Protein 3GRZ (pdb70)

Organism: Lactobacillus delbrueckii subsp. bulgaricus (strain ATCC BAA-365 / Lb-18) (NCBI:txid321956)

Sequence (385 aa):
KYYHVINLSRHLAIVPEWEDYQPVFKDQEEIIRLDPGGNHQTTQLAMLGIERAMVKPLTVADVGTGSGILAIAAHKLGAKSVLLATDISDEESMTAAEENAALNGIYDIALQKTSLLAADDVDGKFDLIVANILAEILLDLIPQLDSHLNEDGQVIFSGIDYLQLPKIEQALAENSSFQIDLKMRAGRWIGLAISRKHYHVINLSRHLAIVPEWEDYQPVFKDQEIIRRLDPGLAFGNHQTTQLAMLGIERAMVKPLTVADVGTGSGILAIAAHKLGAKKSVLATDISDESMTAAEENAALNGIYDIALQKTSLLAADDVDGKKFDLIVANILAEILLDLIPQLDSHLNEDGQVIFSGIDYLQLPKKIEQALAENSSFQIDLKMRAGRWIGLAISRRKKH

Secondary structure (DSSP, 8-state):
-----EEEETTEEEEETT-----SSTT-EEEEES----HHHHHHHHHHHHHH-SS--EEEEET-TTSHHHHHHHHTT-SEEEEEES-HHHHHHHHHHHHHTT----EEEESSTTTT--S-EEEEEEES-HHHHHHHGGGSGGGEEEEEEEEEEEEEGGGHHHHHHHHHHTTEEEEEEEEETTEEEEEEEE--/---EEEETTEEEEETT-----SSTTSEEEEE-TTS----HHHHHHHHHHHHHH-SS--EEEEET-TTSHHHHHHHHTT-SEEEEEES-HHHHHHHHHHHHHTT----EEEE-STTTT--S-EEEEEEE--HHHHHHHHHHHGGGEEEEEEEEEEEEEGGGHHHHHHHHHHTTEEEEEEEEETTEEEEEEEE--

Solvent-accessible surface area: 16894 Å² total; per-residue (Å²): 213,152,58,108,36,31,59,2,13,17,24,4,0,13,0,5,74,158,47,125,44,137,27,96,19,196,89,5,70,37,0,57,5,68,80,50,106,72,90,72,3,12,22,0,0,12,4,1,0,9,36,6,0,37,112,36,11,29,1,0,3,1,24,9,31,36,0,19,8,1,1,0,1,50,56,7,22,16,140,56,4,24,0,0,19,122,40,88,142,13,24,65,34,4,107,105,3,6,38,66,26,53,12,176,107,17,52,59,53,124,13,61,21,2,45,121,10,140,47,114,18,29,0,0,1,0,19,25,114,4,122,61,0,45,85,0,0,82,48,0,80,69,21,2,46,156,141,1,48,0,2,0,0,8,0,24,75,116,82,12,84,124,0,66,103,16,2,67,133,54,70,8,70,57,35,0,52,0,67,6,45,130,74,3,0,0,5,1,21,73,122,211,198,120,29,52,61,4,9,15,10,2,0,18,0,10,67,144,34,130,58,136,15,89,21,164,91,6,61,31,0,54,27,42,44,75,38,41,134,69,67,101,76,5,5,22,0,0,8,2,0,0,6,37,7,0,35,108,36,10,26,1,0,2,1,23,8,8,6,0,13,7,1,1,0,0,57,51,8,20,20,138,58,8,24,0,0,20,115,21,91,97,0,28,61,0,4,108,84,1,6,34,74,24,53,11,178,108,20,54,58,53,120,18,62,23,2,43,126,10,144,37,125,17,27,0,0,1,0,40,25,101,2,99,73,0,46,89,0,1,86,52,0,80,71,21,4,48,153,114,0,46,0,3,0,0,3,0,25,80,120,51,17,86,126,0,69,116,15,1,60,121,54,69,7,50,55,32,1,47,0,77,2,46,117,51,3,0,0,4,1,21,61,139,183

B-factor: mean 43.15, std 14.08, range [21.62, 102.85]

InterPro domains:
  IPR004498 Ribosomal protein L11 methyltransferase [MF_00735] (1-311)
  IPR004498 Ribosomal protein L11 methyltransferase [PIRSF000401] (1-312)
  IPR004498 Ribosomal protein L11 methyltransferase [TIGR00406] (59-304)
  IPR029063 S-adenosyl-L-methionine-dependent methyltransferase superfamily [G3DSA:3.40.50.150] (117-314)
  IPR029063 S-adenosyl-L-methionine-dependent methyltransferase superfamily [SSF53335] (62-296)
  IPR050078 Ribosomal protein L11 methyltransferase PrmA [PTHR43648] (2-294)

Radius of gyration: 20.81 Å; Cα contacts (8 Å, |Δi|>4): 898; chains: 2; bounding box: 53×54×47 Å

Foldseek 3Di:
DQDAKQDQDPAEIEHELVDDDDDPDNRRDYQYFHVGVDNVQVSLLLVLLVVQPPDAWAEEEEQCQLVVSQLSNVVSHHPAYEYEHQDPVRQVNNCVSCVSSPHHGHHYDNDQQCVPPDEAILEYEYEDELVSVLVNLLVRPNRYDVNHKYKYWPYFQVSVVVNCVSQVVSQKDWPDWDDDPRIIMTIMDGHD/DAWADLDPQEIEGELVDPDDDPDNRRDYQYFHPVAWDDDSVQLSLLLVLLVVPPPDAWFEEEEQCTLVVSQLSNVVSHHPAYEYEEQDPRSVVNNCVSCVSSVHHRHHYDNDQQCVPPPEAIQEYEYEDELVSVLVNLLVNVNRHDANHKYKYWPYFQVSVVVVCVSCVVSQKDFPDWDDDDRIIMTIIDGHD

CATH classification: 6.10.250.830 (+1 more: 3.40.50.150)

Nearest PDB structures (foldseek):
  3grz-assembly1_B  TM=1.005E+00  e=2.966E-42  Lactobacillus delbrueckii subsp. bulgaricus ATCC BAA-365
  3grz-assembly1_A  TM=9.967E-01  e=1.662E-38  Lactobacillus delbrueckii subsp. bulgaricus ATCC BAA-365
  2nxj-assembly1_A  TM=9.353E-01  e=1.314E-16  Thermus thermophilus HB8
  3cjt-assembly4_G  TM=9.395E-01  e=9.005E-16  unclassified
  2zbr-assembly1_A  TM=9.237E-01  e=1.676E-15  Thermus thermophilus

Structure (mmCIF, N/CA/C/O backbone):
data_3GRZ
#
_entry.id   3GRZ
#
_cell.length_a   148.979
_cell.length_b   56.055
_cell.length_c   54.051
_cell.angle_alpha   90.00
_cell.angle_beta   90.92
_cell.angle_gamma   90.00
#
_symmetry.space_group_name_H-M   'C 1 2 1'
#
loop_
_entity.id
_entity.type
_entity.pdbx_description
1 polymer 'Ribosomal protein L11 methyltransferase'
2 non-polymer GLYCEROL
3 water water
#
loop_
_atom_site.group_PDB
_atom_site.id
_atom_site.type_symbol
_atom_site.label_atom_id
_atom_site.label_alt_id
_atom_site.label_comp_id
_atom_site.label_asym_id
_atom_site.label_entity_id
_atom_site.label_seq_id
_atom_site.pdbx_PDB_ins_code
_atom_site.Cartn_x
_atom_site.Cartn_y
_atom_site.Cartn_z
_atom_site.occupancy
_atom_site.B_iso_or_equiv
_atom_site.auth_seq_id
_atom_site.auth_comp_id
_atom_site.auth_asym_id
_atom_site.auth_atom_id
_atom_site.pdbx_PDB_model_num
ATOM 1 N N . LYS A 1 1 ? 31.547 20.166 28.393 1.00 77.75 117 LYS A N 1
ATOM 2 C CA . LYS A 1 1 ? 32.690 19.282 28.012 1.00 79.77 117 LYS A CA 1
ATOM 3 C C . LYS A 1 1 ? 33.754 19.223 29.111 1.00 77.81 117 LYS A C 1
ATOM 4 O O . LYS A 1 1 ? 33.808 20.099 29.980 1.00 80.32 117 LYS A O 1
ATOM 10 N N . TYR A 1 2 ? 34.585 18.182 29.074 1.00 72.79 118 TYR A N 1
ATOM 11 C CA . TYR A 1 2 ? 35.774 18.114 29.924 1.00 68.73 118 TYR A CA 1
ATOM 12 C C . TYR A 1 2 ? 37.002 18.594 29.146 1.00 69.11 118 TYR A C 1
ATOM 13 O O . TYR A 1 2 ? 37.168 18.269 27.960 1.00 66.08 118 TYR A O 1
ATOM 22 N N . TYR A 1 3 ? 37.856 19.360 29.823 1.00 67.59 119 TYR A N 1
ATOM 23 C CA . TYR A 1 3 ? 39.047 19.939 29.203 1.00 65.18 119 TYR A CA 1
ATOM 24 C C . TYR A 1 3 ? 40.331 19.496 29.902 1.00 62.06 119 TYR A C 1
ATOM 25 O O . TYR A 1 3 ? 40.489 19.680 31.110 1.00 61.48 119 TYR A O 1
ATOM 34 N N . HIS A 1 4 ? 41.230 18.891 29.132 1.00 56.55 120 HIS A N 1
ATOM 35 C CA . HIS A 1 4 ? 42.545 18.491 29.633 1.00 62.51 120 HIS A CA 1
ATOM 36 C C . HIS A 1 4 ? 43.687 19.293 28.988 1.00 55.83 120 HIS A C 1
ATOM 37 O O . HIS A 1 4 ? 43.455 20.080 28.063 1.00 47.94 120 HIS A O 1
ATOM 44 N N . VAL A 1 5 ? 44.903 19.099 29.506 1.00 54.32 121 VAL A N 1
ATOM 45 C CA . VAL A 1 5 ? 46.115 19.722 28.971 1.00 47.79 121 VAL A CA 1
ATOM 46 C C . VAL A 1 5 ? 46.360 19.254 27.535 1.00 46.93 121 VAL A C 1
ATOM 47 O O . VAL A 1 5 ? 46.267 18.060 27.228 1.00 42.37 121 VAL A O 1
ATOM 51 N N . ILE A 1 6 ? 46.607 20.217 26.649 1.00 44.32 122 ILE A N 1
ATOM 52 C CA . ILE A 1 6 ? 46.938 19.927 25.257 1.00 40.65 122 ILE A CA 1
ATOM 53 C C . ILE A 1 6 ? 48.416 20.241 25.045 1.00 42.35 122 ILE A C 1
ATOM 54 O O . ILE A 1 6 ? 48.829 21.404 25.031 1.00 35.58 122 ILE A O 1
ATOM 59 N N . ASN A 1 7 ? 49.194 19.172 24.910 1.00 41.96 123 ASN A N 1
ATOM 60 C CA . ASN A 1 7 ? 50.637 19.225 24.758 1.00 46.22 123 ASN A CA 1
ATOM 61 C C . ASN A 1 7 ? 50.968 19.391 23.300 1.00 47.03 123 ASN A C 1
ATOM 62 O O . ASN A 1 7 ? 51.112 18.395 22.580 1.00 50.16 123 ASN A O 1
ATOM 67 N N . LEU A 1 8 ? 51.076 20.644 22.864 1.00 40.98 124 LEU A N 1
ATOM 68 C CA . LEU A 1 8 ? 51.224 20.968 21.446 1.00 47.50 124 LEU A CA 1
ATOM 69 C C . LEU A 1 8 ? 52.611 20.677 20.879 1.00 50.63 124 LEU A C 1
ATOM 70 O O . LEU A 1 8 ? 52.739 20.068 19.811 1.00 51.09 124 LEU A O 1
ATOM 75 N N . SER A 1 9 ? 53.638 21.127 21.599 1.00 45.09 125 SER A N 1
ATOM 76 C CA . SER A 1 9 ? 55.014 21.050 21.128 1.00 37.65 125 SER A CA 1
ATOM 77 C C . SER A 1 9 ? 55.988 21.197 22.284 1.00 34.71 125 SER A C 1
ATOM 78 O O . SER A 1 9 ? 55.593 21.359 23.458 1.00 26.77 125 SER A O 1
ATOM 81 N N . ARG A 1 10 ? 57.271 21.166 21.936 1.00 32.64 126 ARG A N 1
ATOM 82 C CA . ARG A 1 10 ? 58.346 21.394 22.883 1.00 27.01 126 ARG A CA 1
ATOM 83 C C . ARG A 1 10 ? 58.153 22.695 23.659 1.00 26.41 126 ARG A C 1
ATOM 84 O O . ARG A 1 10 ? 58.407 22.762 24.860 1.00 25.68 126 ARG A O 1
ATOM 92 N N . HIS A 1 11 ? 57.695 23.728 22.975 1.00 23.15 127 HIS A N 1
ATOM 93 C CA . HIS A 1 11 ? 57.653 25.044 23.601 1.00 30.24 127 HIS A CA 1
ATOM 94 C C . HIS A 1 11 ? 56.276 25.533 24.010 1.00 29.95 127 HIS A C 1
ATOM 95 O O . HIS A 1 11 ? 56.154 26.634 24.522 1.00 35.34 127 HIS A O 1
ATOM 102 N N . LEU A 1 12 ? 55.250 24.707 23.835 1.00 33.25 128 LEU A N 1
ATOM 103 C CA . LEU A 1 12 ? 53.903 25.166 24.131 1.00 35.21 128 LEU A CA 1
ATOM 104 C C . LEU A 1 12 ? 52.941 24.088 24.578 1.00 32.71 128 LEU A C 1
ATOM 105 O O . LEU A 1 12 ? 52.789 23.052 23.919 1.00 27.86 128 LEU A O 1
ATOM 110 N N . ALA A 1 13 ? 52.254 24.371 25.683 1.00 31.19 129 ALA A N 1
ATOM 111 C CA . ALA A 1 13 ? 51.106 23.580 26.101 1.00 27.61 129 ALA A CA 1
ATOM 112 C C . ALA A 1 13 ? 49.899 24.496 26.426 1.00 28.56 129 ALA A C 1
ATOM 113 O O . ALA A 1 13 ? 50.063 25.647 26.854 1.00 31.31 129 ALA A O 1
ATOM 115 N N . ILE A 1 14 ? 48.694 23.989 26.187 1.00 29.22 130 ILE A N 1
ATOM 116 C CA . ILE A 1 14 ? 47.467 24.717 26.516 1.00 30.20 130 ILE A CA 1
ATOM 117 C C . ILE A 1 14 ? 46.881 24.036 27.732 1.00 33.36 130 ILE A C 1
ATOM 118 O O . ILE A 1 14 ? 46.680 22.823 27.723 1.00 33.68 130 ILE A O 1
ATOM 123 N N . VAL A 1 15 ? 46.636 24.824 28.774 1.00 36.52 131 VAL A N 1
ATOM 124 C CA . VAL A 1 15 ? 46.172 24.329 30.070 1.00 41.29 131 VAL A CA 1
ATOM 125 C C . VAL A 1 15 ? 44.868 25.046 30.448 1.00 42.95 131 VAL A C 1
ATOM 126 O O . VAL A 1 15 ? 44.782 26.274 30.320 1.00 42.87 131 VAL A O 1
ATOM 130 N N . PRO A 1 16 ? 43.843 24.287 30.894 1.00 45.52 132 PRO A N 1
ATOM 131 C CA . PRO A 1 16 ? 42.610 24.914 31.397 1.00 45.07 132 PRO A CA 1
ATOM 132 C C . PRO A 1 16 ? 42.925 25.760 32.625 1.00 40.78 132 PRO A C 1
ATOM 133 O O . PRO A 1 16 ? 43.752 25.355 33.430 1.00 37.66 132 PRO A O 1
ATOM 137 N N . GLU A 1 17 ? 42.289 26.924 32.748 1.00 45.64 133 GLU A N 1
ATOM 138 C CA . GLU A 1 17 ? 42.604 27.904 33.805 1.00 54.00 133 GLU A CA 1
ATOM 139 C C . GLU A 1 17 ? 42.811 27.328 35.220 1.00 56.59 133 GLU A C 1
ATOM 140 O O . GLU A 1 17 ? 43.745 27.720 35.922 1.00 57.45 133 GLU A O 1
ATOM 146 N N . TRP A 1 18 ? 41.954 26.387 35.617 1.00 63.41 134 TRP A N 1
ATOM 147 C CA . TRP A 1 18 ? 41.993 25.813 36.973 1.00 72.47 134 TRP A CA 1
ATOM 148 C C . TRP A 1 18 ? 43.127 24.807 37.202 1.00 72.95 134 TRP A C 1
ATOM 149 O O . TRP A 1 18 ? 43.656 24.704 38.316 1.00 72.58 134 TRP A O 1
ATOM 160 N N . GLU A 1 19 ? 43.484 24.075 36.144 1.00 73.18 135 GLU A N 1
ATOM 161 C CA . GLU A 1 19 ? 44.359 22.907 36.238 1.00 72.94 135 GLU A CA 1
ATOM 162 C C . GLU A 1 19 ? 45.793 23.268 36.599 1.00 73.40 135 GLU A C 1
ATOM 163 O O . GLU A 1 19 ? 46.408 24.127 35.967 1.00 74.65 135 GLU A O 1
ATOM 169 N N . ASP A 1 20 ? 46.312 22.614 37.632 1.00 74.61 136 ASP A N 1
ATOM 170 C CA . ASP A 1 20 ? 47.686 22.829 38.047 1.00 76.89 136 ASP A CA 1
ATOM 171 C C . ASP A 1 20 ? 48.594 21.918 37.234 1.00 73.12 136 ASP A C 1
ATOM 172 O O . ASP A 1 20 ? 48.550 20.693 37.377 1.00 73.20 136 ASP A O 1
ATOM 177 N N . TYR A 1 21 ? 49.399 22.528 36.367 1.00 66.43 137 TYR A N 1
ATOM 178 C CA . TYR A 1 21 ? 50.281 21.786 35.473 1.00 57.99 137 TYR A CA 1
ATOM 179 C C . TYR A 1 21 ? 51.719 22.256 35.648 1.00 54.55 137 TYR A C 1
ATOM 180 O O . TYR A 1 21 ? 52.018 23.449 35.553 1.00 56.02 137 TYR A O 1
ATOM 189 N N . GLN A 1 22 ? 52.599 21.308 35.939 1.00 51.47 138 GLN A N 1
ATOM 190 C CA . GLN A 1 22 ? 54.029 21.572 35.983 1.00 56.27 138 GLN A CA 1
ATOM 191 C C . GLN A 1 22 ? 54.651 20.834 34.806 1.00 49.93 138 GLN A C 1
ATOM 192 O O . GLN A 1 22 ? 54.723 19.602 34.820 1.00 48.95 138 GLN A O 1
ATOM 198 N N . PRO A 1 23 ? 55.045 21.577 33.757 1.00 44.42 139 PRO A N 1
ATOM 199 C CA . PRO A 1 23 ? 55.684 20.921 32.614 1.00 44.53 139 PRO A CA 1
ATOM 200 C C . PRO A 1 23 ? 57.011 20.278 32.992 1.00 41.70 139 PRO A C 1
ATOM 201 O O . PRO A 1 23 ? 57.726 20.811 33.843 1.00 43.99 139 PRO A O 1
ATOM 205 N N . VAL A 1 24 ? 57.316 19.134 32.377 1.00 45.93 140 VAL A N 1
ATOM 206 C CA . VAL A 1 24 ? 58.620 18.471 32.527 1.00 45.06 140 VAL A CA 1
ATOM 207 C C . VAL A 1 24 ? 59.748 19.418 32.105 1.00 46.26 140 VAL A C 1
ATOM 208 O O . VAL A 1 24 ? 60.745 19.573 32.817 1.00 46.77 140 VAL A O 1
ATOM 212 N N . PHE A 1 25 ? 59.574 20.063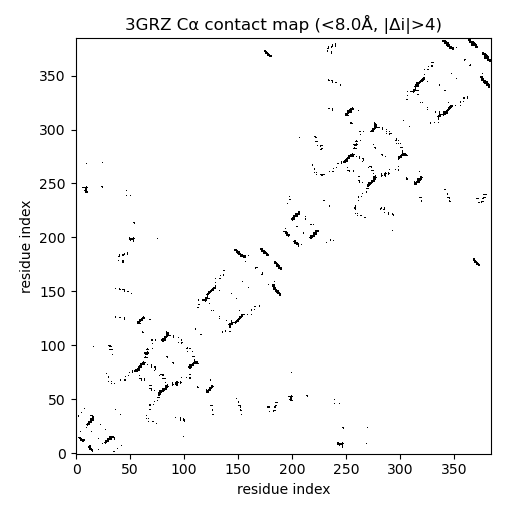 30.954 1.00 40.39 141 PHE A N 1
ATOM 213 C CA . PHE A 1 25 ? 60.519 21.064 30.493 1.00 38.83 141 PHE A CA 1
ATOM 214 C C . PHE A 1 25 ? 60.147 22.393 31.113 1.00 46.92 141 PHE A C 1
ATOM 215 O O . PHE A 1 25 ? 59.055 22.909 30.878 1.00 44.19 141 PHE A O 1
ATOM 223 N N . LYS A 1 26 ? 61.077 22.944 31.889 1.00 51.00 142 LYS A N 1
ATOM 224 C CA . LYS A 1 26 ? 60.900 24.202 32.611 1.00 51.44 142 LYS A CA 1
ATOM 225 C C . LYS A 1 26 ? 60.498 25.368 31.719 1.00 49.71 142 LYS A C 1
ATOM 226 O O . LYS A 1 26 ? 59.766 26.259 32.148 1.00 51.41 142 LYS A O 1
ATOM 232 N N . ASP A 1 27 ? 60.975 25.354 30.480 1.00 44.75 143 ASP A N 1
ATOM 233 C CA . ASP A 1 27 ? 60.750 26.464 29.564 1.00 45.50 143 ASP A CA 1
ATOM 234 C C . ASP A 1 27 ? 59.664 26.213 28.509 1.00 45.07 143 ASP A C 1
ATOM 235 O O . ASP A 1 27 ? 59.586 26.943 27.519 1.00 46.81 143 ASP A O 1
ATOM 240 N N . GLN A 1 28 ? 58.846 25.178 28.702 1.00 39.48 144 GLN A N 1
ATOM 241 C CA . GLN A 1 28 ? 57.667 24.994 27.851 1.00 37.95 144 GLN A CA 1
ATOM 242 C C . GLN A 1 28 ? 56.617 25.996 28.296 1.00 35.98 144 GLN A C 1
ATOM 243 O O . GLN A 1 28 ? 56.122 25.911 29.417 1.00 41.45 144 GLN A O 1
ATOM 249 N N . GLU A 1 29 ? 56.303 26.946 27.420 1.00 40.19 145 GLU A N 1
ATOM 250 C CA A GLU A 1 29 ? 55.328 27.995 27.719 0.50 41.16 145 GLU A CA 1
ATOM 251 C CA B GLU A 1 29 ? 55.337 27.987 27.742 0.50 42.42 145 GLU A CA 1
ATOM 252 C C . GLU A 1 29 ? 53.940 27.401 27.926 1.00 42.07 145 GLU A C 1
ATOM 253 O O . GLU A 1 29 ? 53.532 26.484 27.209 1.00 33.91 145 GLU A O 1
ATOM 264 N N . ILE A 1 30 ? 53.231 27.934 28.910 1.00 41.04 146 ILE A N 1
ATOM 265 C CA . ILE A 1 30 ? 51.884 27.517 29.237 1.00 41.75 146 ILE A CA 1
ATOM 266 C C . ILE A 1 30 ? 50.929 28.619 28.801 1.00 40.06 146 ILE A C 1
ATOM 267 O O . ILE A 1 30 ? 51.098 29.775 29.198 1.00 42.30 146 ILE A O 1
ATOM 272 N N . ILE A 1 31 ? 49.958 28.274 27.953 1.00 36.34 147 ILE A N 1
ATOM 273 C CA . ILE A 1 31 ? 48.813 29.150 27.695 1.00 37.29 147 ILE A CA 1
ATOM 274 C C . ILE A 1 31 ? 47.609 28.656 28.506 1.00 38.31 147 ILE A C 1
ATOM 275 O O . ILE A 1 31 ? 47.139 27.534 28.311 1.00 37.38 147 ILE A O 1
ATOM 280 N N . ARG A 1 32 ? 47.145 29.498 29.429 1.00 40.34 148 ARG A N 1
ATOM 281 C CA . ARG A 1 32 ? 45.934 29.246 30.211 1.00 39.22 148 ARG A CA 1
ATOM 282 C C . ARG A 1 32 ? 44.727 29.691 29.394 1.00 35.69 148 ARG A C 1
ATOM 283 O O . ARG A 1 32 ? 44.748 30.784 28.808 1.00 37.95 148 ARG A O 1
ATOM 291 N N . LEU A 1 33 ? 43.689 28.854 29.352 1.00 41.62 149 LEU A N 1
ATOM 292 C CA . LEU A 1 33 ? 42.397 29.204 28.731 1.00 44.14 149 LEU A CA 1
ATOM 293 C C . LEU A 1 33 ? 41.202 28.899 29.661 1.00 49.66 149 LEU A C 1
ATOM 294 O O . LEU A 1 33 ? 41.212 27.892 30.371 1.00 44.56 149 LEU A O 1
ATOM 299 N N . ASP A 1 34 ? 40.197 29.768 29.643 1.00 53.89 150 ASP A N 1
ATOM 300 C CA . ASP A 1 34 ? 38.860 29.403 30.096 1.00 61.34 150 ASP A CA 1
ATOM 301 C C . ASP A 1 34 ? 38.088 28.671 29.003 1.00 65.38 150 ASP A C 1
ATOM 302 O O . ASP A 1 34 ? 38.417 28.775 27.821 1.00 67.77 150 ASP A O 1
ATOM 307 N N . PRO A 1 35 ? 37.060 27.931 29.405 1.00 73.24 151 PRO A N 1
ATOM 308 C CA . PRO A 1 35 ? 37.084 26.467 29.319 1.00 76.06 151 PRO A CA 1
ATOM 309 C C . PRO A 1 35 ? 38.350 25.961 28.637 1.00 78.28 151 PRO A C 1
ATOM 310 O O . PRO A 1 35 ? 39.273 25.502 29.311 1.00 77.80 151 PRO A O 1
ATOM 314 N N . GLY A 1 36 ? 38.387 26.045 27.311 1.00 79.58 152 GLY A N 1
ATOM 315 C CA . GLY A 1 36 ? 39.616 25.837 26.568 1.00 76.75 152 GLY A CA 1
ATOM 316 C C . GLY A 1 36 ? 39.391 25.079 25.274 1.00 77.91 152 GLY A C 1
ATOM 317 O O . GLY A 1 36 ? 40.233 24.287 24.853 1.00 74.65 152 GLY A O 1
ATOM 318 N N . GLY A 1 42 ? 38.978 26.009 16.300 1.00 72.79 158 GLY A N 1
ATOM 319 C CA . GLY A 1 42 ? 38.047 24.886 16.296 1.00 75.38 158 GLY A CA 1
ATOM 320 C C . GLY A 1 42 ? 38.418 23.830 17.319 1.00 75.98 158 GLY A C 1
ATOM 321 O O . GLY A 1 42 ? 38.062 23.939 18.497 1.00 78.22 158 GLY A O 1
ATOM 322 N N . ASN A 1 43 ? 39.142 22.806 16.868 1.00 73.13 159 ASN A N 1
ATOM 323 C CA . ASN A 1 43 ? 39.586 21.728 17.749 1.00 64.31 159 ASN A CA 1
ATOM 324 C C . ASN A 1 43 ? 41.111 21.620 17.912 1.00 60.21 159 ASN A C 1
ATOM 325 O O . ASN A 1 43 ? 41.856 22.478 17.418 1.00 56.32 159 ASN A O 1
ATOM 330 N N . HIS A 1 44 ? 41.539 20.566 18.613 1.00 52.48 160 HIS A N 1
ATOM 331 C CA . HIS A 1 44 ? 42.942 20.231 18.870 1.00 51.84 160 HIS A CA 1
ATOM 332 C C . HIS A 1 44 ? 43.760 20.205 17.576 1.00 45.51 160 HIS A C 1
ATOM 333 O O . HIS A 1 44 ? 44.776 20.894 17.486 1.00 46.98 160 HIS A O 1
ATOM 340 N N . GLN A 1 45 ? 43.319 19.409 16.597 1.00 39.07 161 GLN A N 1
ATOM 341 C CA . GLN A 1 45 ? 44.081 19.168 15.366 1.00 41.76 161 GLN A CA 1
ATOM 342 C C . GLN A 1 45 ? 44.346 20.447 14.546 1.00 35.37 161 GLN A C 1
ATOM 343 O O . GLN A 1 45 ? 45.484 20.708 14.148 1.00 34.24 161 GLN A O 1
ATOM 349 N N . THR A 1 46 ? 43.305 21.243 14.323 1.00 33.35 162 THR A N 1
ATOM 350 C CA . THR A 1 46 ? 43.425 22.469 13.525 1.00 34.86 162 THR A CA 1
ATOM 351 C C . THR A 1 46 ? 44.252 23.542 14.228 1.00 32.90 162 THR A C 1
ATOM 352 O O . THR A 1 46 ? 44.983 24.283 13.567 1.00 28.06 162 THR A O 1
ATOM 356 N N . THR A 1 47 ? 44.122 23.618 15.554 1.00 30.24 163 THR A N 1
ATOM 357 C CA . THR A 1 47 ? 44.953 24.495 16.377 1.00 32.36 163 THR A CA 1
ATOM 358 C C . THR A 1 47 ? 46.415 24.104 16.259 1.00 30.37 163 THR A C 1
ATOM 359 O O . THR A 1 47 ? 47.261 24.974 16.053 1.00 31.34 163 THR A O 1
ATOM 363 N N . GLN A 1 48 ? 46.708 22.800 16.354 1.00 31.07 164 GLN A N 1
ATOM 364 C CA . GLN A 1 48 ? 48.085 22.336 16.259 1.00 37.28 164 GLN A CA 1
ATOM 365 C C . GLN A 1 48 ? 48.725 22.645 14.901 1.00 33.88 164 GLN A C 1
ATOM 366 O O . GLN A 1 48 ? 49.888 23.039 14.851 1.00 30.98 164 GLN A O 1
ATOM 372 N N . LEU A 1 49 ? 47.973 22.485 13.813 1.00 28.80 165 LEU A N 1
ATOM 373 C CA . LEU A 1 49 ? 48.508 22.817 12.479 1.00 28.82 165 LEU A CA 1
ATOM 374 C C . LEU A 1 49 ? 48.834 24.314 12.362 1.00 29.53 165 LEU A C 1
ATOM 375 O O . LEU A 1 49 ? 49.902 24.673 11.866 1.00 27.79 165 LEU A O 1
ATOM 380 N N . ALA A 1 50 ? 47.922 25.167 12.829 1.00 27.52 166 ALA A N 1
ATOM 381 C CA . ALA A 1 50 ? 48.115 26.629 12.799 1.00 29.14 166 ALA A CA 1
ATOM 382 C C . ALA A 1 50 ? 49.332 27.040 13.641 1.00 30.30 166 ALA A C 1
ATOM 383 O O . ALA A 1 50 ? 50.126 27.883 13.221 1.00 32.41 166 ALA A O 1
ATOM 385 N N . MET A 1 51 ? 49.470 26.413 14.808 1.00 32.64 167 MET A N 1
ATOM 386 C CA . MET A 1 51 ? 50.636 26.581 15.672 1.00 35.18 167 MET A CA 1
ATOM 387 C C . MET A 1 51 ? 51.976 26.207 15.037 1.00 36.43 167 MET A C 1
ATOM 388 O O . MET A 1 51 ? 52.961 26.932 15.197 1.00 35.73 167 MET A O 1
ATOM 393 N N . LEU A 1 52 ? 52.016 25.080 14.328 1.00 35.05 168 LEU A N 1
ATOM 394 C CA . LEU A 1 52 ? 53.207 24.704 13.574 1.00 35.95 168 LEU A CA 1
ATOM 395 C C . LEU A 1 52 ? 53.590 25.736 12.520 1.00 37.92 168 LEU A C 1
ATOM 396 O O . LEU A 1 52 ? 54.784 26.019 12.327 1.00 32.83 168 LEU A O 1
ATOM 401 N N . GLY A 1 53 ? 52.577 26.281 11.844 1.00 32.57 169 GLY A N 1
ATOM 402 C CA . GLY A 1 53 ? 52.761 27.358 10.884 1.00 31.90 169 GLY A CA 1
ATOM 403 C C . GLY A 1 53 ? 53.383 28.581 11.531 1.00 34.21 169 GLY A C 1
ATOM 404 O O . GLY A 1 53 ? 54.311 29.171 10.971 1.00 33.25 169 GLY A O 1
ATOM 405 N N . ILE A 1 54 ? 52.870 28.948 12.707 1.00 30.35 170 ILE A N 1
ATOM 406 C CA . ILE A 1 54 ? 53.345 30.124 13.460 1.00 34.86 170 ILE A CA 1
ATOM 407 C C . ILE A 1 54 ? 54.775 29.906 13.959 1.00 36.33 170 ILE A C 1
ATOM 408 O O . ILE A 1 54 ? 55.593 30.823 13.915 1.00 31.61 170 ILE A O 1
ATOM 413 N N . GLU A 1 55 ? 55.054 28.691 14.434 1.00 35.61 171 GLU A N 1
ATOM 414 C CA . GLU A 1 55 ? 56.391 28.295 14.922 1.00 40.58 171 GLU A CA 1
ATOM 415 C C . GLU A 1 55 ? 57.433 28.422 13.807 1.00 39.00 171 GLU A C 1
ATOM 416 O O . GLU A 1 55 ? 58.518 28.962 14.018 1.00 41.89 171 GLU A O 1
ATOM 422 N N . ARG A 1 56 ? 57.075 27.942 12.622 1.00 37.90 172 ARG A N 1
ATOM 423 C CA . ARG A 1 56 ? 57.898 28.072 11.429 1.00 37.49 172 ARG A CA 1
ATOM 424 C C . ARG A 1 56 ? 58.115 29.539 11.024 1.00 38.35 172 ARG A C 1
ATOM 425 O O . ARG A 1 56 ? 59.246 29.945 10.768 1.00 36.74 172 ARG A O 1
ATOM 433 N N . ALA A 1 57 ? 57.037 30.325 11.014 1.00 34.32 173 ALA A N 1
ATOM 434 C CA . ALA A 1 57 ? 57.054 31.700 10.508 1.00 31.87 173 ALA A CA 1
ATOM 435 C C . ALA A 1 57 ? 57.737 32.730 11.415 1.00 34.98 173 ALA A C 1
ATOM 436 O O . ALA A 1 57 ? 58.340 33.676 10.917 1.00 35.53 173 ALA A O 1
ATOM 438 N N . MET A 1 58 ? 57.614 32.579 12.734 1.00 34.48 174 MET A N 1
ATOM 439 C CA . MET A 1 58 ? 58.084 33.610 13.664 1.00 34.59 174 MET A CA 1
ATOM 440 C C . MET A 1 58 ? 59.614 33.582 13.900 1.00 37.51 174 MET A C 1
ATOM 441 O O . MET A 1 58 ? 60.070 33.307 15.000 1.00 36.00 174 MET A O 1
ATOM 446 N N . VAL A 1 59 ? 60.403 33.917 12.885 1.00 37.91 175 VAL A N 1
ATOM 447 C CA . VAL A 1 59 ? 61.872 33.915 13.043 1.00 39.75 175 VAL A CA 1
ATOM 448 C C . VAL A 1 59 ? 62.418 35.243 13.593 1.00 43.41 175 VAL A C 1
ATOM 449 O O . VAL A 1 59 ? 63.587 35.335 13.985 1.00 46.25 175 VAL A O 1
ATOM 453 N N . LYS A 1 60 ? 61.550 36.255 13.623 1.00 43.34 176 LYS A N 1
ATOM 454 C CA . LYS A 1 60 ? 61.840 37.573 14.179 1.00 40.61 176 LYS A CA 1
ATOM 455 C C . LYS A 1 60 ? 60.490 38.120 14.652 1.00 43.62 176 LYS A C 1
ATOM 456 O O . LYS A 1 60 ? 59.462 37.511 14.332 1.00 43.81 176 LYS A O 1
ATOM 462 N N . PRO A 1 61 ? 60.468 39.216 15.458 1.00 43.50 177 PRO A N 1
ATOM 463 C CA . PRO A 1 61 ? 59.144 39.799 15.757 1.00 43.20 177 PRO A CA 1
ATOM 464 C C . PRO A 1 61 ? 58.354 40.251 14.517 1.00 40.20 177 PRO A C 1
ATOM 465 O O . PRO A 1 61 ? 58.830 41.071 13.732 1.00 42.91 177 PRO A O 1
ATOM 469 N N . LEU A 1 62 ? 57.161 39.686 14.349 1.00 36.30 178 LEU A N 1
ATOM 470 C CA . LEU A 1 62 ? 56.281 40.034 13.232 1.00 32.86 178 LEU A CA 1
ATOM 471 C C . LEU A 1 62 ? 55.014 40.737 13.745 1.00 32.54 178 LEU A C 1
ATOM 472 O O . LEU A 1 62 ? 54.569 40.484 14.866 1.00 32.63 178 LEU A O 1
ATOM 477 N N . THR A 1 63 ? 54.435 41.622 12.939 1.00 31.20 179 THR A N 1
ATOM 478 C CA . THR A 1 63 ? 53.127 42.166 13.261 1.00 33.03 179 THR A CA 1
ATOM 479 C C . THR A 1 63 ? 52.111 41.136 12.788 1.00 31.69 179 THR A C 1
ATOM 480 O O . THR A 1 63 ? 52.233 40.594 11.692 1.00 31.66 179 THR A O 1
ATOM 484 N N . VAL A 1 64 ? 51.135 40.835 13.634 1.00 33.65 180 VAL A N 1
ATOM 485 C CA . VAL A 1 64 ? 50.257 39.681 13.413 1.00 29.87 180 VAL A CA 1
ATOM 486 C C . VAL A 1 64 ? 48.779 40.106 13.405 1.00 33.74 180 VAL A C 1
ATOM 487 O O . VAL A 1 64 ? 48.373 40.950 14.210 1.00 30.15 180 VAL A O 1
ATOM 491 N N . ALA A 1 65 ? 48.000 39.546 12.471 1.00 30.77 181 ALA A N 1
ATOM 492 C CA . ALA A 1 65 ? 46.535 39.596 12.513 1.00 30.79 181 ALA A CA 1
ATOM 493 C C . ALA A 1 65 ? 45.962 38.175 12.635 1.00 33.37 181 ALA A C 1
ATOM 494 O O . ALA A 1 65 ? 46.171 37.368 11.748 1.00 33.00 181 ALA A O 1
ATOM 496 N N . ASP A 1 66 ? 45.277 37.868 13.746 1.00 32.44 182 ASP A N 1
ATOM 497 C CA . ASP A 1 66 ? 44.551 36.595 13.929 1.00 30.57 182 ASP A CA 1
ATOM 498 C C . ASP A 1 66 ? 43.066 36.794 13.594 1.00 33.73 182 ASP A C 1
ATOM 499 O O . ASP A 1 66 ? 42.334 37.414 14.354 1.00 35.59 182 ASP A O 1
ATOM 504 N N . VAL A 1 67 ? 42.641 36.258 12.454 1.00 30.82 183 VAL A N 1
ATOM 505 C CA . VAL A 1 67 ? 41.304 36.490 11.912 1.00 30.22 183 VAL A CA 1
ATOM 506 C C . VAL A 1 67 ? 40.391 35.374 12.392 1.00 29.98 183 VAL A C 1
ATOM 507 O O . VAL A 1 67 ? 40.725 34.203 12.259 1.00 32.70 183 VAL A O 1
ATOM 511 N N . GLY A 1 68 ? 39.243 35.737 12.955 1.00 28.92 184 GLY A N 1
ATOM 512 C CA . GLY A 1 68 ? 38.274 34.751 13.430 1.00 29.14 184 GLY A CA 1
ATOM 513 C C . GLY A 1 68 ? 38.818 34.122 14.687 1.00 34.57 184 GLY A C 1
ATOM 514 O O . GLY A 1 68 ? 38.847 32.899 14.820 1.00 36.41 184 GLY A O 1
ATOM 515 N N . THR A 1 69 ? 39.245 34.975 15.613 1.00 32.26 185 THR A N 1
ATOM 516 C CA . THR A 1 69 ? 40.081 34.565 16.740 1.00 29.06 185 THR A CA 1
ATOM 517 C C . THR A 1 69 ? 39.478 33.532 17.720 1.00 33.03 185 THR A C 1
ATOM 518 O O . THR A 1 69 ? 40.220 32.741 18.321 1.00 32.75 185 THR A O 1
ATOM 522 N N . GLY A 1 70 ? 38.154 33.535 17.883 1.00 33.99 186 GLY A N 1
ATOM 523 C CA . GLY A 1 70 ? 37.480 32.577 18.774 1.00 33.39 186 GLY A CA 1
ATOM 524 C C . GLY A 1 70 ? 37.850 32.799 20.231 1.00 37.99 186 GLY A C 1
ATOM 525 O O . GLY A 1 70 ? 37.585 33.866 20.793 1.00 37.54 186 GLY A O 1
ATOM 526 N N . SER A 1 71 ? 38.506 31.801 20.825 1.00 35.29 187 SER A N 1
ATOM 527 C CA . SER A 1 71 ? 39.012 31.881 22.198 1.00 31.51 187 SER A CA 1
ATOM 528 C C . SER A 1 71 ? 40.190 32.863 22.345 1.00 36.70 187 SER A C 1
ATOM 529 O O . SER A 1 71 ? 40.568 33.236 23.459 1.00 35.59 187 SER A O 1
ATOM 532 N N . GLY A 1 72 ? 40.781 33.245 21.215 1.00 35.79 188 GLY A N 1
ATOM 533 C CA . GLY A 1 72 ? 41.978 34.067 21.205 1.00 31.90 188 GLY A CA 1
ATOM 534 C C . GLY A 1 72 ? 43.265 33.274 21.321 1.00 31.51 188 GLY A C 1
ATOM 535 O O . GLY A 1 72 ? 44.328 33.865 21.407 1.00 31.92 188 GLY A O 1
ATOM 536 N N . ILE A 1 73 ? 43.176 31.941 21.311 1.00 32.27 189 ILE A N 1
ATOM 537 C CA . ILE A 1 73 ? 44.356 31.072 21.469 1.00 29.18 189 ILE A CA 1
ATOM 538 C C . ILE A 1 73 ? 45.549 31.399 20.525 1.00 33.20 189 ILE A C 1
ATOM 539 O O . ILE A 1 73 ? 46.685 31.511 20.996 1.00 32.41 189 ILE A O 1
ATOM 544 N N . LEU A 1 74 ? 45.291 31.581 19.225 1.00 30.67 190 LEU A N 1
ATOM 545 C CA . LEU A 1 74 ? 46.375 31.810 18.270 1.00 30.06 190 LEU A CA 1
ATOM 546 C C . LEU A 1 74 ? 46.970 33.203 18.436 1.00 31.69 190 LEU A C 1
ATOM 547 O O . LEU A 1 74 ? 48.184 33.368 18.368 1.00 31.60 190 LEU A O 1
ATOM 552 N N . ALA A 1 75 ? 46.115 34.188 18.702 1.00 32.17 191 ALA A N 1
ATOM 553 C CA . ALA A 1 75 ? 46.569 35.538 19.028 1.00 27.12 191 ALA A CA 1
ATOM 554 C C . ALA A 1 75 ? 47.516 35.507 20.237 1.00 27.94 191 ALA A C 1
ATOM 555 O O . ALA A 1 75 ? 48.601 36.101 20.204 1.00 33.86 191 ALA A O 1
ATOM 557 N N . ILE A 1 76 ? 47.127 34.773 21.278 1.00 30.00 192 ILE A N 1
ATOM 558 C CA . ILE A 1 76 ? 47.908 34.724 22.518 1.00 31.74 192 ILE A CA 1
ATOM 559 C C . ILE A 1 76 ? 49.244 33.997 22.295 1.00 32.61 192 ILE A C 1
ATOM 560 O O . ILE A 1 76 ? 50.299 34.467 22.737 1.00 33.34 192 ILE A O 1
ATOM 565 N N . ALA A 1 77 ? 49.186 32.868 21.591 1.00 33.62 193 ALA A N 1
ATOM 566 C CA . ALA A 1 77 ? 50.387 32.104 21.235 1.00 31.89 193 ALA A CA 1
ATOM 567 C C . ALA A 1 77 ? 51.399 32.918 20.425 1.00 32.30 193 ALA A C 1
ATOM 568 O O . ALA A 1 77 ? 52.600 32.864 20.703 1.00 34.90 193 ALA A O 1
ATOM 570 N N . ALA A 1 78 ? 50.911 33.668 19.438 1.00 31.37 194 ALA A N 1
ATOM 571 C CA . ALA A 1 78 ? 51.760 34.550 18.629 1.00 32.35 194 ALA A CA 1
ATOM 572 C C . ALA A 1 78 ? 52.449 35.595 19.508 1.00 33.84 194 ALA A C 1
ATOM 573 O O . ALA A 1 78 ? 53.644 35.869 19.341 1.00 32.55 194 ALA A O 1
ATOM 575 N N . HIS A 1 79 ? 51.691 36.150 20.453 1.00 34.35 195 HIS A N 1
ATOM 576 C CA . HIS A 1 79 ? 52.203 37.135 21.407 1.00 35.07 195 HIS A CA 1
ATOM 577 C C . HIS A 1 79 ? 53.317 36.533 22.266 1.00 33.86 195 HIS A C 1
ATOM 578 O O . HIS A 1 79 ? 54.386 37.143 22.431 1.00 37.90 195 HIS A O 1
ATOM 585 N N . LYS A 1 80 ? 53.078 35.328 22.775 1.00 35.08 196 LYS A N 1
ATOM 586 C CA . LYS A 1 80 ? 54.066 34.598 23.580 1.00 39.15 196 LYS A CA 1
ATOM 587 C C . LYS A 1 80 ? 55.317 34.163 22.801 1.00 41.93 196 LYS A C 1
ATOM 588 O O . LYS A 1 80 ? 56.409 34.063 23.367 1.00 41.58 196 LYS A O 1
ATOM 594 N N . LEU A 1 81 ? 55.152 33.919 21.505 1.00 37.29 197 LEU A N 1
ATOM 595 C CA . LEU A 1 81 ? 56.283 33.590 20.631 1.00 36.20 197 LEU A CA 1
ATOM 596 C C . LEU A 1 81 ? 57.027 34.833 20.144 1.00 37.87 197 LEU A C 1
ATOM 597 O O . LEU A 1 81 ? 57.978 34.737 19.367 1.00 42.90 197 LEU A O 1
ATOM 602 N N . GLY A 1 82 ? 56.579 35.998 20.593 1.00 35.92 198 GLY A N 1
ATOM 603 C CA . GLY A 1 82 ? 57.353 37.220 20.455 1.00 37.89 198 GLY A CA 1
ATOM 604 C C . GLY A 1 82 ? 56.949 38.105 19.299 1.00 39.10 198 GLY A C 1
ATOM 605 O O . GLY A 1 82 ? 57.784 38.828 18.754 1.00 39.79 198 GLY A O 1
ATOM 606 N N . ALA A 1 83 ? 55.672 38.060 18.920 1.00 36.18 199 ALA A N 1
ATOM 607 C CA . ALA A 1 83 ? 55.142 38.982 17.909 1.00 33.70 199 ALA A CA 1
ATOM 608 C C . ALA A 1 83 ? 55.400 40.435 18.304 1.00 35.64 199 ALA A C 1
ATOM 609 O O . ALA A 1 83 ? 55.364 40.775 19.492 1.00 35.09 199 ALA A O 1
ATOM 611 N N . LYS A 1 84 ? 55.693 41.274 17.313 1.00 32.89 200 LYS A N 1
ATOM 612 C CA . LYS A 1 84 ? 55.882 42.705 17.535 1.00 40.45 200 LYS A CA 1
ATOM 613 C C . LYS A 1 84 ? 54.553 43.313 17.999 1.00 42.38 200 LYS A C 1
ATOM 614 O O . LYS A 1 84 ? 54.517 44.154 18.903 1.00 38.62 200 LYS A O 1
ATOM 620 N N . SER A 1 85 ? 53.466 42.859 17.377 1.00 40.59 201 SER A N 1
ATOM 621 C CA . SER A 1 85 ? 52.111 43.275 17.721 1.00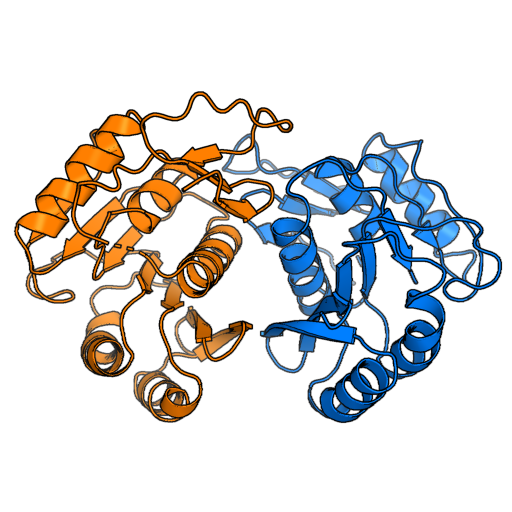 38.16 201 SER A CA 1
ATOM 622 C C . SER A 1 85 ? 51.105 42.248 17.207 1.00 35.63 201 SER A C 1
ATOM 623 O O . SER A 1 85 ? 51.372 41.520 16.246 1.00 31.61 201 SER A O 1
ATOM 626 N N . VAL A 1 86 ? 49.962 42.181 17.881 1.00 35.69 202 VAL A N 1
ATOM 627 C CA . VAL A 1 86 ? 48.882 41.261 17.519 1.00 34.38 202 VAL A CA 1
ATOM 628 C C . VAL A 1 86 ? 47.535 41.956 17.540 1.00 33.67 202 VAL A C 1
ATOM 629 O O . VAL A 1 86 ? 47.151 42.547 18.553 1.00 35.33 202 VAL A O 1
ATOM 633 N N A LEU A 1 87 ? 46.828 41.899 16.411 0.50 35.38 203 LEU A N 1
ATOM 634 N N B LEU A 1 87 ? 46.848 41.903 16.401 0.50 35.00 203 LEU A N 1
ATOM 635 C CA A LEU A 1 87 ? 45.418 42.280 16.341 0.50 34.71 203 LEU A CA 1
ATOM 636 C CA B LEU A 1 87 ? 45.437 42.238 16.309 0.50 34.19 203 LEU A CA 1
ATOM 637 C C A LEU A 1 87 ? 44.568 41.021 16.138 0.50 35.09 203 LEU A C 1
ATOM 638 C C B LEU A 1 87 ? 44.652 40.926 16.245 0.50 34.80 203 LEU A C 1
ATOM 639 O O A LEU A 1 87 ? 44.860 40.207 15.269 0.50 33.58 203 LEU A O 1
ATOM 640 O O B LEU A 1 87 ? 45.073 39.977 15.580 0.50 34.12 203 LEU A O 1
ATOM 649 N N . ALA A 1 88 ? 43.525 40.865 16.945 1.00 34.82 204 ALA A N 1
ATOM 650 C CA . ALA A 1 88 ? 42.622 39.723 16.828 1.00 36.52 204 ALA A CA 1
ATOM 651 C C . ALA A 1 88 ? 41.203 40.190 16.482 1.00 37.35 204 ALA A C 1
ATOM 652 O O . ALA A 1 88 ? 40.668 41.096 17.131 1.00 35.20 204 ALA A O 1
ATOM 654 N N . THR A 1 89 ? 40.607 39.583 15.452 1.00 34.76 205 THR A N 1
ATOM 655 C CA . THR A 1 89 ? 39.246 39.942 15.030 1.00 35.12 205 THR A CA 1
ATOM 656 C C . THR A 1 89 ? 38.269 38.783 15.130 1.00 37.39 205 THR A C 1
ATOM 657 O O . THR A 1 89 ? 38.658 37.632 14.950 1.00 32.78 205 THR A O 1
ATOM 661 N N . ASP A 1 90 ? 37.001 39.112 15.394 1.00 34.20 206 ASP A N 1
ATOM 662 C CA . ASP A 1 90 ? 35.876 38.179 15.297 1.00 37.34 206 ASP A CA 1
ATOM 663 C C . ASP A 1 90 ? 34.564 38.958 15.161 1.00 38.91 206 ASP A C 1
ATOM 664 O O . ASP A 1 90 ? 34.510 40.118 15.529 1.00 36.79 206 ASP A O 1
ATOM 669 N N . ILE A 1 91 ? 33.515 38.326 14.629 1.00 42.64 207 ILE A N 1
ATOM 670 C CA . ILE A 1 91 ? 32.200 38.980 14.466 1.00 46.04 207 ILE A CA 1
ATOM 671 C C . ILE A 1 91 ? 31.396 38.962 15.755 1.00 46.00 207 ILE A C 1
ATOM 672 O O . ILE A 1 91 ? 30.454 39.732 15.933 1.00 49.50 207 ILE A O 1
ATOM 677 N N . SER A 1 92 ? 31.789 38.066 16.645 1.00 45.95 208 SER A N 1
ATOM 678 C CA . SER A 1 92 ? 31.022 37.732 17.820 1.00 48.49 208 SER A CA 1
ATOM 679 C C . SER A 1 92 ? 31.482 38.507 19.042 1.00 47.93 208 SER A C 1
ATOM 680 O O . SER A 1 92 ? 32.682 38.633 19.303 1.00 42.80 208 SER A O 1
ATOM 683 N N . ASP A 1 93 ? 30.511 39.004 19.800 1.00 48.97 209 ASP A N 1
ATOM 684 C CA . ASP A 1 93 ? 30.776 39.688 21.056 1.00 48.32 209 ASP A CA 1
ATOM 685 C C . ASP A 1 93 ? 31.335 38.730 22.110 1.00 45.00 209 ASP A C 1
ATOM 686 O O . ASP A 1 93 ? 32.212 39.110 22.904 1.00 40.15 209 ASP A O 1
ATOM 691 N N . GLU A 1 94 ? 30.838 37.492 22.090 1.00 44.71 210 GLU A N 1
ATOM 692 C CA A GLU A 1 94 ? 31.289 36.420 22.980 0.50 45.47 210 GLU A CA 1
ATOM 693 C CA B GLU A 1 94 ? 31.309 36.479 23.029 0.50 46.55 210 GLU A CA 1
ATOM 694 C C . GLU A 1 94 ? 32.766 36.071 22.766 1.00 45.75 210 GLU A C 1
ATOM 695 O O . GLU A 1 94 ? 33.494 35.768 23.709 1.00 46.36 210 GLU A O 1
ATOM 706 N N . SER A 1 95 ? 33.198 36.107 21.503 1.00 41.54 211 SER A N 1
ATOM 707 C CA . SER A 1 95 ? 34.590 35.810 21.156 1.00 41.43 211 SER A CA 1
ATOM 708 C C . SER A 1 95 ? 35.516 36.950 21.578 1.00 37.99 211 SER A C 1
ATOM 709 O O . SER A 1 95 ? 36.594 36.704 22.091 1.00 39.59 211 SER A O 1
ATOM 712 N N . MET A 1 96 ? 35.080 38.188 21.361 1.00 40.34 212 MET A N 1
ATOM 713 C CA . MET A 1 96 ? 35.808 39.356 21.833 1.00 43.58 212 MET A CA 1
ATOM 714 C C . MET A 1 96 ? 36.024 39.308 23.350 1.00 42.67 212 MET A C 1
ATOM 715 O O . MET A 1 96 ? 37.121 39.600 23.831 1.00 47.40 212 MET A O 1
ATOM 720 N N . THR A 1 97 ? 34.995 38.897 24.088 1.00 40.76 213 THR A N 1
ATOM 721 C CA . THR A 1 97 ? 35.097 38.731 25.542 1.00 42.26 213 THR A CA 1
ATOM 722 C C . THR A 1 97 ? 36.054 37.601 25.933 1.00 40.05 213 THR A C 1
ATOM 723 O O . THR A 1 97 ? 36.923 37.793 26.794 1.00 40.41 213 THR A O 1
ATOM 727 N N . ALA A 1 98 ? 35.903 36.442 25.287 1.00 39.95 214 ALA A N 1
ATOM 728 C CA . ALA A 1 98 ? 36.732 35.279 25.585 1.00 37.26 214 ALA A CA 1
ATOM 729 C C . ALA A 1 98 ? 38.205 35.571 25.326 1.00 37.06 214 ALA A C 1
ATOM 730 O O . ALA A 1 98 ? 39.047 35.226 26.147 1.00 43.46 214 ALA A O 1
ATOM 732 N N . ALA A 1 99 ? 38.495 36.224 24.201 1.00 37.33 215 ALA A N 1
ATOM 733 C CA . ALA A 1 99 ? 39.862 36.557 23.813 1.00 38.47 215 ALA A CA 1
ATOM 734 C C . ALA A 1 99 ? 40.495 37.548 24.781 1.00 40.80 215 ALA A C 1
ATOM 735 O O . ALA A 1 99 ? 41.619 37.338 25.220 1.00 35.72 215 ALA A O 1
ATOM 737 N N . GLU A 1 100 ? 39.761 38.607 25.126 1.00 40.25 216 GLU A N 1
ATOM 738 C CA . GLU A 1 100 ? 40.210 39.560 26.148 1.00 42.55 216 GLU A CA 1
ATOM 739 C C . GLU A 1 100 ? 40.501 38.909 27.509 1.00 37.66 216 GLU A C 1
ATOM 740 O O . GLU A 1 100 ? 41.544 39.163 28.109 1.00 42.41 216 GLU A O 1
ATOM 746 N N . GLU A 1 101 ? 39.583 38.070 27.980 1.00 38.61 217 GLU A N 1
ATOM 747 C CA . GLU A 1 101 ? 39.736 37.401 29.267 1.00 43.13 217 GLU A CA 1
ATOM 748 C C . GLU A 1 101 ? 40.836 36.345 29.245 1.00 41.91 217 GLU A C 1
ATOM 749 O O . GLU A 1 101 ? 41.598 36.224 30.205 1.00 38.71 217 GLU A O 1
ATOM 755 N N . ASN A 1 102 ? 40.941 35.596 28.144 1.00 38.95 218 ASN A N 1
ATOM 756 C CA . ASN A 1 102 ? 42.022 34.617 28.022 1.00 35.61 218 ASN A CA 1
ATOM 757 C C . ASN A 1 102 ? 43.387 35.296 27.942 1.00 33.99 218 ASN A C 1
ATOM 758 O O . ASN A 1 102 ? 44.341 34.807 28.537 1.00 34.67 218 ASN A O 1
ATOM 763 N N . ALA A 1 103 ? 43.471 36.432 27.238 1.00 32.81 219 ALA A N 1
ATOM 764 C CA . ALA A 1 103 ? 44.710 37.220 27.190 1.00 35.62 219 ALA A CA 1
ATOM 765 C C . ALA A 1 103 ? 45.159 37.679 28.593 1.00 38.96 219 ALA A C 1
ATOM 766 O O . ALA A 1 103 ? 46.325 37.508 28.955 1.00 40.88 219 ALA A O 1
ATOM 768 N N . ALA A 1 104 ? 44.216 38.224 29.373 1.00 39.99 220 ALA A N 1
ATOM 769 C CA . ALA A 1 104 ? 44.450 38.707 30.749 1.00 38.26 220 ALA A CA 1
ATOM 770 C C . ALA A 1 104 ? 44.864 37.583 31.696 1.00 40.40 220 ALA A C 1
ATOM 771 O O . ALA A 1 104 ? 45.733 37.765 32.551 1.00 43.29 220 ALA A O 1
ATOM 773 N N . LEU A 1 105 ? 44.250 36.416 31.510 1.00 41.09 221 LEU A N 1
ATOM 774 C CA . LEU A 1 105 ? 44.620 35.183 32.204 1.00 42.56 221 LEU A CA 1
ATOM 775 C C . LEU A 1 105 ? 46.080 34.783 32.001 1.00 44.28 221 LEU A C 1
ATOM 776 O O . LEU A 1 105 ? 46.643 34.042 32.808 1.00 46.04 221 LEU A O 1
ATOM 781 N N . ASN A 1 106 ? 46.679 35.268 30.913 1.00 44.61 222 ASN A N 1
ATOM 782 C CA . ASN A 1 106 ? 48.086 35.016 30.598 1.0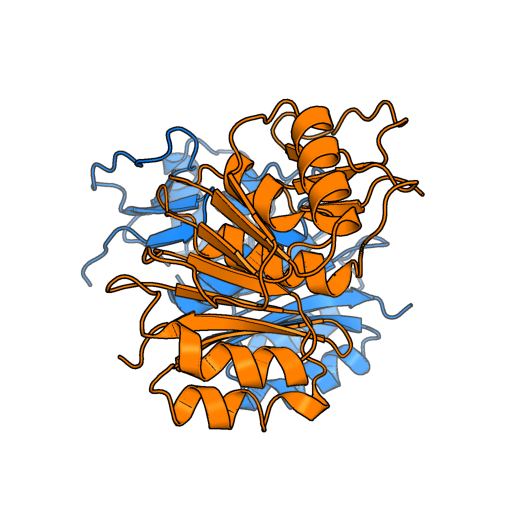0 41.83 222 ASN A CA 1
ATOM 783 C C . ASN A 1 106 ? 48.938 36.256 30.806 1.00 42.22 222 ASN A C 1
ATOM 784 O O . ASN A 1 106 ? 50.103 36.296 30.398 1.00 40.41 222 ASN A O 1
ATOM 789 N N . GLY A 1 107 ? 48.341 37.259 31.453 1.00 44.04 223 GLY A N 1
ATOM 790 C CA . GLY A 1 107 ? 49.008 38.522 31.775 1.00 43.40 223 GLY A CA 1
ATOM 791 C C . GLY A 1 107 ? 49.298 39.375 30.559 1.00 42.82 223 GLY A C 1
ATOM 792 O O . GLY A 1 107 ? 50.299 40.094 30.525 1.00 44.21 223 GLY A O 1
ATOM 793 N N . ILE A 1 108 ? 48.436 39.282 29.548 1.00 43.08 224 ILE A N 1
ATOM 794 C CA . ILE A 1 108 ? 48.594 40.054 28.313 1.00 35.98 224 ILE A CA 1
ATOM 795 C C . ILE A 1 108 ? 47.435 41.025 28.196 1.00 39.87 224 ILE A C 1
ATOM 796 O O . ILE A 1 108 ? 46.275 40.619 28.295 1.00 36.26 224 ILE A O 1
ATOM 801 N N . TYR A 1 109 ? 47.753 42.303 27.985 1.00 37.25 225 TYR A N 1
ATOM 802 C CA . TYR A 1 109 ? 46.749 43.361 27.949 1.00 40.95 225 TYR A CA 1
ATOM 803 C C . TYR A 1 109 ? 46.879 44.239 26.707 1.00 39.33 225 TYR A C 1
ATOM 804 O O . TYR A 1 109 ? 46.117 45.189 26.542 1.00 41.53 225 TYR A O 1
ATOM 813 N N . ASP A 1 110 ? 47.816 43.910 25.815 1.00 36.47 226 ASP A N 1
ATOM 814 C CA . ASP A 1 110 ? 48.055 44.750 24.633 1.00 37.03 226 ASP A CA 1
ATOM 815 C C . ASP A 1 110 ? 47.777 44.061 23.284 1.00 39.07 226 ASP A C 1
ATOM 816 O O . ASP A 1 110 ? 48.261 44.503 22.245 1.00 41.27 226 ASP A O 1
ATOM 821 N N . ILE A 1 111 ? 47.012 42.972 23.305 1.00 38.31 227 ILE A N 1
ATOM 822 C CA . ILE A 1 111 ? 46.470 42.434 22.065 1.00 37.12 227 ILE A CA 1
ATOM 823 C C . ILE A 1 111 ? 45.311 43.335 21.644 1.00 37.81 227 ILE A C 1
ATOM 824 O O . ILE A 1 111 ? 44.364 43.528 22.401 1.00 45.13 227 ILE A O 1
ATOM 829 N N . ALA A 1 112 ? 45.400 43.900 20.445 1.00 34.95 228 ALA A N 1
ATOM 830 C CA . ALA A 1 112 ? 44.326 44.720 19.926 1.00 38.23 228 ALA A CA 1
ATOM 831 C C . ALA A 1 112 ? 43.163 43.824 19.501 1.00 40.43 228 ALA A C 1
ATOM 832 O O . ALA A 1 112 ? 43.368 42.720 18.993 1.00 39.33 228 ALA A O 1
ATOM 834 N N . LEU A 1 113 ? 41.945 44.286 19.770 1.00 38.48 229 LEU A N 1
ATOM 835 C CA . LEU A 1 113 ? 40.739 43.524 19.480 1.00 36.21 229 LEU A CA 1
ATOM 836 C C . LEU A 1 113 ? 39.798 44.369 18.642 1.00 39.29 229 LEU A C 1
ATOM 837 O O . LEU A 1 113 ? 39.521 45.523 18.983 1.00 42.54 229 LEU A O 1
ATOM 842 N N . GLN A 1 114 ? 39.310 43.800 17.543 1.00 36.73 230 GLN A N 1
ATOM 843 C CA . GLN A 1 114 ? 38.335 44.490 16.698 1.00 36.40 230 GLN A CA 1
ATOM 844 C C . GLN A 1 114 ? 37.204 43.562 16.270 1.00 39.44 230 GLN A C 1
ATOM 845 O O . GLN A 1 114 ? 37.445 42.520 15.666 1.00 38.11 230 GLN A O 1
ATOM 851 N N . LYS A 1 115 ? 35.973 43.947 16.602 1.00 32.90 231 LYS A N 1
ATOM 852 C CA . LYS A 1 115 ? 34.765 43.236 16.181 1.00 42.69 231 LYS A CA 1
ATOM 853 C C . LYS A 1 115 ? 34.406 43.593 14.741 1.00 43.37 231 LYS A C 1
ATOM 854 O O . LYS A 1 115 ? 33.878 44.676 14.456 1.00 45.37 231 LYS A O 1
ATOM 860 N N . THR A 1 116 ? 34.708 42.673 13.835 1.00 39.37 232 THR A N 1
ATOM 861 C CA . THR A 1 116 ? 34.563 42.917 12.403 1.00 42.34 232 THR A CA 1
ATOM 862 C C . THR A 1 116 ? 34.530 41.586 11.672 1.00 43.18 232 THR A C 1
ATOM 863 O O . THR A 1 116 ? 34.999 40.580 12.197 1.00 38.69 232 THR A O 1
ATOM 867 N N . SER A 1 117 ? 33.981 41.582 10.462 1.00 42.49 233 SER A N 1
ATOM 868 C CA . SER A 1 117 ? 33.990 40.380 9.642 1.00 43.10 233 SER A CA 1
ATOM 869 C C . SER A 1 117 ? 35.273 40.326 8.841 1.00 43.77 233 SER A C 1
ATOM 870 O O . SER A 1 117 ? 35.505 41.173 7.980 1.00 42.84 233 SER A O 1
ATOM 873 N N . LEU A 1 118 ? 36.095 39.322 9.142 1.00 42.67 234 LEU A N 1
ATOM 874 C CA . LEU A 1 118 ? 37.365 39.081 8.471 1.00 42.03 234 LEU A CA 1
ATOM 875 C C . LEU A 1 118 ? 38.281 40.292 8.615 1.00 40.98 234 LEU A C 1
ATOM 876 O O . LEU A 1 118 ? 38.641 40.646 9.732 1.00 43.63 234 LEU A O 1
ATOM 881 N N . LEU A 1 119 ? 38.635 40.926 7.502 1.00 38.81 235 LEU A N 1
ATOM 882 C CA . LEU A 1 119 ? 39.526 42.089 7.527 1.00 43.15 235 LEU A CA 1
ATOM 883 C C . LEU A 1 119 ? 38.852 43.353 6.991 1.00 40.40 235 LEU A C 1
ATOM 884 O O . LEU A 1 119 ? 39.538 44.311 6.622 1.00 40.30 235 LEU A O 1
ATOM 889 N N A ALA A 1 120 ? 37.524 43.317 6.902 0.50 45.18 236 ALA A N 1
ATOM 890 N N B ALA A 1 120 ? 37.513 43.366 7.048 0.50 42.57 236 ALA A N 1
ATOM 891 C CA A ALA A 1 120 ? 36.749 44.493 6.547 0.50 46.93 236 ALA A CA 1
ATOM 892 C CA B ALA A 1 120 ? 36.630 44.390 6.438 0.50 41.82 236 ALA A CA 1
ATOM 893 C C A ALA A 1 120 ? 36.885 45.477 7.693 0.50 45.85 236 ALA A C 1
ATOM 894 C C B ALA A 1 120 ? 36.986 45.861 6.650 0.50 38.45 236 ALA A C 1
ATOM 895 O O A ALA A 1 120 ? 36.800 45.095 8.855 0.50 44.37 236 ALA A O 1
ATOM 896 O O B ALA A 1 120 ? 37.220 46.593 5.689 0.50 31.22 236 ALA A O 1
ATOM 899 N N A ASP A 1 121 ? 37.158 46.734 7.373 0.50 47.63 237 ASP A N 1
ATOM 900 N N B ASP A 1 121 ? 36.981 46.304 7.903 0.50 43.04 237 ASP A N 1
ATOM 901 C CA A ASP A 1 121 ? 37.307 47.744 8.416 0.50 47.34 237 ASP A CA 1
ATOM 902 C CA B ASP A 1 121 ? 37.362 47.681 8.204 0.50 45.28 237 ASP A CA 1
ATOM 903 C C A ASP A 1 121 ? 38.643 47.684 9.155 0.50 44.89 237 ASP A C 1
ATOM 904 C C B ASP A 1 121 ? 38.605 47.672 9.089 0.50 43.45 237 ASP A C 1
ATOM 905 O O A ASP A 1 121 ? 38.861 48.442 10.097 0.50 46.09 237 ASP A O 1
ATOM 906 O O B ASP A 1 121 ? 38.712 48.422 10.056 0.50 44.77 237 ASP A O 1
ATOM 915 N N . VAL A 1 122 ? 39.536 46.789 8.739 1.00 43.65 238 VAL A N 1
ATOM 916 C CA . VAL A 1 122 ? 40.840 46.721 9.370 1.00 40.91 238 VAL A CA 1
ATOM 917 C C . VAL A 1 122 ? 41.765 47.612 8.566 1.00 41.01 238 VAL A C 1
ATOM 918 O O . VAL A 1 122 ? 42.005 47.363 7.387 1.00 40.02 238 VAL A O 1
ATOM 922 N N . ASP A 1 123 ? 42.261 48.664 9.205 1.00 48.96 239 ASP A N 1
ATOM 923 C CA . ASP A 1 123 ? 43.255 49.540 8.604 1.00 54.02 239 ASP A CA 1
ATOM 924 C C . ASP A 1 123 ? 44.649 49.042 8.931 1.00 57.68 239 ASP A C 1
ATOM 925 O O . ASP A 1 123 ? 44.947 48.682 10.076 1.00 59.89 239 ASP A O 1
ATOM 930 N N . GLY A 1 124 ? 45.504 49.014 7.920 1.00 54.96 240 GLY A N 1
ATOM 931 C CA . GLY A 1 124 ? 46.876 48.598 8.131 1.00 53.05 240 GLY A CA 1
ATOM 932 C C . GLY A 1 124 ? 47.173 47.213 7.600 1.00 46.66 240 GLY A C 1
ATOM 933 O O . GLY A 1 124 ? 46.268 46.440 7.255 1.00 39.34 240 GLY A O 1
ATOM 934 N N . LYS A 1 125 ? 48.464 46.923 7.526 1.00 40.56 241 LYS A N 1
ATOM 935 C CA . LYS A 1 125 ? 48.954 45.707 6.927 1.00 36.55 241 LYS A CA 1
ATOM 936 C C . LYS A 1 125 ? 49.812 44.982 7.953 1.00 39.35 241 LYS A C 1
ATOM 937 O O . LYS A 1 125 ? 50.245 45.583 8.934 1.00 39.42 241 LYS A O 1
ATOM 943 N N . PHE A 1 126 ? 50.042 43.691 7.720 1.00 34.44 242 PHE A N 1
ATOM 944 C CA . PHE A 1 126 ? 50.664 42.798 8.700 1.00 32.85 242 PHE A CA 1
ATOM 945 C C . PHE A 1 126 ? 51.751 41.938 8.062 1.00 29.32 242 PHE A C 1
ATOM 946 O O . PHE A 1 126 ? 51.698 41.639 6.858 1.00 33.13 242 PHE A O 1
ATOM 954 N N . ASP A 1 127 ? 52.731 41.538 8.873 1.00 28.94 243 ASP A N 1
ATOM 955 C CA . ASP A 1 127 ? 53.761 40.587 8.435 1.00 32.49 243 ASP A CA 1
ATOM 956 C C . ASP A 1 127 ? 53.199 39.163 8.382 1.00 36.88 243 ASP A C 1
ATOM 957 O O . ASP A 1 127 ? 53.693 38.312 7.636 1.00 34.16 243 ASP A O 1
ATOM 962 N N . LEU A 1 128 ? 52.187 38.902 9.206 1.00 32.19 244 LEU A N 1
ATOM 963 C CA . LEU A 1 128 ? 51.640 37.549 9.343 1.00 31.23 244 LEU A CA 1
ATOM 964 C C . LEU A 1 128 ? 50.126 37.572 9.539 1.00 28.77 244 LEU A C 1
ATOM 965 O O . LEU A 1 128 ? 49.625 38.195 10.467 1.00 30.18 244 LEU A O 1
ATOM 970 N N . ILE A 1 129 ? 49.394 36.903 8.657 1.00 28.97 245 ILE A N 1
ATOM 971 C CA . ILE A 1 129 ? 47.948 36.777 8.844 1.00 30.82 245 ILE A CA 1
ATOM 972 C C . ILE A 1 129 ? 47.623 35.321 9.154 1.00 28.73 245 ILE A C 1
ATOM 973 O O . ILE A 1 129 ? 48.024 34.424 8.421 1.00 29.34 245 ILE A O 1
ATOM 978 N N . VAL A 1 130 ? 46.936 35.099 10.275 1.00 24.70 246 VAL A N 1
ATOM 979 C CA . VAL A 1 130 ? 46.597 33.754 10.732 1.00 29.51 246 VAL A CA 1
ATOM 980 C C . VAL A 1 130 ? 45.078 33.609 10.786 1.00 30.97 246 VAL A C 1
ATOM 981 O O . VAL A 1 130 ? 44.396 34.477 11.310 1.00 27.83 246 VAL A O 1
ATOM 985 N N . ALA A 1 131 ? 44.555 32.527 10.209 1.00 26.66 247 ALA A N 1
ATOM 986 C CA . ALA A 1 131 ? 43.118 32.256 10.236 1.00 27.23 247 ALA A CA 1
ATOM 987 C C . ALA A 1 131 ? 42.834 30.759 10.335 1.00 26.54 247 ALA A C 1
ATOM 988 O O . ALA A 1 131 ? 43.101 30.019 9.400 1.00 27.04 247 ALA A O 1
ATOM 990 N N . ASN A 1 132 ? 42.301 30.331 11.475 1.00 25.10 248 ASN A N 1
ATOM 991 C CA . ASN A 1 132 ? 41.807 28.971 11.644 1.00 26.12 248 ASN A CA 1
ATOM 992 C C . ASN A 1 132 ? 40.278 29.006 11.653 1.00 26.68 248 ASN A C 1
ATOM 993 O O . ASN A 1 132 ? 39.647 29.121 12.705 1.00 29.43 248 ASN A O 1
ATOM 998 N N . ILE A 1 133 ? 39.684 28.897 10.466 1.00 31.90 249 ILE A N 1
ATOM 999 C CA . ILE A 1 133 ? 38.223 29.048 10.297 1.00 35.77 249 ILE A CA 1
ATOM 1000 C C . ILE A 1 133 ? 37.736 28.138 9.167 1.00 35.48 249 ILE A C 1
ATOM 1001 O O . ILE A 1 133 ? 38.557 27.564 8.452 1.00 30.65 249 ILE A O 1
ATOM 1006 N N . LEU A 1 134 ? 36.414 28.028 9.002 1.00 36.91 250 LEU A N 1
ATOM 1007 C CA . LEU A 1 134 ? 35.800 27.212 7.942 1.00 34.88 250 LEU A CA 1
ATOM 1008 C C . LEU A 1 134 ? 36.296 27.629 6.570 1.00 35.02 250 LEU A C 1
ATOM 1009 O O . LEU A 1 134 ? 36.473 28.817 6.324 1.00 35.54 250 LEU A O 1
ATOM 1014 N N . ALA A 1 135 ? 36.525 26.653 5.689 1.00 33.79 251 ALA A N 1
ATOM 1015 C CA . ALA A 1 135 ? 37.025 26.922 4.342 1.00 34.52 251 ALA A CA 1
ATOM 1016 C C . ALA A 1 135 ? 36.130 27.879 3.548 1.00 36.67 251 ALA A C 1
ATOM 1017 O O . ALA A 1 135 ? 36.641 28.691 2.778 1.00 39.36 251 ALA A O 1
ATOM 1019 N N . GLU A 1 136 ? 34.809 27.794 3.738 1.00 37.02 252 GLU A N 1
ATOM 1020 C CA . GLU A 1 136 ? 33.871 28.727 3.072 1.00 42.96 252 GLU A CA 1
ATOM 1021 C C . GLU A 1 136 ? 34.140 30.192 3.418 1.00 36.78 252 GLU A C 1
ATOM 1022 O O . GLU A 1 136 ? 33.989 31.065 2.572 1.00 40.36 252 GLU A O 1
ATOM 1028 N N . ILE A 1 137 ? 34.577 30.438 4.650 1.00 35.84 253 ILE A N 1
ATOM 1029 C CA . ILE A 1 137 ? 34.910 31.775 5.117 1.00 38.07 253 ILE A CA 1
ATOM 1030 C C . ILE A 1 137 ? 36.319 32.166 4.645 1.00 37.40 253 ILE A C 1
ATOM 1031 O O . ILE A 1 137 ? 36.558 33.323 4.241 1.00 31.72 253 ILE A O 1
ATOM 1036 N N . LEU A 1 138 ? 37.247 31.199 4.666 1.00 34.93 254 LEU A N 1
ATOM 1037 C CA . LEU A 1 138 ? 38.584 31.403 4.079 1.00 29.16 254 LEU A CA 1
ATOM 1038 C C . LEU A 1 138 ? 38.516 31.835 2.624 1.00 26.79 254 LEU A C 1
ATOM 1039 O O . LEU A 1 138 ? 39.324 32.649 2.173 1.00 28.18 254 LEU A O 1
ATOM 1044 N N . LEU A 1 139 ? 37.546 31.302 1.888 1.00 32.68 255 LEU A N 1
ATOM 1045 C CA . LEU A 1 139 ? 37.318 31.742 0.507 1.00 31.20 255 LEU A CA 1
ATOM 1046 C C . LEU A 1 139 ? 37.030 33.241 0.385 1.00 35.94 255 LEU A C 1
ATOM 1047 O O . LEU A 1 139 ? 37.470 33.867 -0.573 1.00 37.16 255 LEU A O 1
ATOM 1052 N N . ASP A 1 140 ? 36.320 33.810 1.362 1.00 33.60 256 ASP A N 1
ATOM 1053 C CA . ASP A 1 140 ? 36.031 35.247 1.366 1.00 36.97 256 ASP A CA 1
ATOM 1054 C C . ASP A 1 140 ? 37.221 36.050 1.859 1.00 31.75 256 ASP A C 1
ATOM 1055 O O . ASP A 1 140 ? 37.430 37.177 1.427 1.00 31.62 256 ASP A O 1
ATOM 1060 N N . LEU A 1 141 ? 37.989 35.468 2.778 1.00 34.19 257 LEU A N 1
ATOM 1061 C CA . LEU A 1 141 ? 39.220 36.087 3.276 1.00 29.87 257 LEU A CA 1
ATOM 1062 C C . LEU A 1 141 ? 40.314 36.216 2.225 1.00 29.35 257 LEU A C 1
ATOM 1063 O O . LEU A 1 141 ? 41.049 37.202 2.228 1.00 30.51 257 LEU A O 1
ATOM 1068 N N . ILE A 1 142 ? 40.446 35.221 1.351 1.00 27.25 258 ILE A N 1
ATOM 1069 C CA . ILE A 1 142 ? 41.533 35.225 0.360 1.00 27.58 258 ILE A CA 1
ATOM 1070 C C . ILE A 1 142 ? 41.699 36.539 -0.460 1.00 29.99 258 ILE A C 1
ATOM 1071 O O . ILE A 1 142 ? 42.816 37.079 -0.485 1.00 33.48 258 ILE A O 1
ATOM 1076 N N . PRO A 1 143 ? 40.614 37.063 -1.105 1.00 33.03 259 PRO A N 1
ATOM 1077 C CA . PRO A 1 143 ? 40.764 38.377 -1.794 1.00 33.29 259 PRO A CA 1
ATOM 1078 C C . PRO A 1 143 ? 41.073 39.601 -0.912 1.00 30.74 259 PRO A C 1
ATOM 1079 O O . PRO A 1 143 ? 41.437 40.665 -1.438 1.00 37.32 259 PRO A O 1
ATOM 1083 N N . GLN A 1 144 ? 40.958 39.446 0.404 1.00 35.54 260 GLN A N 1
ATOM 1084 C CA . GLN A 1 144 ? 41.290 40.512 1.349 1.00 34.55 260 GLN A CA 1
ATOM 1085 C C . GLN A 1 144 ? 42.752 40.517 1.787 1.00 34.36 260 GLN A C 1
ATOM 1086 O O . GLN A 1 144 ? 43.208 41.472 2.422 1.00 35.20 260 GLN A O 1
ATOM 1092 N N . LEU A 1 145 ? 43.478 39.447 1.468 1.00 34.41 261 LEU A N 1
ATOM 1093 C CA . LEU A 1 145 ? 44.832 39.257 1.989 1.00 33.47 261 LEU A CA 1
ATOM 1094 C C . LEU A 1 145 ? 45.828 40.295 1.483 1.00 31.72 261 LEU A C 1
ATOM 1095 O O . LEU A 1 145 ? 46.536 40.898 2.267 1.00 34.76 261 LEU A O 1
ATOM 1100 N N . ASP A 1 146 ? 45.843 40.502 0.172 1.00 36.63 262 ASP A N 1
ATOM 1101 C CA . ASP A 1 146 ? 46.817 41.357 -0.501 1.00 39.61 262 ASP A CA 1
ATOM 1102 C C . ASP A 1 146 ? 46.934 42.751 0.114 1.00 34.28 262 ASP A C 1
ATOM 1103 O O . ASP A 1 146 ? 48.039 43.204 0.430 1.00 37.39 262 ASP A O 1
ATOM 1108 N N . SER A 1 147 ? 45.795 43.401 0.322 1.00 38.22 263 SER A N 1
ATOM 1109 C CA . SER A 1 147 ? 45.764 44.784 0.807 1.00 39.74 263 SER A CA 1
ATOM 1110 C C . SER A 1 147 ? 46.029 44.900 2.315 1.00 38.49 263 SER A C 1
ATOM 1111 O O . SER A 1 147 ? 46.100 45.996 2.862 1.00 40.73 263 SER A O 1
ATOM 1114 N N . HIS A 1 148 ? 46.162 43.760 2.981 1.00 37.15 264 HIS A N 1
ATOM 1115 C CA . HIS A 1 148 ? 46.487 43.727 4.404 1.00 34.72 264 HIS A CA 1
ATOM 1116 C C . HIS A 1 148 ? 47.833 43.055 4.681 1.00 32.68 264 HIS A C 1
ATOM 1117 O O . HIS A 1 148 ? 48.177 42.804 5.831 1.00 32.66 264 HIS A O 1
ATOM 1124 N N . LEU A 1 149 ? 48.598 42.774 3.628 1.00 33.33 265 LEU A N 1
ATOM 1125 C CA . LEU A 1 149 ? 49.853 42.052 3.783 1.00 37.13 265 LEU A CA 1
ATOM 1126 C C . LEU A 1 149 ? 51.055 42.885 3.340 1.00 38.01 265 LEU A C 1
ATOM 1127 O O . LEU A 1 149 ? 51.098 43.382 2.215 1.00 38.40 265 LEU A O 1
ATOM 1132 N N . ASN A 1 150 ? 52.026 43.025 4.240 1.00 38.14 266 ASN A N 1
ATOM 1133 C CA . ASN A 1 150 ? 53.305 43.663 3.933 1.00 42.98 266 ASN A CA 1
ATOM 1134 C C . ASN A 1 150 ? 54.064 42.889 2.868 1.00 47.78 266 ASN A C 1
ATOM 1135 O O . ASN A 1 150 ? 53.735 41.735 2.583 1.00 45.70 266 ASN A O 1
ATOM 1140 N N . GLU A 1 151 ? 55.086 43.508 2.280 1.00 52.85 267 GLU A N 1
ATOM 1141 C CA . GLU A 1 151 ? 55.975 42.757 1.397 1.00 57.06 267 GLU A CA 1
ATOM 1142 C C . GLU A 1 151 ? 56.726 41.703 2.219 1.00 46.61 267 GLU A C 1
ATOM 1143 O O . GLU A 1 151 ? 57.090 41.948 3.374 1.00 45.30 267 GLU A O 1
ATOM 1149 N N . ASP A 1 152 ? 56.907 40.529 1.611 1.00 41.56 268 ASP A N 1
ATOM 1150 C CA . ASP A 1 152 ? 57.427 39.313 2.267 1.00 46.96 268 ASP A CA 1
ATOM 1151 C C . ASP A 1 152 ? 56.497 38.783 3.371 1.00 43.15 268 ASP A C 1
ATOM 1152 O O . ASP A 1 152 ? 56.908 37.957 4.182 1.00 42.38 268 ASP A O 1
ATOM 1157 N N . GLY A 1 153 ? 55.254 39.263 3.387 1.00 39.07 269 GLY A N 1
ATOM 1158 C CA . GLY A 1 153 ? 54.243 38.805 4.334 1.00 39.13 269 GLY A CA 1
ATOM 1159 C C . GLY A 1 153 ? 53.863 37.340 4.168 1.00 40.98 269 GLY A C 1
ATOM 1160 O O . GLY A 1 153 ? 53.884 36.792 3.066 1.00 40.64 269 GLY A O 1
ATOM 1161 N N . GLN A 1 154 ? 53.519 36.698 5.275 1.00 37.27 270 GLN A N 1
ATOM 1162 C CA . GLN A 1 154 ? 53.136 35.297 5.234 1.00 35.02 270 GLN A CA 1
ATOM 1163 C C . GLN A 1 154 ? 51.737 35.108 5.790 1.00 33.84 270 GLN A C 1
ATOM 1164 O O . GLN A 1 154 ? 51.251 35.917 6.581 1.00 28.43 270 GLN A O 1
ATOM 1170 N N . VAL A 1 155 ? 51.082 34.047 5.338 1.00 27.78 271 VAL A N 1
ATOM 1171 C CA . VAL A 1 155 ? 49.707 33.754 5.716 1.00 27.27 271 VAL A CA 1
ATOM 1172 C C . VAL A 1 155 ? 49.649 32.300 6.194 1.00 28.01 271 VAL A C 1
ATOM 1173 O O . VAL A 1 155 ? 50.240 31.407 5.580 1.00 30.28 271 VAL A O 1
ATOM 1177 N N . ILE A 1 156 ? 48.983 32.080 7.317 1.00 28.26 272 ILE A N 1
ATOM 1178 C CA . ILE A 1 156 ? 48.754 30.734 7.826 1.00 26.94 272 ILE A CA 1
ATOM 1179 C C . ILE A 1 156 ? 47.250 30.452 7.888 1.00 28.68 272 ILE A C 1
ATOM 1180 O O . ILE A 1 156 ? 46.517 31.179 8.553 1.00 24.26 272 ILE A O 1
ATOM 1185 N N . PHE A 1 157 ? 46.808 29.402 7.188 1.00 23.23 273 PHE A N 1
ATOM 1186 C CA . PHE A 1 157 ? 45.419 28.955 7.230 1.00 26.14 273 PHE A CA 1
ATOM 1187 C C . PHE A 1 157 ? 45.349 27.609 7.919 1.00 28.57 273 PHE A C 1
ATOM 1188 O O . PHE A 1 157 ? 46.211 26.771 7.703 1.00 26.56 273 PHE A O 1
ATOM 1196 N N . SER A 1 158 ? 44.327 27.402 8.744 1.00 30.51 274 SER A N 1
ATOM 1197 C CA . SER A 1 158 ? 43.979 26.063 9.206 1.00 27.49 274 SER A CA 1
ATOM 1198 C C . SER A 1 158 ? 42.460 25.945 9.180 1.00 30.67 274 SER A C 1
ATOM 1199 O O . SER A 1 158 ? 41.777 26.908 8.836 1.00 27.11 274 SER A O 1
ATOM 1202 N N . GLY A 1 159 ? 41.935 24.775 9.532 1.00 31.32 275 GLY A N 1
ATOM 1203 C CA . GLY A 1 159 ? 40.476 24.566 9.594 1.00 34.22 275 GLY A CA 1
ATOM 1204 C C . GLY A 1 159 ? 39.870 24.106 8.281 1.00 32.92 275 GLY A C 1
ATOM 1205 O O . GLY A 1 159 ? 38.665 24.134 8.118 1.00 32.74 275 GLY A O 1
ATOM 1206 N N . ILE A 1 160 ? 40.719 23.675 7.353 1.00 31.45 276 ILE A N 1
ATOM 1207 C CA . ILE A 1 160 ? 40.299 23.206 6.040 1.00 30.08 276 ILE A CA 1
ATOM 1208 C C . ILE A 1 160 ? 40.138 21.687 6.081 1.00 32.87 276 ILE A C 1
ATOM 1209 O O . ILE A 1 160 ? 41.053 20.975 6.505 1.00 30.92 276 ILE A O 1
ATOM 1214 N N . ASP A 1 161 ? 38.968 21.195 5.682 1.00 29.08 277 ASP A N 1
ATOM 1215 C CA . ASP A 1 161 ? 38.810 19.756 5.430 1.00 34.15 277 ASP A CA 1
ATOM 1216 C C . ASP A 1 161 ? 39.491 19.464 4.112 1.00 30.17 277 ASP A C 1
ATOM 1217 O O . ASP A 1 161 ? 39.425 20.288 3.192 1.00 29.38 277 ASP A O 1
ATOM 1222 N N . TYR A 1 162 ? 40.125 18.296 4.008 1.00 27.77 278 TYR A N 1
ATOM 1223 C CA . TYR A 1 162 ? 40.933 17.965 2.838 1.00 32.59 278 TYR A CA 1
ATOM 1224 C C . TYR A 1 162 ? 40.155 18.019 1.515 1.00 31.38 278 TYR A C 1
ATOM 1225 O O . TYR A 1 162 ? 40.725 18.351 0.474 1.00 37.53 278 TYR A O 1
ATOM 1234 N N . LEU A 1 163 ? 38.848 17.744 1.571 1.00 33.38 279 LEU A N 1
ATOM 1235 C CA . LEU A 1 163 ? 37.979 17.789 0.379 1.00 34.55 279 LEU A CA 1
ATOM 1236 C C . LEU A 1 163 ? 37.728 19.205 -0.112 1.00 34.38 279 LEU A C 1
ATOM 1237 O O . LEU A 1 163 ? 37.417 19.429 -1.286 1.00 37.98 279 LEU A O 1
ATOM 1242 N N . GLN A 1 164 ? 37.896 20.172 0.776 1.00 34.31 280 GLN A N 1
ATOM 1243 C CA . GLN A 1 164 ? 37.683 21.579 0.416 1.00 34.44 280 GLN A CA 1
ATOM 1244 C C . GLN A 1 164 ? 38.955 22.268 -0.066 1.00 33.38 280 GLN A C 1
ATOM 1245 O O . GLN A 1 164 ? 38.916 23.436 -0.473 1.00 38.10 280 GLN A O 1
ATOM 1251 N N . LEU A 1 165 ? 40.081 21.554 0.001 1.00 32.47 281 LEU A N 1
ATOM 1252 C CA . LEU A 1 165 ? 41.373 22.101 -0.410 1.00 30.85 281 LEU A CA 1
ATOM 1253 C C . LEU A 1 165 ? 41.470 22.570 -1.880 1.00 34.43 281 LEU A C 1
ATOM 1254 O O . LEU A 1 165 ? 41.976 23.672 -2.116 1.00 32.63 281 LEU A O 1
ATOM 1259 N N . PRO A 1 166 ? 40.990 21.756 -2.866 1.00 36.74 282 PRO A N 1
ATOM 1260 C CA . PRO A 1 166 ? 41.134 22.211 -4.254 1.00 33.89 282 PRO A CA 1
ATOM 1261 C C . PRO A 1 166 ? 40.549 23.597 -4.561 1.00 34.45 282 PRO A C 1
ATOM 1262 O O . PRO A 1 166 ? 41.111 24.329 -5.375 1.00 39.95 282 PRO A O 1
ATOM 1266 N N . LYS A 1 167 ? 39.447 23.953 -3.909 1.00 33.40 283 LYS A N 1
ATOM 1267 C CA . LYS A 1 167 ? 38.822 25.264 -4.095 1.00 38.30 283 LYS A CA 1
ATOM 1268 C C . LYS A 1 167 ? 39.663 26.377 -3.449 1.00 37.33 283 LYS A C 1
ATOM 1269 O O . LYS A 1 167 ? 39.724 27.496 -3.965 1.00 35.59 283 LYS A O 1
ATOM 1275 N N . ILE A 1 168 ? 40.308 26.060 -2.320 1.00 33.26 284 ILE A N 1
ATOM 1276 C CA . ILE A 1 168 ? 41.199 27.005 -1.647 1.00 34.78 284 ILE A CA 1
ATOM 1277 C C . ILE A 1 168 ? 42.440 27.241 -2.512 1.00 32.66 284 ILE A C 1
ATOM 1278 O O . ILE A 1 168 ? 42.865 28.380 -2.702 1.00 33.79 284 ILE A O 1
ATOM 1283 N N . GLU A 1 169 ? 43.019 26.158 -3.032 1.00 34.59 285 GLU A N 1
ATOM 1284 C CA . GLU A 1 169 ? 44.190 26.237 -3.911 1.00 34.68 285 GLU A CA 1
ATOM 1285 C C . GLU A 1 169 ? 43.928 27.093 -5.159 1.00 39.89 285 GLU A C 1
ATOM 1286 O O . GLU A 1 169 ? 44.773 27.892 -5.570 1.00 42.35 285 GLU A O 1
ATOM 1292 N N . GLN A 1 170 ? 42.747 26.905 -5.742 1.00 39.72 286 GLN A N 1
ATOM 1293 C CA . GLN A 1 170 ? 42.257 27.661 -6.886 1.00 43.10 286 GLN A CA 1
ATOM 1294 C C . GLN A 1 170 ? 42.150 29.155 -6.582 1.00 41.79 286 GLN A C 1
ATOM 1295 O O . GLN A 1 170 ? 42.659 29.981 -7.338 1.00 45.66 286 GLN A O 1
ATOM 1301 N N . ALA A 1 171 ? 41.495 29.492 -5.470 1.00 40.55 287 ALA A N 1
ATOM 1302 C CA . ALA A 1 171 ? 41.314 30.888 -5.060 1.00 38.61 287 ALA A CA 1
ATOM 1303 C C . ALA A 1 171 ? 42.641 31.564 -4.714 1.00 37.67 287 ALA A C 1
ATOM 1304 O O . ALA A 1 171 ? 42.810 32.761 -4.967 1.00 39.29 287 ALA A O 1
ATOM 1306 N N . LEU A 1 172 ? 43.588 30.795 -4.165 1.00 37.01 288 LEU A N 1
ATOM 1307 C CA . LEU A 1 172 ? 44.921 31.335 -3.857 1.00 37.94 288 LEU A CA 1
ATOM 1308 C C . LEU A 1 172 ? 45.714 31.673 -5.126 1.00 37.07 288 LEU A C 1
ATOM 1309 O O . LEU A 1 172 ? 46.310 32.747 -5.219 1.00 37.70 288 LEU A O 1
ATOM 1314 N N . ALA A 1 173 ? 45.695 30.753 -6.087 1.00 38.60 289 ALA A N 1
ATOM 1315 C CA . ALA A 1 173 ? 46.344 30.919 -7.388 1.00 42.51 289 ALA A CA 1
ATOM 1316 C C . ALA A 1 173 ? 45.802 32.136 -8.138 1.00 43.25 289 ALA A C 1
ATOM 1317 O O . ALA A 1 173 ? 46.572 32.952 -8.639 1.00 44.32 289 ALA A O 1
ATOM 1319 N N . GLU A 1 174 ? 44.478 32.266 -8.160 1.00 43.48 290 GLU A N 1
ATOM 1320 C CA . GLU A 1 174 ? 43.796 33.408 -8.766 1.00 48.73 290 GLU A CA 1
ATOM 1321 C C . GLU A 1 174 ? 44.118 34.746 -8.098 1.00 47.84 290 GLU A C 1
ATOM 1322 O O . GLU A 1 174 ? 43.929 35.795 -8.710 1.00 47.33 290 GLU A O 1
ATOM 1328 N N . ASN A 1 175 ? 44.608 34.700 -6.856 1.00 42.08 291 ASN A N 1
ATOM 1329 C CA . ASN A 1 175 ? 44.980 35.905 -6.108 1.00 38.01 291 ASN A CA 1
ATOM 1330 C C . ASN A 1 175 ? 46.483 36.090 -5.943 1.00 40.07 291 ASN A C 1
ATOM 1331 O O . ASN A 1 175 ? 46.929 36.874 -5.092 1.00 46.92 291 ASN A O 1
ATOM 1336 N N . SER A 1 176 ? 47.227 35.350 -6.773 1.00 39.82 292 SER A N 1
ATOM 1337 C CA A SER A 1 176 ? 48.684 35.423 -6.870 0.50 38.66 292 SER A CA 1
ATOM 1338 C CA B SER A 1 176 ? 48.684 35.444 -6.870 0.50 40.28 292 SER A CA 1
ATOM 1339 C C . SER A 1 176 ? 49.376 35.086 -5.550 1.00 39.06 292 SER A C 1
ATOM 1340 O O . SER A 1 176 ? 50.299 35.771 -5.117 1.00 38.55 292 SER A O 1
ATOM 1345 N N . PHE A 1 177 ? 48.903 34.008 -4.919 1.00 38.30 293 PHE A N 1
ATOM 1346 C CA . PHE A 1 177 ? 49.510 33.448 -3.721 1.00 38.08 293 PHE A CA 1
ATOM 1347 C C . PHE A 1 177 ? 49.989 32.024 -4.006 1.00 38.83 293 PHE A C 1
ATOM 1348 O O . PHE A 1 177 ? 49.453 31.335 -4.874 1.00 41.27 293 PHE A O 1
ATOM 1356 N N . GLN A 1 178 ? 50.996 31.593 -3.262 1.00 37.96 294 GLN A N 1
ATOM 1357 C CA . GLN A 1 178 ? 51.517 30.250 -3.390 1.00 39.81 294 GLN A CA 1
ATOM 1358 C C . GLN A 1 178 ? 51.541 29.569 -2.029 1.00 38.38 294 GLN A C 1
ATOM 1359 O O . GLN A 1 178 ? 51.667 30.235 -1.007 1.00 36.30 294 GLN A O 1
ATOM 1365 N N . ILE A 1 179 ? 51.441 28.241 -2.038 1.00 34.19 295 ILE A N 1
ATOM 1366 C CA . ILE A 1 179 ? 51.530 27.424 -0.835 1.00 37.75 295 ILE A CA 1
ATOM 1367 C C . ILE A 1 179 ? 52.975 26.959 -0.695 1.00 35.88 295 ILE A C 1
ATOM 1368 O O . ILE A 1 179 ? 53.496 26.272 -1.575 1.00 36.92 295 ILE A O 1
ATOM 1373 N N . ASP A 1 180 ? 53.612 27.353 0.405 1.00 33.14 296 ASP A N 1
ATOM 1374 C CA . ASP A 1 180 ? 54.992 26.965 0.719 1.00 33.67 296 ASP A CA 1
ATOM 1375 C C . ASP A 1 180 ? 55.051 25.670 1.515 1.00 31.56 296 ASP A C 1
ATOM 1376 O O . ASP A 1 180 ? 56.001 24.910 1.392 1.00 33.69 296 ASP A O 1
ATOM 1381 N N . LEU A 1 181 ? 54.051 25.459 2.367 1.00 33.65 297 LEU A N 1
ATOM 1382 C CA . LEU A 1 181 ? 53.959 24.267 3.192 1.00 29.77 297 LEU A CA 1
ATOM 1383 C C . LEU A 1 181 ? 52.495 23.864 3.331 1.00 32.58 297 LEU A C 1
ATOM 1384 O O . LEU A 1 181 ? 51.645 24.689 3.662 1.00 26.10 297 LEU A O 1
ATOM 1389 N N . LYS A 1 182 ? 52.220 22.595 3.039 1.00 30.02 298 LYS A N 1
ATOM 1390 C CA . LYS A 1 182 ? 50.922 21.979 3.271 1.00 33.95 298 LYS A CA 1
ATOM 1391 C C . LYS A 1 182 ? 51.068 20.919 4.350 1.00 32.81 298 LYS A C 1
ATOM 1392 O O . LYS A 1 182 ? 51.931 20.042 4.271 1.00 34.83 298 LYS A O 1
ATOM 1398 N N . MET A 1 183 ? 50.223 21.009 5.368 1.00 29.29 299 MET A N 1
ATOM 1399 C CA . MET A 1 183 ? 50.234 20.085 6.477 1.00 31.40 299 MET A CA 1
ATOM 1400 C C . MET A 1 183 ? 48.901 19.356 6.514 1.00 28.77 299 MET A C 1
ATOM 1401 O O . MET A 1 183 ? 47.854 19.978 6.380 1.00 29.05 299 MET A O 1
ATOM 1406 N N . ARG A 1 184 ? 48.930 18.043 6.704 1.00 30.03 300 ARG A N 1
ATOM 1407 C CA . ARG A 1 184 ? 47.683 17.289 6.859 1.00 30.96 300 ARG A CA 1
ATOM 1408 C C . ARG A 1 184 ? 47.718 16.390 8.079 1.00 29.07 300 ARG A C 1
ATOM 1409 O O . ARG A 1 184 ? 48.623 15.557 8.218 1.00 29.95 300 ARG A O 1
ATOM 1417 N N . ALA A 1 185 ? 46.738 16.564 8.966 1.00 31.19 301 ALA A N 1
ATOM 1418 C CA . ALA A 1 185 ? 46.564 15.659 10.113 1.00 30.23 301 ALA A CA 1
ATOM 1419 C C . ALA A 1 185 ? 45.124 15.163 10.158 1.00 33.08 301 ALA A C 1
ATOM 1420 O O . ALA A 1 185 ? 44.195 15.956 10.333 1.00 33.86 301 ALA A O 1
ATOM 1422 N N . GLY A 1 186 ? 44.947 13.854 10.000 1.00 38.65 302 GLY A N 1
ATOM 1423 C CA . GLY A 1 186 ? 43.624 13.288 9.735 1.00 36.12 302 GLY A CA 1
ATOM 1424 C C . GLY A 1 186 ? 43.041 13.902 8.479 1.00 34.79 302 GLY A C 1
ATOM 1425 O O . GLY A 1 186 ? 43.667 13.874 7.420 1.00 32.28 302 GLY A O 1
ATOM 1426 N N . ARG A 1 187 ? 41.858 14.499 8.602 1.00 34.45 303 ARG A N 1
ATOM 1427 C CA . ARG A 1 187 ? 41.202 15.135 7.456 1.00 33.92 303 ARG A CA 1
ATOM 1428 C C . ARG A 1 187 ? 41.517 16.635 7.348 1.00 32.01 303 ARG A C 1
ATOM 1429 O O . ARG A 1 187 ? 41.136 17.280 6.381 1.00 32.21 303 ARG A O 1
ATOM 1437 N N . TRP A 1 188 ? 42.201 17.181 8.348 1.00 29.13 304 TRP A N 1
ATOM 1438 C CA . TRP A 1 188 ? 42.409 18.625 8.438 1.00 30.89 304 TRP A CA 1
ATOM 1439 C C . TRP A 1 188 ? 43.667 19.072 7.709 1.00 31.99 304 TRP A C 1
ATOM 1440 O O . TRP A 1 188 ? 44.678 18.366 7.721 1.00 26.38 304 TRP A O 1
ATOM 1451 N N . ILE A 1 189 ? 43.597 20.260 7.107 1.00 27.92 305 ILE A N 1
ATOM 1452 C CA . ILE A 1 189 ? 44.674 20.819 6.299 1.00 28.26 305 ILE A CA 1
ATOM 1453 C C . ILE A 1 189 ? 45.091 22.150 6.923 1.00 34.19 305 ILE A C 1
ATOM 1454 O O . ILE A 1 189 ? 44.232 22.986 7.254 1.00 27.15 305 ILE A O 1
ATOM 1459 N N . GLY A 1 190 ? 46.402 22.324 7.092 1.00 31.74 306 GLY A N 1
ATOM 1460 C CA . GLY A 1 190 ? 46.987 23.617 7.389 1.00 31.16 306 GLY A CA 1
ATOM 1461 C C . GLY A 1 190 ? 47.888 24.041 6.243 1.00 31.16 306 GLY A C 1
ATOM 1462 O O . GLY A 1 190 ? 48.479 23.199 5.567 1.00 31.31 306 GLY A O 1
ATOM 1463 N N . LEU A 1 191 ? 47.989 25.344 6.019 1.00 25.71 307 LEU A N 1
ATOM 1464 C CA . LEU A 1 191 ? 48.787 25.879 4.915 1.00 24.60 307 LEU A CA 1
ATOM 1465 C C . LEU A 1 191 ? 49.605 27.086 5.343 1.00 31.39 307 LEU A C 1
ATOM 1466 O O . LEU A 1 191 ? 49.114 27.957 6.073 1.00 31.82 307 LEU A O 1
ATOM 1471 N N . ALA A 1 192 ? 50.848 27.128 4.870 1.00 30.58 308 ALA A N 1
ATOM 1472 C CA . ALA A 1 192 ? 51.697 28.299 4.978 1.00 31.33 308 ALA A CA 1
ATOM 1473 C C . ALA A 1 192 ? 51.777 28.878 3.567 1.00 33.07 308 ALA A C 1
ATOM 1474 O O . ALA A 1 192 ? 52.068 28.164 2.609 1.00 34.04 308 ALA A O 1
ATOM 1476 N N . ILE A 1 193 ? 51.450 30.159 3.456 1.00 32.21 309 ILE A N 1
ATOM 1477 C CA . ILE A 1 193 ? 51.162 30.821 2.186 1.00 29.85 309 ILE A CA 1
ATOM 1478 C C . ILE A 1 193 ? 51.993 32.111 2.101 1.00 32.76 309 ILE A C 1
ATOM 1479 O O . ILE A 1 193 ? 52.206 32.781 3.107 1.00 31.70 309 ILE A O 1
ATOM 1484 N N . SER A 1 194 ? 52.489 32.431 0.909 1.00 39.19 310 SER A N 1
ATOM 1485 C CA . SER A 1 194 ? 53.149 33.718 0.657 1.00 37.92 310 SER A CA 1
ATOM 1486 C C . SER A 1 194 ? 52.835 34.171 -0.768 1.00 35.22 310 SER A C 1
ATOM 1487 O O . SER A 1 194 ? 52.202 33.434 -1.532 1.00 34.88 310 SER A O 1
ATOM 1490 N N . ARG A 1 195 ? 53.242 35.387 -1.120 1.00 39.15 311 ARG A N 1
ATOM 1491 C CA . ARG A 1 195 ? 52.969 35.920 -2.457 1.00 41.47 311 ARG A CA 1
ATOM 1492 C C . ARG A 1 195 ? 53.746 35.128 -3.498 1.00 44.39 311 ARG A C 1
ATOM 1493 O O . ARG A 1 195 ? 54.871 34.698 -3.234 1.00 41.70 311 ARG A O 1
ATOM 1501 N N . LYS A 1 196 ? 53.138 34.916 -4.663 1.00 50.17 312 LYS A N 1
ATOM 1502 C CA . LYS A 1 196 ? 53.809 34.228 -5.762 1.00 58.02 312 LYS A CA 1
ATOM 1503 C C . LYS A 1 196 ? 54.906 35.132 -6.337 1.00 61.44 312 LYS A C 1
ATOM 1504 O O . LYS A 1 196 ? 54.640 36.281 -6.690 1.00 61.94 312 LYS A O 1
ATOM 1510 N N . HIS A 1 197 ? 56.128 34.595 -6.389 1.00 70.31 313 HIS A N 1
ATOM 1511 C CA . HIS A 1 197 ? 57.373 35.322 -6.742 1.00 79.65 313 HIS A CA 1
ATOM 1512 C C . HIS A 1 197 ? 57.501 36.757 -6.208 1.00 80.44 313 HIS A C 1
ATOM 1513 O O . HIS A 1 197 ? 57.788 36.966 -5.028 1.00 83.87 313 HIS A O 1
ATOM 1520 N N . TYR B 1 3 ? 76.792 31.313 1.558 1.00 93.04 119 TYR B N 1
ATOM 1521 C CA . TYR B 1 3 ? 76.353 30.925 2.932 1.00 94.61 119 TYR B CA 1
ATOM 1522 C C . TYR B 1 3 ? 75.925 32.128 3.776 1.00 92.15 119 TYR B C 1
ATOM 1523 O O . TYR B 1 3 ? 76.522 33.207 3.685 1.00 91.33 119 TYR B O 1
ATOM 1532 N N . HIS B 1 4 ? 74.881 31.919 4.581 1.00 87.48 120 HIS B N 1
ATOM 1533 C CA . HIS B 1 4 ? 74.441 32.853 5.624 1.00 83.29 120 HIS B CA 1
ATOM 1534 C C . HIS B 1 4 ? 73.581 32.070 6.630 1.00 75.55 120 HIS B C 1
ATOM 1535 O O . HIS B 1 4 ? 73.678 30.840 6.711 1.00 75.54 120 HIS B O 1
ATOM 1542 N N . VAL B 1 5 ? 72.744 32.783 7.381 1.00 64.60 121 VAL B N 1
ATOM 1543 C CA . VAL B 1 5 ? 71.848 32.181 8.370 1.00 56.04 121 VAL B CA 1
ATOM 1544 C C . VAL B 1 5 ? 70.667 31.494 7.689 1.00 50.71 121 VAL B C 1
ATOM 1545 O O . VAL B 1 5 ? 70.021 32.070 6.813 1.00 50.77 121 VAL B O 1
ATOM 1549 N N . ILE B 1 6 ? 70.404 30.254 8.087 1.00 43.81 122 ILE B N 1
ATOM 1550 C CA . ILE B 1 6 ? 69.235 29.524 7.620 1.00 40.73 122 ILE B CA 1
ATOM 1551 C C . ILE B 1 6 ? 68.262 29.491 8.791 1.00 40.39 122 ILE B C 1
ATOM 1552 O O . ILE B 1 6 ? 68.449 28.726 9.735 1.00 36.31 122 ILE B O 1
ATOM 1557 N N . ASN B 1 7 ? 67.252 30.357 8.755 1.00 38.48 123 ASN B N 1
ATOM 1558 C CA . ASN B 1 7 ? 66.178 30.314 9.752 1.00 46.94 123 ASN B CA 1
ATOM 1559 C C . ASN B 1 7 ? 65.261 29.113 9.505 1.00 46.44 123 ASN B C 1
ATOM 1560 O O . ASN B 1 7 ? 64.672 28.995 8.437 1.00 54.28 123 ASN B O 1
ATOM 1565 N N . LEU B 1 8 ? 65.164 28.215 10.475 1.00 44.12 124 LEU B N 1
ATOM 1566 C CA . LEU B 1 8 ? 64.283 27.058 10.328 1.00 46.35 124 LEU B CA 1
ATOM 1567 C C . LEU B 1 8 ? 62.932 27.316 10.992 1.00 43.37 124 LEU B C 1
ATOM 1568 O O . LEU B 1 8 ? 61.881 27.046 10.409 1.00 46.57 124 LEU B O 1
ATOM 1573 N N . SER B 1 9 ? 62.982 27.849 12.209 1.00 43.50 125 SER B N 1
ATOM 1574 C CA . SER B 1 9 ? 61.791 28.144 12.996 1.00 40.64 125 SER B CA 1
ATOM 1575 C C . SER B 1 9 ? 62.087 29.256 13.988 1.00 41.71 125 SER B C 1
ATOM 1576 O O . SER B 1 9 ? 63.199 29.796 14.011 1.00 39.53 125 SER B O 1
ATOM 1579 N N . ARG B 1 10 ? 61.086 29.582 14.803 1.00 35.31 126 ARG B N 1
ATOM 1580 C CA . ARG B 1 10 ? 61.218 30.467 15.948 1.00 35.07 126 ARG B CA 1
ATOM 1581 C C . ARG B 1 10 ? 62.343 30.049 16.908 1.00 35.72 126 ARG B C 1
ATOM 1582 O O . ARG B 1 10 ? 62.994 30.898 17.535 1.00 35.77 126 ARG B O 1
ATOM 1590 N N . HIS B 1 11 ? 62.567 28.747 17.021 1.00 34.72 127 HIS B N 1
ATOM 1591 C CA . HIS B 1 11 ? 63.512 28.249 18.004 1.00 38.32 127 HIS B CA 1
ATOM 1592 C C . HIS B 1 11 ? 64.772 27.620 17.415 1.00 40.24 127 HIS B C 1
ATOM 1593 O O . HIS B 1 11 ? 65.591 27.105 18.163 1.00 44.50 127 HIS B O 1
ATOM 1600 N N . LEU B 1 12 ? 64.929 27.661 16.092 1.00 34.47 128 LEU B N 1
ATOM 1601 C CA . LEU B 1 12 ? 66.113 27.092 15.459 1.00 37.65 128 LEU B CA 1
ATOM 1602 C C . LEU B 1 12 ? 66.579 27.846 14.218 1.00 38.85 128 LEU B C 1
ATOM 1603 O O . LEU B 1 12 ? 65.799 28.070 13.288 1.00 37.11 128 LEU B O 1
ATOM 1608 N N . ALA B 1 13 ? 67.859 28.222 14.215 1.00 32.23 129 ALA B N 1
ATOM 1609 C CA . ALA B 1 13 ? 68.530 28.704 13.025 1.00 32.46 129 ALA B CA 1
ATOM 1610 C C . ALA B 1 13 ? 69.860 27.966 12.833 1.00 32.73 129 ALA B C 1
ATOM 1611 O O . ALA B 1 13 ? 70.470 27.473 13.797 1.00 34.05 129 ALA B O 1
ATOM 1613 N N . ILE B 1 14 ? 70.285 27.846 11.583 1.00 32.00 130 ILE B N 1
ATOM 1614 C CA . ILE B 1 14 ? 71.556 27.202 11.273 1.00 32.19 130 ILE B CA 1
ATOM 1615 C C . ILE B 1 14 ? 72.496 28.268 10.735 1.00 38.32 130 ILE B C 1
ATOM 1616 O O . ILE B 1 14 ? 72.106 29.098 9.912 1.00 35.06 130 ILE B O 1
ATOM 1621 N N . VAL B 1 15 ? 73.736 28.224 11.207 1.00 41.11 131 VAL B N 1
ATOM 1622 C CA . VAL B 1 15 ? 74.729 29.243 10.916 1.00 48.98 131 VAL B CA 1
ATOM 1623 C C . VAL B 1 15 ? 76.051 28.553 10.547 1.00 50.05 131 VAL B C 1
ATOM 1624 O O . VAL B 1 15 ? 76.392 27.543 11.146 1.00 45.28 131 VAL B O 1
ATOM 1628 N N . PRO B 1 16 ? 76.769 29.058 9.517 1.00 51.51 132 PRO B N 1
ATOM 1629 C CA . PRO B 1 16 ? 78.093 28.499 9.209 1.00 50.79 132 PRO B CA 1
ATOM 1630 C C . PRO B 1 16 ? 79.047 28.808 10.359 1.00 46.89 132 PRO B C 1
ATOM 1631 O O . PRO B 1 16 ? 78.902 29.851 10.991 1.00 46.70 132 PRO B O 1
ATOM 1635 N N . GLU B 1 17 ? 79.994 27.915 10.638 1.00 43.45 133 GLU B N 1
ATOM 1636 C CA . GLU B 1 17 ? 80.826 28.024 11.856 1.00 50.10 133 GLU B CA 1
ATOM 1637 C C . GLU B 1 17 ? 81.619 29.331 12.042 1.00 53.73 133 GLU B C 1
ATOM 1638 O O . GLU B 1 17 ? 81.884 29.739 13.179 1.00 53.67 133 GLU B O 1
ATOM 1644 N N . TRP B 1 18 ? 81.986 29.972 10.930 1.00 58.28 134 TRP B N 1
ATOM 1645 C CA . TRP B 1 18 ? 82.753 31.222 10.947 1.00 66.02 134 TRP B CA 1
ATOM 1646 C C . TRP B 1 18 ? 81.941 32.456 11.365 1.00 67.72 134 TRP B C 1
ATOM 1647 O O . TRP B 1 18 ? 82.518 33.435 11.837 1.00 71.87 134 TRP B O 1
ATOM 1658 N N . GLU B 1 19 ? 80.620 32.406 11.169 1.00 66.23 135 GLU B N 1
ATOM 1659 C CA . GLU B 1 19 ? 79.726 33.553 11.396 1.00 66.43 135 GLU B CA 1
ATOM 1660 C C . GLU B 1 19 ? 79.700 34.023 12.847 1.00 67.51 135 GLU B C 1
ATOM 1661 O O . GLU B 1 19 ? 79.876 33.230 13.767 1.00 64.54 135 GLU B O 1
ATOM 1667 N N . ASP B 1 20 ? 79.507 35.324 13.042 1.00 71.36 136 ASP B N 1
ATOM 1668 C CA . ASP B 1 20 ? 79.332 35.880 14.379 1.00 75.36 136 ASP B CA 1
ATOM 1669 C C . ASP B 1 20 ? 77.904 36.402 14.476 1.00 74.23 136 ASP B C 1
ATOM 1670 O O . ASP B 1 20 ? 77.661 37.608 14.403 1.00 77.17 136 ASP B O 1
ATOM 1675 N N . TYR B 1 21 ? 76.961 35.476 14.633 1.00 72.20 137 TYR B N 1
ATOM 1676 C CA . TYR B 1 21 ? 75.543 35.800 14.511 1.00 65.40 137 TYR B CA 1
ATOM 1677 C C . TYR B 1 21 ? 74.844 35.971 15.848 1.00 61.00 137 TYR B C 1
ATOM 1678 O O . TYR B 1 21 ? 74.920 35.110 16.719 1.00 59.74 137 TYR B O 1
ATOM 1687 N N . GLN B 1 22 ? 74.165 37.101 15.997 1.00 62.77 138 GLN B N 1
ATOM 1688 C CA . GLN B 1 22 ? 73.376 37.367 17.190 1.00 63.87 138 GLN B CA 1
ATOM 1689 C C . GLN B 1 22 ? 71.903 37.401 16.786 1.00 59.57 138 GLN B C 1
ATOM 1690 O O . GLN B 1 22 ? 71.479 38.313 16.065 1.00 58.34 138 GLN B O 1
ATOM 1696 N N . PRO B 1 23 ? 71.128 36.380 17.206 1.00 54.99 139 PRO B N 1
ATOM 1697 C CA . PRO B 1 23 ? 69.715 36.358 16.833 1.00 52.26 139 PRO B CA 1
ATOM 1698 C C . PRO B 1 23 ? 68.929 37.411 17.602 1.00 49.58 139 PRO B C 1
ATOM 1699 O O . PRO B 1 23 ? 69.241 37.684 18.767 1.00 46.90 139 PRO B O 1
ATOM 1703 N N . VAL B 1 24 ? 67.933 38.001 16.944 1.00 51.02 140 VAL B N 1
ATOM 1704 C CA . VAL B 1 24 ? 67.038 38.968 17.587 1.00 52.39 140 VAL B CA 1
ATOM 1705 C C . VAL B 1 24 ? 66.258 38.340 18.763 1.00 51.98 140 VAL B C 1
ATOM 1706 O O . VAL B 1 24 ? 66.046 38.998 19.786 1.00 51.83 140 VAL B O 1
ATOM 1710 N N . PHE B 1 25 ? 65.880 37.064 18.630 1.00 47.09 141 PHE B N 1
ATOM 1711 C CA . PHE B 1 25 ? 65.343 36.286 19.749 1.00 44.08 141 PHE B CA 1
ATOM 1712 C C . PHE B 1 25 ? 66.482 35.571 20.455 1.00 52.34 141 PHE B C 1
ATOM 1713 O O . PHE B 1 25 ? 67.120 34.679 19.881 1.00 47.27 141 PHE B O 1
ATOM 1721 N N . LYS B 1 26 ? 66.719 35.956 21.708 1.00 57.24 142 LYS B N 1
ATOM 1722 C CA . LYS B 1 26 ? 67.837 35.439 22.495 1.00 60.17 142 LYS B CA 1
ATOM 1723 C C . LYS B 1 26 ? 67.767 33.927 22.742 1.00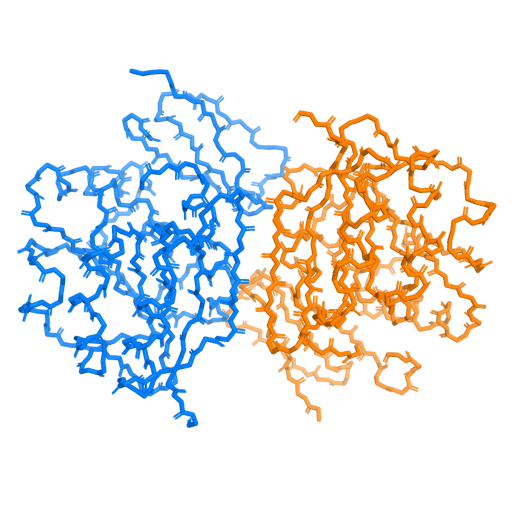 59.66 142 LYS B C 1
ATOM 1724 O O . LYS B 1 26 ? 68.803 33.272 22.855 1.00 60.62 142 LYS B O 1
ATOM 1730 N N . ASP B 1 27 ? 66.552 33.382 22.791 1.00 56.20 143 ASP B N 1
ATOM 1731 C CA . ASP B 1 27 ? 66.340 31.946 22.998 1.00 50.44 143 ASP B CA 1
ATOM 1732 C C . ASP B 1 27 ? 66.140 31.135 21.707 1.00 50.99 143 ASP B C 1
ATOM 1733 O O . ASP B 1 27 ? 65.816 29.941 21.767 1.00 53.78 143 ASP B O 1
ATOM 1738 N N . GLN B 1 28 ? 66.321 31.769 20.547 1.00 45.53 144 GLN B N 1
ATOM 1739 C CA . GLN B 1 28 ? 66.390 31.015 19.292 1.00 43.30 144 GLN B CA 1
ATOM 1740 C C . GLN B 1 28 ? 67.731 30.290 19.255 1.00 44.73 144 GLN B C 1
ATOM 1741 O O . GLN B 1 28 ? 68.788 30.925 19.262 1.00 43.46 144 GLN B O 1
ATOM 1747 N N . GLU B 1 29 ? 67.673 28.963 19.247 1.00 43.01 145 GLU B N 1
ATOM 1748 C CA . GLU B 1 29 ? 68.871 28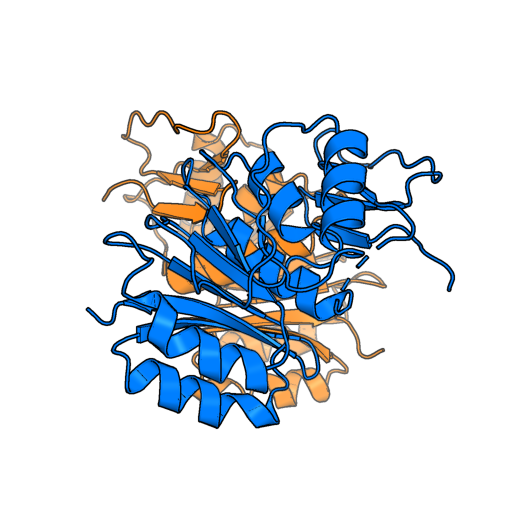.129 19.242 1.00 42.81 145 GLU B CA 1
ATOM 1749 C C . GLU B 1 29 ? 69.654 28.278 17.929 1.00 41.75 145 GLU B C 1
ATOM 1750 O O . GLU B 1 29 ? 69.088 28.204 16.829 1.00 36.60 145 GLU B O 1
ATOM 1756 N N . ILE B 1 30 ? 70.958 28.510 18.052 1.00 38.01 146 ILE B N 1
ATOM 1757 C CA . ILE B 1 30 ? 71.815 28.640 16.876 1.00 37.81 146 ILE B CA 1
ATOM 1758 C C . ILE B 1 30 ? 72.656 27.382 16.744 1.00 39.56 146 ILE B C 1
ATOM 1759 O O . ILE B 1 30 ? 73.403 27.017 17.662 1.00 40.47 146 ILE B O 1
ATOM 1764 N N . ILE B 1 31 ? 72.503 26.689 15.621 1.00 33.12 147 ILE B N 1
ATOM 1765 C CA . ILE B 1 31 ? 73.299 25.497 15.387 1.00 34.59 147 ILE B CA 1
ATOM 1766 C C . ILE B 1 31 ? 74.398 25.817 14.376 1.00 35.68 147 ILE B C 1
ATOM 1767 O O . ILE B 1 31 ? 74.119 26.148 13.218 1.00 34.13 147 ILE B O 1
ATOM 1772 N N . ARG B 1 32 ? 75.639 25.753 14.856 1.00 36.54 148 ARG B N 1
ATOM 1773 C CA A ARG B 1 32 ? 76.802 25.964 14.005 0.50 35.53 148 ARG B CA 1
ATOM 1774 C CA B ARG B 1 32 ? 76.837 25.960 14.038 0.50 35.21 148 ARG B CA 1
ATOM 1775 C C . ARG B 1 32 ? 77.208 24.679 13.287 1.00 34.07 148 ARG B C 1
ATOM 1776 O O . ARG B 1 32 ? 77.308 23.608 13.893 1.00 33.28 148 ARG B O 1
ATOM 1791 N N . LEU B 1 33 ? 77.408 24.792 11.975 1.00 29.70 149 LEU B N 1
ATOM 1792 C CA . LEU B 1 33 ? 77.850 23.675 11.150 1.00 35.94 149 LEU B CA 1
ATOM 1793 C C . LEU B 1 33 ? 79.051 24.107 10.309 1.00 42.73 149 LEU B C 1
ATOM 1794 O O . LEU B 1 33 ? 79.127 25.254 9.872 1.00 42.72 149 LEU B O 1
ATOM 1799 N N . ASP B 1 34 ? 79.976 23.179 10.083 1.00 40.47 150 ASP B N 1
ATOM 1800 C CA . ASP B 1 34 ? 81.177 23.443 9.291 1.00 45.32 150 ASP B CA 1
ATOM 1801 C C . ASP B 1 34 ? 80.940 22.953 7.857 1.00 46.79 150 ASP B C 1
ATOM 1802 O O . ASP B 1 34 ? 80.829 21.749 7.624 1.00 48.67 150 ASP B O 1
ATOM 1807 N N . PRO B 1 35 ? 80.866 23.894 6.891 1.00 53.86 151 PRO B N 1
ATOM 1808 C CA . PRO B 1 35 ? 80.582 23.600 5.484 1.00 55.58 151 PRO B CA 1
ATOM 1809 C C . PRO B 1 35 ? 81.705 22.841 4.793 1.00 51.97 151 PRO B C 1
ATOM 1810 O O . PRO B 1 35 ? 81.464 22.182 3.784 1.00 59.19 151 PRO B O 1
ATOM 1814 N N . GLY B 1 36 ? 82.914 22.937 5.338 1.00 53.38 152 GLY B N 1
ATOM 1815 C CA . GLY B 1 36 ? 84.065 22.182 4.844 1.00 53.87 152 GLY B CA 1
ATOM 1816 C C . GLY B 1 36 ? 83.966 20.684 5.088 1.00 54.08 152 GLY B C 1
ATOM 1817 O O . GLY B 1 36 ? 84.617 19.898 4.399 1.00 55.84 152 GLY B O 1
ATOM 1818 N N . LEU B 1 37 ? 83.157 20.288 6.071 1.00 46.31 153 LEU B N 1
ATOM 1819 C CA . LEU B 1 37 ? 82.922 18.873 6.342 1.00 47.26 153 LEU B CA 1
ATOM 1820 C C . LEU B 1 37 ? 81.848 18.355 5.401 1.00 45.32 153 LEU B C 1
ATOM 1821 O O . LEU B 1 37 ? 81.125 19.140 4.783 1.00 52.67 153 LEU B O 1
ATOM 1826 N N . ALA B 1 38 ? 81.752 17.038 5.278 1.00 48.37 154 ALA B N 1
ATOM 1827 C CA . ALA B 1 38 ? 80.736 16.425 4.421 1.00 61.32 154 ALA B CA 1
ATOM 1828 C C . ALA B 1 38 ? 79.316 16.637 4.979 1.00 64.94 154 ALA B C 1
ATOM 1829 O O . ALA B 1 38 ? 79.140 16.843 6.192 1.00 64.16 154 ALA B O 1
ATOM 1831 N N . PHE B 1 39 ? 78.329 16.599 4.077 1.00 68.94 155 PHE B N 1
ATOM 1832 C CA . PHE B 1 39 ? 76.888 16.747 4.387 1.00 69.45 155 PHE B CA 1
ATOM 1833 C C . PHE B 1 39 ? 76.495 18.080 5.037 1.00 69.94 155 PHE B C 1
ATOM 1834 O O . PHE B 1 39 ? 76.987 19.146 4.665 1.00 69.30 155 PHE B O 1
ATOM 1842 N N . GLY B 1 42 ? 72.084 19.822 4.966 1.00 78.35 158 GLY B N 1
ATOM 1843 C CA . GLY B 1 42 ? 72.010 19.454 3.554 1.00 77.81 158 GLY B CA 1
ATOM 1844 C C . GLY B 1 42 ? 70.919 20.208 2.815 1.00 74.94 158 GLY B C 1
ATOM 1845 O O . GLY B 1 42 ? 71.025 21.421 2.609 1.00 78.14 158 GLY B O 1
ATOM 1846 N N . ASN B 1 43 ? 69.880 19.479 2.406 1.00 68.07 159 ASN B N 1
ATOM 1847 C CA . ASN B 1 43 ? 68.679 20.067 1.814 1.00 61.51 159 ASN B CA 1
ATOM 1848 C C . ASN B 1 43 ? 67.878 20.787 2.898 1.00 53.78 159 ASN B C 1
ATOM 1849 O O . ASN B 1 43 ? 67.486 20.178 3.892 1.00 52.43 159 ASN B O 1
ATOM 1854 N N . HIS B 1 44 ? 67.641 22.079 2.689 1.00 47.12 160 HIS B N 1
ATOM 1855 C CA . HIS B 1 44 ? 67.039 22.953 3.697 1.00 45.75 160 HIS B CA 1
ATOM 1856 C C . HIS B 1 44 ? 65.567 22.664 3.952 1.00 40.49 160 HIS B C 1
ATOM 1857 O O . HIS B 1 44 ? 65.138 22.669 5.113 1.00 37.95 160 HIS B O 1
ATOM 1864 N N . GLN B 1 45 ? 64.815 22.411 2.876 1.00 39.86 161 GLN B N 1
ATOM 1865 C CA . GLN B 1 45 ? 63.412 22.007 2.965 1.00 37.99 161 GLN B CA 1
ATOM 1866 C C . GLN B 1 45 ? 63.233 20.731 3.803 1.00 32.62 161 GLN B C 1
ATOM 1867 O O . GLN B 1 45 ? 62.389 20.692 4.696 1.00 30.59 161 GLN B O 1
ATOM 1873 N N . THR B 1 46 ? 64.037 19.709 3.540 1.00 29.14 162 THR B N 1
ATOM 1874 C CA . THR B 1 46 ? 63.841 18.426 4.213 1.00 33.57 162 THR B CA 1
ATOM 1875 C C . THR B 1 46 ? 64.289 18.497 5.664 1.00 37.66 162 THR B C 1
ATOM 1876 O O . THR B 1 46 ? 63.669 17.880 6.535 1.00 35.04 162 THR B O 1
ATOM 1880 N N . THR B 1 47 ? 65.344 19.281 5.917 1.00 30.19 163 THR B N 1
ATOM 1881 C CA . THR B 1 47 ? 65.794 19.550 7.274 1.00 28.14 163 THR B CA 1
ATOM 1882 C C . THR B 1 47 ? 64.673 20.220 8.073 1.00 26.66 163 THR B C 1
ATOM 1883 O O . THR B 1 47 ? 64.386 19.796 9.177 1.00 26.66 163 THR B O 1
ATOM 1887 N N . GLN B 1 48 ? 64.035 21.246 7.503 1.00 29.71 164 GLN B N 1
ATOM 1888 C CA . GLN B 1 48 ? 62.951 21.946 8.186 1.00 29.04 164 GLN B CA 1
ATOM 1889 C C . GLN B 1 48 ? 61.759 21.017 8.503 1.00 27.36 164 GLN B C 1
ATOM 1890 O O . GLN B 1 48 ? 61.196 21.101 9.583 1.00 25.56 164 GLN B O 1
ATOM 1896 N N . LEU B 1 49 ? 61.386 20.140 7.568 1.00 27.06 165 LEU B N 1
ATOM 1897 C CA . LEU B 1 49 ? 60.254 19.221 7.795 1.00 29.60 165 LEU B CA 1
ATOM 1898 C C . LEU B 1 49 ? 60.546 18.305 8.970 1.00 28.89 165 LEU B C 1
ATOM 1899 O O . LEU B 1 49 ? 59.719 18.162 9.888 1.00 29.42 165 LEU B O 1
ATOM 1904 N N . ALA B 1 50 ? 61.741 17.716 8.963 1.00 30.02 166 ALA B N 1
ATOM 1905 C CA . ALA B 1 50 ? 62.188 16.855 10.067 1.00 28.60 166 ALA B CA 1
ATOM 1906 C C . ALA B 1 50 ? 62.204 17.618 11.400 1.00 26.90 166 ALA B C 1
ATOM 1907 O O . ALA B 1 50 ? 61.673 17.130 12.399 1.00 29.02 166 ALA B O 1
ATOM 1909 N N . MET B 1 51 ? 62.755 18.835 11.394 1.00 30.92 167 MET B N 1
ATOM 1910 C CA . MET B 1 51 ? 62.782 19.685 12.591 1.00 30.54 167 MET B CA 1
ATOM 1911 C C . MET B 1 51 ? 61.419 20.033 13.171 1.00 31.58 167 MET B C 1
ATOM 1912 O O . MET B 1 51 ? 61.263 20.061 14.397 1.00 35.11 167 MET B O 1
ATOM 1917 N N . LEU B 1 52 ? 60.448 20.324 12.301 1.00 34.66 168 LEU B N 1
ATOM 1918 C CA . LEU B 1 52 ? 59.067 20.597 12.740 1.00 31.67 168 LEU B CA 1
ATOM 1919 C C . LEU B 1 52 ? 58.455 19.372 13.410 1.00 31.58 168 LEU B C 1
ATOM 1920 O O . LEU B 1 52 ? 57.741 19.498 14.404 1.00 31.71 168 LEU B O 1
ATOM 1925 N N . GLY B 1 53 ? 58.750 18.194 12.868 1.00 31.13 169 GLY B N 1
ATOM 1926 C CA . GLY B 1 53 ? 58.342 16.936 13.495 1.00 29.10 169 GLY B CA 1
ATOM 1927 C C . GLY B 1 53 ? 58.956 16.725 14.870 1.00 27.83 169 GLY B C 1
ATOM 1928 O O . GLY B 1 53 ? 58.288 16.214 15.778 1.00 31.51 169 GLY B O 1
ATOM 1929 N N . ILE B 1 54 ? 60.235 17.087 15.022 1.00 29.29 170 ILE B N 1
ATOM 1930 C CA . ILE B 1 54 ? 60.929 16.939 16.307 1.00 29.63 170 ILE B CA 1
ATOM 1931 C C . ILE B 1 54 ? 60.358 17.931 17.319 1.00 29.50 170 ILE B C 1
ATOM 1932 O O . ILE B 1 54 ? 60.096 17.576 18.474 1.00 28.96 170 ILE B O 1
ATOM 1937 N N . GLU B 1 55 ? 60.125 19.159 16.865 1.00 29.40 171 GLU B N 1
ATOM 1938 C CA . GLU B 1 55 ? 59.525 20.202 17.699 1.00 31.89 171 GLU B CA 1
ATOM 1939 C C . GLU B 1 55 ? 58.136 19.766 18.203 1.00 34.65 171 GLU B C 1
ATOM 1940 O O . GLU B 1 55 ? 57.787 20.003 19.356 1.00 33.10 171 GLU B O 1
ATOM 1946 N N . ARG B 1 56 ? 57.381 19.091 17.338 1.00 28.93 172 ARG B N 1
ATOM 1947 C CA . ARG B 1 56 ? 56.065 18.587 17.682 1.00 33.46 172 ARG B CA 1
ATOM 1948 C C . ARG B 1 56 ? 56.167 17.44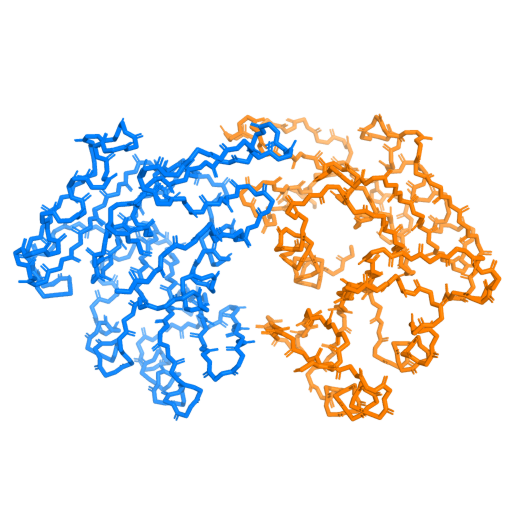7 18.685 1.00 31.07 172 ARG B C 1
ATOM 1949 O O . ARG B 1 56 ? 55.421 17.419 19.669 1.00 35.34 172 ARG B O 1
ATOM 1957 N N . ALA B 1 57 ? 57.093 16.517 18.438 1.00 31.64 173 ALA B N 1
ATOM 1958 C CA . ALA B 1 57 ? 57.199 15.297 19.245 1.00 28.71 173 ALA B CA 1
ATOM 1959 C C . ALA B 1 57 ? 57.814 15.515 20.628 1.00 31.72 173 ALA B C 1
ATOM 1960 O O . ALA B 1 57 ? 57.471 14.805 21.564 1.00 29.48 173 ALA B O 1
ATOM 1962 N N . MET B 1 58 ? 58.719 16.489 20.766 1.00 28.62 174 MET B N 1
ATOM 1963 C CA . MET B 1 58 ? 59.507 16.604 22.000 1.00 27.54 174 MET B CA 1
ATOM 1964 C C . MET B 1 58 ? 58.773 17.365 23.091 1.00 28.22 174 MET B C 1
ATOM 1965 O O . MET B 1 58 ? 59.185 18.452 23.481 1.00 30.19 174 MET B O 1
ATOM 1970 N N . VAL B 1 59 ? 57.697 16.769 23.603 1.00 31.03 175 VAL B N 1
ATOM 1971 C CA . VAL B 1 59 ? 56.930 17.346 24.726 1.00 31.05 175 VAL B CA 1
ATOM 1972 C C . VAL B 1 59 ? 57.519 16.988 26.096 1.00 32.55 175 VAL B C 1
ATOM 1973 O O . VAL B 1 59 ? 57.202 17.633 27.106 1.00 32.59 175 VAL B O 1
ATOM 1977 N N . LYS B 1 60 ? 58.374 15.963 26.114 1.00 32.41 176 LYS B N 1
ATOM 1978 C CA . LYS B 1 60 ? 59.142 15.558 27.292 1.00 30.60 176 LYS B CA 1
ATOM 1979 C C . LYS B 1 60 ? 60.472 14.986 26.748 1.00 28.75 176 LYS B C 1
ATOM 1980 O O . LYS B 1 60 ? 60.556 14.728 25.541 1.00 27.86 176 LYS B O 1
ATOM 1986 N N . PRO B 1 61 ? 61.508 14.800 27.612 1.00 27.14 177 PRO B N 1
ATOM 1987 C CA . PRO B 1 61 ? 62.738 14.125 27.145 1.00 28.56 177 PRO B CA 1
ATOM 1988 C C . PRO B 1 61 ? 62.462 12.739 26.590 1.00 30.82 177 PRO B C 1
ATOM 1989 O O . PRO B 1 61 ? 61.884 11.893 27.271 1.00 33.19 177 PRO B O 1
ATOM 1993 N N . LEU B 1 62 ? 62.858 12.536 25.341 1.00 26.77 178 LEU B N 1
ATOM 1994 C CA . LEU B 1 62 ? 62.704 11.266 24.659 1.00 28.42 178 LEU B CA 1
ATOM 1995 C C . LEU B 1 62 ? 64.073 10.741 24.285 1.00 31.72 178 LEU B C 1
ATOM 1996 O O . LEU B 1 62 ? 64.986 11.526 24.023 1.00 25.77 178 LEU B O 1
ATOM 2001 N N . THR B 1 63 ? 64.211 9.417 24.248 1.00 30.16 179 THR B N 1
ATOM 2002 C CA . THR B 1 63 ? 65.417 8.795 23.726 1.00 31.19 179 THR B CA 1
ATOM 2003 C C . THR B 1 63 ? 65.326 8.744 22.193 1.00 32.80 179 THR B C 1
ATOM 2004 O O . THR B 1 63 ? 64.290 8.380 21.631 1.00 28.71 179 THR B O 1
ATOM 2008 N N . VAL B 1 64 ? 66.413 9.139 21.528 1.00 29.33 180 VAL B N 1
ATOM 2009 C CA . VAL B 1 64 ? 66.392 9.402 20.086 1.00 29.03 180 VAL B CA 1
ATOM 2010 C C . VAL B 1 64 ? 67.447 8.578 19.363 1.00 31.60 180 VAL B C 1
ATOM 2011 O O . VAL B 1 64 ? 68.574 8.461 19.850 1.00 30.36 180 VAL B O 1
ATOM 2015 N N . ALA B 1 65 ? 67.064 7.999 18.220 1.00 28.55 181 ALA B N 1
ATOM 2016 C CA . ALA B 1 65 ? 68.017 7.532 17.211 1.00 28.04 181 ALA B CA 1
ATOM 2017 C C . ALA B 1 65 ? 67.832 8.375 15.963 1.00 31.23 181 ALA B C 1
ATOM 2018 O O . ALA B 1 65 ? 66.720 8.480 15.450 1.00 30.70 181 ALA B O 1
ATOM 2020 N N . ASP B 1 66 ? 68.923 8.982 15.497 1.00 31.63 182 ASP B N 1
ATOM 2021 C CA . ASP B 1 66 ? 68.951 9.730 14.249 1.00 31.85 182 ASP B CA 1
ATOM 2022 C C . ASP B 1 66 ? 69.687 8.885 13.225 1.00 31.38 182 ASP B C 1
ATOM 2023 O O . ASP B 1 66 ? 70.909 8.723 13.297 1.00 37.59 182 ASP B O 1
ATOM 2028 N N . VAL B 1 67 ? 68.938 8.350 12.273 1.00 29.90 183 VAL B N 1
ATOM 2029 C CA . VAL B 1 67 ? 69.457 7.370 11.326 1.00 27.09 183 VAL B CA 1
ATOM 2030 C C . VAL B 1 67 ? 69.864 8.076 10.043 1.00 29.74 183 VAL B C 1
ATOM 2031 O O . VAL B 1 67 ? 69.082 8.849 9.500 1.00 31.86 183 VAL B O 1
ATOM 2035 N N . GLY B 1 68 ? 71.080 7.812 9.558 1.00 33.26 184 GLY B N 1
ATOM 2036 C CA . GLY B 1 68 ? 71.600 8.507 8.372 1.00 25.79 184 GLY B CA 1
ATOM 2037 C C . GLY B 1 68 ? 71.956 9.942 8.700 1.00 32.56 184 GLY B C 1
ATOM 2038 O O . GLY B 1 68 ? 71.632 10.861 7.951 1.00 27.58 184 GLY B O 1
ATOM 2039 N N . THR B 1 69 ? 72.634 10.127 9.828 1.00 26.59 185 THR B N 1
ATOM 2040 C CA . THR B 1 69 ? 72.799 11.445 10.451 1.00 32.16 185 THR B CA 1
ATOM 2041 C C . THR B 1 69 ? 73.495 12.516 9.580 1.00 32.99 185 THR B C 1
ATOM 2042 O O . THR B 1 69 ? 73.254 13.719 9.763 1.00 29.37 185 THR B O 1
ATOM 2046 N N . GLY B 1 70 ? 74.327 12.074 8.628 1.00 30.78 186 GLY B N 1
ATOM 2047 C CA . GLY B 1 70 ? 75.048 12.978 7.718 1.00 31.90 186 GLY B CA 1
ATOM 2048 C C . GLY B 1 70 ? 75.935 13.932 8.483 1.00 30.42 186 GLY B C 1
ATOM 2049 O O . GLY B 1 70 ? 76.917 13.525 9.104 1.00 32.16 186 GLY B O 1
ATOM 2050 N N . SER B 1 71 ? 75.529 15.197 8.499 1.00 32.32 187 SER B N 1
ATOM 2051 C CA . SER B 1 71 ? 76.249 16.261 9.192 1.00 30.17 187 SER B CA 1
ATOM 2052 C C . SER B 1 71 ? 76.016 16.241 10.710 1.00 30.13 187 SER B C 1
ATOM 2053 O O . SER B 1 71 ? 76.735 16.911 11.464 1.00 29.07 187 SER B O 1
ATOM 2056 N N . GLY B 1 72 ? 74.987 15.511 11.139 1.00 30.72 188 GLY B N 1
ATOM 2057 C CA . GLY B 1 72 ? 74.591 15.447 12.554 1.00 34.00 188 GLY B CA 1
ATOM 2058 C C . GLY B 1 72 ? 73.561 16.485 12.961 1.00 28.31 188 GLY B C 1
ATOM 2059 O O . GLY B 1 72 ? 73.201 16.563 14.128 1.00 32.95 188 GLY B O 1
ATOM 2060 N N . ILE B 1 73 ? 73.088 17.291 12.003 1.00 27.87 189 ILE B N 1
ATOM 2061 C CA . ILE B 1 73 ? 72.185 18.422 12.296 1.00 32.26 189 ILE B CA 1
ATOM 2062 C C . ILE B 1 73 ? 70.972 18.028 13.179 1.00 29.28 189 ILE B C 1
ATOM 2063 O O . ILE B 1 73 ? 70.717 18.667 14.206 1.00 29.15 189 ILE B O 1
ATOM 2068 N N . LEU B 1 74 ? 70.267 16.961 12.792 1.00 25.57 190 LEU B N 1
ATOM 2069 C CA . LEU B 1 74 ? 69.072 16.544 13.522 1.00 29.43 190 LEU B CA 1
ATOM 2070 C C . LEU B 1 74 ? 69.396 15.957 14.899 1.00 30.72 190 LEU B C 1
ATOM 2071 O O . LEU B 1 74 ? 68.666 16.207 15.861 1.00 31.22 190 LEU B O 1
ATOM 2076 N N . ALA B 1 75 ? 70.501 15.214 15.005 1.00 29.49 191 ALA B N 1
ATOM 2077 C CA . ALA B 1 75 ? 70.960 14.706 16.310 1.00 31.02 191 ALA B CA 1
ATOM 2078 C C . ALA B 1 75 ? 71.272 15.872 17.245 1.00 26.76 191 ALA B C 1
ATOM 2079 O O . ALA B 1 75 ? 70.881 15.863 18.411 1.00 27.76 191 ALA B O 1
ATOM 2081 N N . ILE B 1 76 ? 71.947 16.886 16.715 1.00 26.89 192 ILE B N 1
ATOM 2082 C CA . ILE B 1 76 ? 72.296 18.082 17.493 1.00 28.23 192 ILE B CA 1
ATOM 2083 C C . ILE B 1 76 ? 71.044 18.861 17.942 1.00 29.54 192 ILE B C 1
ATOM 2084 O O . ILE B 1 76 ? 70.933 19.267 19.089 1.00 29.01 192 ILE B O 1
ATOM 2089 N N . ALA B 1 77 ? 70.116 19.063 17.020 1.00 30.27 193 ALA B N 1
ATOM 2090 C CA . ALA B 1 77 ? 68.873 19.749 17.320 1.00 30.73 193 ALA B CA 1
ATOM 2091 C C . ALA B 1 77 ? 68.042 19.001 18.355 1.00 28.53 193 ALA B C 1
ATOM 2092 O O . ALA B 1 77 ? 67.497 19.614 19.264 1.00 29.97 193 ALA B O 1
ATOM 2094 N N . ALA B 1 78 ? 67.968 17.678 18.223 1.00 28.19 194 ALA B N 1
ATOM 2095 C CA . ALA B 1 78 ? 67.267 16.857 19.204 1.00 29.92 194 ALA B CA 1
ATOM 2096 C C . ALA B 1 78 ? 67.877 17.024 20.590 1.00 29.89 194 ALA B C 1
ATOM 2097 O O . ALA B 1 78 ? 67.142 17.166 21.570 1.00 31.68 194 ALA B O 1
ATOM 2099 N N . HIS B 1 79 ? 69.217 17.035 20.665 1.00 30.49 195 HIS B N 1
ATOM 2100 C CA . HIS B 1 79 ? 69.930 17.197 21.947 1.00 27.51 195 HIS B CA 1
ATOM 2101 C C . HIS B 1 79 ? 69.574 18.538 22.583 1.00 30.40 195 HIS B C 1
ATOM 2102 O O . HIS B 1 79 ? 69.255 18.609 23.773 1.00 30.15 195 HIS B O 1
ATOM 2109 N N . LYS B 1 80 ? 69.626 19.595 21.780 1.00 28.90 196 LYS B N 1
ATOM 2110 C CA . LYS B 1 80 ? 69.331 20.950 22.263 1.00 34.21 196 LYS B CA 1
ATOM 2111 C C . LYS B 1 80 ? 67.866 21.106 22.702 1.00 35.82 196 LYS B C 1
ATOM 2112 O O . LYS B 1 80 ? 67.569 21.840 23.650 1.00 32.66 196 LYS B O 1
ATOM 2118 N N . LEU B 1 81 ? 66.973 20.375 22.032 1.00 31.23 197 LEU B N 1
ATOM 2119 C CA . LEU B 1 81 ? 65.543 20.379 22.363 1.00 34.14 197 LEU B CA 1
ATOM 2120 C C . LEU B 1 81 ? 65.182 19.511 23.564 1.00 34.90 197 LEU B C 1
ATOM 2121 O O . LEU B 1 81 ? 64.006 19.365 23.890 1.00 34.70 197 LEU B O 1
ATOM 2126 N N . GLY B 1 82 ? 66.190 18.925 24.208 1.00 29.76 198 GLY B N 1
ATOM 2127 C CA . GLY B 1 82 ? 66.006 18.267 25.488 1.00 31.99 198 GLY B CA 1
ATOM 2128 C C . GLY B 1 82 ? 65.855 16.763 25.431 1.00 32.10 198 GLY B C 1
ATOM 2129 O O . GLY B 1 82 ? 65.213 16.193 26.304 1.00 28.33 198 GLY B O 1
ATOM 2130 N N . ALA B 1 83 ? 66.441 16.107 24.425 1.00 28.91 199 ALA B N 1
ATOM 2131 C CA . ALA B 1 83 ? 66.380 14.644 24.357 1.00 31.28 199 ALA B CA 1
ATOM 2132 C C . ALA B 1 83 ? 66.980 13.994 25.601 1.00 36.05 199 ALA B C 1
ATOM 2133 O O . ALA B 1 83 ? 67.922 14.541 26.193 1.00 33.00 199 ALA B O 1
ATOM 2135 N N . LYS B 1 84 ? 66.420 12.838 25.986 1.00 33.27 200 LYS B N 1
ATOM 2136 C CA A LYS B 1 84 ? 66.932 12.039 27.103 0.50 35.37 200 LYS B CA 1
ATOM 2137 C CA B LYS B 1 84 ? 66.937 12.050 27.108 0.50 35.43 200 LYS B CA 1
ATOM 2138 C C . LYS B 1 84 ? 68.262 11.373 26.729 1.00 34.86 200 LYS B C 1
ATOM 2139 O O . LYS B 1 84 ? 69.099 11.095 27.587 1.00 29.13 200 LYS B O 1
ATOM 2150 N N . SER B 1 85 ? 68.443 11.105 25.441 1.00 33.77 201 SER B N 1
ATOM 2151 C CA . SER B 1 85 ? 69.685 10.559 24.919 1.00 33.48 201 SER B CA 1
ATOM 2152 C C . SER B 1 85 ? 69.602 10.635 23.410 1.00 35.27 201 SER B C 1
ATOM 2153 O O . SER B 1 85 ? 68.505 10.694 22.850 1.00 31.05 201 SER B O 1
ATOM 2156 N N . VAL B 1 86 ? 70.760 10.656 22.755 1.00 31.50 202 VAL B N 1
ATOM 2157 C CA . VAL B 1 86 ? 70.829 10.690 21.289 1.00 34.16 202 VAL B CA 1
ATOM 2158 C C . VAL B 1 86 ? 71.886 9.719 20.779 1.00 36.37 202 VAL B C 1
ATOM 2159 O O . VAL B 1 86 ? 73.054 9.787 21.178 1.00 34.63 202 VAL B O 1
ATOM 2163 N N . LEU B 1 87 ? 71.453 8.801 19.921 1.00 34.68 203 LEU B N 1
ATOM 2164 C CA . LEU B 1 87 ? 72.359 7.999 19.121 1.00 34.34 203 LEU B CA 1
ATOM 2165 C C . LEU B 1 87 ? 72.228 8.463 17.676 1.00 37.11 203 LEU B C 1
ATOM 2166 O O . LEU B 1 87 ? 71.119 8.569 17.150 1.00 35.70 203 LEU B O 1
ATOM 2171 N N . ALA B 1 88 ? 73.361 8.758 17.049 1.00 33.31 204 ALA B N 1
ATOM 2172 C CA . ALA B 1 88 ? 73.387 9.146 15.647 1.00 33.66 204 ALA B CA 1
ATOM 2173 C C . ALA B 1 88 ? 74.141 8.075 14.856 1.00 33.98 204 ALA B C 1
ATOM 2174 O O . ALA B 1 88 ? 75.264 7.690 15.235 1.00 32.56 204 ALA B O 1
ATOM 2176 N N . THR B 1 89 ? 73.522 7.571 13.783 1.00 29.60 205 THR B N 1
ATOM 2177 C CA . THR B 1 89 ? 74.138 6.527 12.954 1.00 28.14 205 THR B CA 1
ATOM 2178 C C . THR B 1 89 ? 74.348 6.958 11.502 1.00 34.76 205 THR B C 1
ATOM 2179 O O . THR B 1 89 ? 73.576 7.766 10.969 1.00 31.14 205 THR B O 1
ATOM 2183 N N . ASP B 1 90 ? 75.398 6.427 10.874 1.00 31.24 206 ASP B N 1
ATOM 2184 C CA . ASP B 1 90 ? 75.600 6.556 9.420 1.00 34.98 206 ASP B CA 1
ATOM 2185 C C . ASP B 1 90 ? 76.645 5.556 8.960 1.00 38.25 206 ASP B C 1
ATOM 2186 O O . ASP B 1 90 ? 77.342 4.968 9.784 1.00 41.81 206 ASP B O 1
ATOM 2191 N N . ILE B 1 91 ? 76.754 5.370 7.647 1.00 41.32 207 ILE B N 1
ATOM 2192 C CA . ILE B 1 91 ? 77.643 4.362 7.060 1.00 43.06 207 ILE B CA 1
ATOM 2193 C C . ILE B 1 91 ? 79.083 4.830 6.836 1.00 44.02 207 ILE B C 1
ATOM 2194 O O . ILE B 1 91 ? 79.977 4.006 6.677 1.00 47.72 207 ILE B O 1
ATOM 2199 N N . SER B 1 92 ? 79.310 6.141 6.817 1.00 39.90 208 SER B N 1
ATOM 2200 C CA . SER B 1 92 ? 80.617 6.662 6.426 1.00 40.22 208 SER B CA 1
ATOM 2201 C C . SER B 1 92 ? 81.437 7.212 7.585 1.00 37.11 208 SER B C 1
ATOM 2202 O O . SER B 1 92 ? 80.888 7.768 8.546 1.00 37.12 208 SER B O 1
ATOM 2205 N N . ASP B 1 93 ? 82.756 7.076 7.459 1.00 39.33 209 ASP B N 1
ATOM 2206 C CA . ASP B 1 93 ? 83.723 7.721 8.345 1.00 38.35 209 ASP B CA 1
ATOM 2207 C C . ASP B 1 93 ? 83.519 9.226 8.388 1.00 35.47 209 ASP B C 1
ATOM 2208 O O . ASP B 1 93 ? 83.648 9.845 9.440 1.00 34.68 209 ASP B O 1
ATOM 2213 N N . GLU B 1 94 ? 83.202 9.814 7.237 1.00 36.49 210 GLU B N 1
ATOM 2214 C CA . GLU B 1 94 ? 83.118 11.266 7.144 1.00 37.88 210 GLU B CA 1
ATOM 2215 C C . GLU B 1 94 ? 81.868 11.817 7.779 1.00 37.73 210 GLU B C 1
ATOM 2216 O O . GLU B 1 94 ? 81.892 12.937 8.248 1.00 28.54 210 GLU B O 1
ATOM 2222 N N . SER B 1 95 ? 80.789 11.038 7.802 1.00 35.37 211 SER B N 1
ATOM 2223 C CA . SER B 1 95 ? 79.630 11.427 8.610 1.00 35.92 211 SER B CA 1
ATOM 2224 C C . SER B 1 95 ? 79.954 11.373 10.101 1.00 32.41 211 SER B C 1
ATOM 2225 O O . SER B 1 95 ? 79.608 12.285 10.846 1.00 35.17 211 SER B O 1
ATOM 2228 N N . MET B 1 96 ? 80.627 10.302 10.526 1.00 33.34 212 MET B N 1
ATOM 2229 C CA . MET B 1 96 ? 81.082 10.178 11.903 1.00 33.37 212 MET B CA 1
ATOM 2230 C C . MET B 1 96 ? 81.952 11.363 12.324 1.00 32.08 212 MET B C 1
ATOM 2231 O O . MET B 1 96 ? 81.755 11.910 13.405 1.00 36.32 212 MET B O 1
ATOM 2236 N N . THR B 1 97 ? 82.853 11.794 11.437 1.00 34.38 213 THR B N 1
ATOM 2237 C CA . THR B 1 97 ? 83.680 12.994 11.650 1.00 33.90 213 THR B CA 1
ATOM 2238 C C . THR B 1 97 ? 82.846 14.276 11.702 1.00 34.67 213 THR B C 1
ATOM 2239 O O . THR B 1 97 ? 82.994 15.079 12.631 1.00 33.69 213 THR B O 1
ATOM 2243 N N . ALA B 1 98 ? 81.975 14.471 10.709 1.00 30.06 214 ALA B N 1
ATOM 2244 C CA . ALA B 1 98 ? 81.171 15.684 10.646 1.00 32.54 214 ALA B CA 1
ATOM 2245 C C . ALA B 1 98 ? 80.251 15.813 11.872 1.00 30.57 214 ALA B C 1
ATOM 2246 O O . ALA B 1 98 ? 80.220 16.863 12.494 1.00 31.72 214 ALA B O 1
ATOM 2248 N N . ALA B 1 99 ? 79.551 14.733 12.228 1.00 30.61 215 ALA B N 1
ATOM 2249 C CA . ALA B 1 99 ? 78.627 14.742 13.379 1.00 33.27 215 ALA B CA 1
ATOM 2250 C C . ALA B 1 99 ? 79.332 15.085 14.684 1.00 32.03 215 ALA B C 1
ATOM 2251 O O . ALA B 1 99 ? 78.855 15.942 15.428 1.00 30.68 215 ALA B O 1
ATOM 2253 N N . GLU B 1 100 ? 80.481 14.454 14.939 1.00 31.17 216 GLU B N 1
ATOM 2254 C CA . GLU B 1 100 ? 81.273 14.751 16.139 1.00 33.30 216 GLU B CA 1
ATOM 2255 C C . GLU B 1 100 ? 81.784 16.187 16.177 1.00 33.39 216 GLU B C 1
ATOM 2256 O O . GLU B 1 100 ? 81.640 16.875 17.203 1.00 28.07 216 GLU B O 1
ATOM 2262 N N . GLU B 1 101 ? 82.358 16.640 15.062 1.00 34.27 217 GLU B N 1
ATOM 2263 C CA . GLU B 1 101 ? 82.929 17.981 14.983 1.00 35.31 217 GLU B CA 1
ATOM 2264 C C . GLU B 1 101 ? 81.862 19.078 15.022 1.00 32.64 217 GLU B C 1
ATOM 2265 O O . GLU B 1 101 ? 82.041 20.088 15.712 1.00 32.71 217 GLU B O 1
ATOM 2271 N N . ASN B 1 102 ? 80.756 18.883 14.292 1.00 31.86 218 ASN B N 1
ATOM 2272 C CA . ASN B 1 102 ? 79.616 19.808 14.372 1.00 24.57 218 ASN B CA 1
ATOM 2273 C C . ASN B 1 102 ? 79.001 19.828 15.775 1.00 26.35 218 ASN B C 1
ATOM 2274 O O . ASN B 1 102 ? 78.684 20.907 16.286 1.00 28.21 218 ASN B O 1
ATOM 2279 N N . ALA B 1 103 ? 78.875 18.663 16.425 1.00 28.83 219 ALA B N 1
ATOM 2280 C CA . ALA B 1 103 ? 78.390 18.646 17.835 1.00 32.26 219 ALA B CA 1
ATOM 2281 C C . ALA B 1 103 ? 79.275 19.512 18.736 1.00 31.45 219 ALA B C 1
ATOM 2282 O O . ALA B 1 103 ? 78.776 20.363 19.492 1.00 30.07 219 ALA B O 1
ATOM 2284 N N . ALA B 1 104 ? 80.590 19.301 18.615 1.00 33.74 220 ALA B N 1
ATOM 2285 C CA . ALA B 1 104 ? 81.608 20.006 19.392 1.00 29.43 220 ALA B CA 1
ATOM 2286 C C . ALA B 1 104 ? 81.566 21.515 19.164 1.00 28.38 220 ALA B C 1
ATOM 2287 O O . ALA B 1 104 ? 81.728 22.283 20.113 1.00 36.59 220 ALA B O 1
ATOM 2289 N N . LEU B 1 105 ? 81.334 21.940 17.918 1.00 29.82 221 LEU B N 1
ATOM 2290 C CA . LEU B 1 105 ? 81.141 23.376 17.612 1.00 31.00 221 LEU B CA 1
ATOM 2291 C C . LEU B 1 105 ? 79.975 23.973 18.376 1.00 30.38 221 LEU B C 1
ATOM 2292 O O . LEU B 1 105 ? 79.911 25.191 18.592 1.00 32.70 221 LEU B O 1
ATOM 2297 N N . ASN B 1 106 ? 79.035 23.119 18.777 1.00 30.02 222 ASN B N 1
ATOM 2298 C CA . ASN B 1 106 ? 77.888 23.589 19.531 1.00 34.09 222 ASN B CA 1
ATOM 2299 C C . ASN B 1 106 ? 77.985 23.253 21.015 1.00 35.85 222 ASN B C 1
ATOM 2300 O O . ASN B 1 106 ? 77.007 23.376 21.744 1.00 35.87 222 ASN B O 1
ATOM 2305 N N . GLY B 1 107 ? 79.176 22.825 21.440 1.00 36.99 223 GLY B N 1
ATOM 2306 C CA . GLY B 1 107 ? 79.471 22.533 22.841 1.00 36.59 223 GLY B CA 1
ATOM 2307 C C . GLY B 1 107 ? 78.847 21.247 23.344 1.00 34.31 223 GLY B C 1
ATOM 2308 O O . GLY B 1 107 ? 78.577 21.118 24.534 1.00 36.16 223 GLY B O 1
ATOM 2309 N N . ILE B 1 108 ? 78.629 20.297 22.438 1.00 30.20 224 ILE B N 1
ATOM 2310 C CA . ILE B 1 108 ? 77.983 19.026 22.759 1.00 32.09 224 ILE B CA 1
ATOM 2311 C C . ILE B 1 108 ? 78.982 17.910 22.547 1.00 31.07 224 ILE B C 1
ATOM 2312 O O . ILE B 1 108 ? 79.516 17.768 21.445 1.00 26.90 224 ILE B O 1
ATOM 2317 N N . TYR B 1 109 ? 79.210 17.114 23.594 1.00 31.99 225 TYR B N 1
ATOM 2318 C CA . TYR B 1 109 ? 80.252 16.076 23.584 1.00 33.54 225 TYR B CA 1
ATOM 2319 C C . TYR B 1 109 ? 79.700 14.692 23.907 1.00 37.03 225 TYR B C 1
ATOM 2320 O O . TYR B 1 109 ? 80.421 13.699 23.814 1.00 38.23 225 TYR B O 1
ATOM 2329 N N . ASP B 1 110 ? 78.404 14.632 24.232 1.00 38.28 226 ASP B N 1
ATOM 2330 C CA . ASP B 1 110 ? 77.751 13.388 24.656 1.00 34.32 226 ASP B CA 1
ATOM 2331 C C . ASP B 1 110 ? 76.737 12.781 23.687 1.00 36.24 226 ASP B C 1
ATOM 2332 O O . ASP B 1 110 ? 75.917 11.968 24.100 1.00 36.85 226 ASP B O 1
ATOM 2337 N N . ILE B 1 111 ? 76.773 13.165 22.413 1.00 33.90 227 ILE B N 1
ATOM 2338 C CA . ILE B 1 111 ? 75.984 12.437 21.420 1.00 31.84 227 ILE B CA 1
ATOM 2339 C C . ILE B 1 111 ? 76.713 11.138 21.070 1.00 34.44 227 ILE B C 1
ATOM 2340 O O . ILE B 1 111 ? 77.874 11.175 20.662 1.00 31.32 227 ILE B O 1
ATOM 2345 N N . ALA B 1 112 ? 76.042 10.001 21.242 1.00 32.35 228 ALA B N 1
ATOM 2346 C CA . ALA B 1 112 ? 76.624 8.704 20.877 1.00 35.73 228 ALA B CA 1
ATOM 2347 C C . ALA B 1 112 ? 76.582 8.504 19.374 1.00 35.46 228 ALA B C 1
ATOM 2348 O O . ALA B 1 112 ? 75.598 8.845 18.723 1.00 33.80 228 ALA B O 1
ATOM 2350 N N . LEU B 1 113 ? 77.660 7.947 18.827 1.00 33.77 229 LEU B N 1
ATOM 2351 C CA . LEU B 1 113 ? 77.790 7.740 17.391 1.00 33.94 229 LEU B CA 1
ATOM 2352 C C . LEU B 1 113 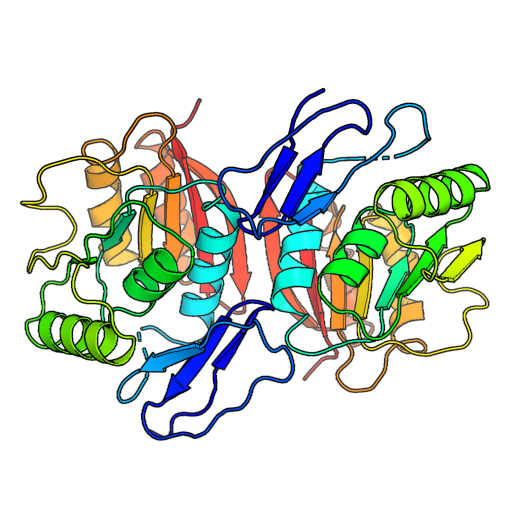? 78.042 6.276 17.082 1.00 38.60 229 LEU B C 1
ATOM 2353 O O . LEU B 1 113 ? 78.813 5.615 17.774 1.00 36.98 229 LEU B O 1
ATOM 2358 N N . GLN B 1 114 ? 77.375 5.761 16.057 1.00 33.60 230 GLN B N 1
ATOM 2359 C CA . GLN B 1 114 ? 77.637 4.402 15.625 1.00 35.30 230 GLN B CA 1
ATOM 2360 C C . GLN B 1 114 ? 77.723 4.344 14.111 1.00 40.01 230 GLN B C 1
ATOM 2361 O O . GLN B 1 114 ? 76.827 4.819 13.404 1.00 37.41 230 GLN B O 1
ATOM 2367 N N . LYS B 1 115 ? 78.832 3.792 13.626 1.00 34.01 231 LYS B N 1
ATOM 2368 C CA . LYS B 1 115 ? 79.033 3.583 12.211 1.00 37.48 231 LYS B CA 1
ATOM 2369 C C . LYS B 1 115 ? 78.389 2.264 11.831 1.00 42.04 231 LYS B C 1
ATOM 2370 O O . LYS B 1 115 ? 78.907 1.183 12.146 1.00 42.67 231 LYS B O 1
ATOM 2376 N N . THR B 1 116 ? 77.241 2.372 11.170 1.00 41.10 232 THR B N 1
ATOM 2377 C CA . THR B 1 116 ? 76.390 1.230 10.868 1.00 39.52 232 THR B CA 1
ATOM 2378 C C . THR B 1 116 ? 75.335 1.602 9.838 1.00 42.03 232 THR B C 1
ATOM 2379 O O . THR B 1 116 ? 74.953 2.767 9.716 1.00 38.54 232 THR B O 1
ATOM 2383 N N . SER B 1 117 ? 74.880 0.598 9.100 1.00 37.01 233 SER B N 1
ATOM 2384 C CA . SER B 1 117 ? 73.835 0.771 8.114 1.00 42.92 233 SER B CA 1
ATOM 2385 C C . SER B 1 117 ? 72.457 0.617 8.756 1.00 43.76 233 SER B C 1
ATOM 2386 O O . SER B 1 117 ? 72.126 -0.444 9.290 1.00 41.18 233 SER B O 1
ATOM 2389 N N . LEU B 1 118 ? 71.670 1.693 8.693 1.00 43.04 234 LEU B N 1
ATOM 2390 C CA . LEU B 1 118 ? 70.324 1.766 9.272 1.00 42.58 234 LEU B CA 1
ATOM 2391 C C . LEU B 1 118 ? 70.354 1.473 10.760 1.00 40.85 234 LEU B C 1
ATOM 2392 O O . LEU B 1 118 ? 70.998 2.204 11.507 1.00 42.90 234 LEU B O 1
ATOM 2397 N N . LEU B 1 119 ? 69.678 0.413 11.193 1.00 40.63 235 LEU B N 1
ATOM 2398 C CA . LEU B 1 119 ? 69.707 0.036 12.602 1.00 42.58 235 LEU B CA 1
ATOM 2399 C C . LEU B 1 119 ? 70.271 -1.365 12.832 1.00 49.26 235 LEU B C 1
ATOM 2400 O O . LEU B 1 119 ? 69.970 -1.987 13.860 1.00 47.38 235 LEU B O 1
ATOM 2405 N N A ALA B 1 120 ? 71.105 -1.819 11.894 0.50 46.88 236 ALA B N 1
ATOM 2406 N N B ALA B 1 120 ? 71.093 -1.843 11.891 0.50 49.91 236 ALA B N 1
ATOM 2407 C CA A ALA B 1 120 ? 71.856 -3.061 12.046 0.50 47.41 236 ALA B CA 1
ATOM 2408 C CA B ALA B 1 120 ? 71.542 -3.254 11.810 0.50 53.08 236 ALA B CA 1
ATOM 2409 C C A ALA B 1 120 ? 72.781 -2.940 13.245 0.50 45.56 236 ALA B C 1
ATOM 2410 C C B ALA B 1 120 ? 71.975 -3.908 13.125 0.50 52.17 236 ALA B C 1
ATOM 2411 O O A ALA B 1 120 ? 73.522 -1.959 13.384 0.50 40.37 236 ALA B O 1
ATOM 2412 O O B ALA B 1 120 ? 71.431 -4.942 13.523 0.50 53.66 236 ALA B O 1
ATOM 2415 N N A ASP B 1 121 ? 72.683 -3.913 14.144 0.50 42.99 237 ASP B N 1
ATOM 2416 N N B ASP B 1 121 ? 72.950 -3.296 13.787 0.50 52.87 237 ASP B N 1
ATOM 2417 C CA A ASP B 1 121 ? 73.581 -3.989 15.283 0.50 44.30 237 ASP B CA 1
ATOM 2418 C CA B ASP B 1 121 ? 73.509 -3.836 15.022 0.50 50.90 237 ASP B CA 1
ATOM 2419 C C A ASP B 1 121 ? 73.349 -2.873 16.303 0.50 44.14 237 ASP B C 1
ATOM 2420 C C B ASP B 1 121 ? 73.372 -2.821 16.158 0.50 48.30 237 ASP B C 1
ATOM 2421 O O A ASP B 1 121 ? 74.209 -2.614 17.156 0.50 41.37 237 ASP B O 1
ATOM 2422 O O B ASP B 1 121 ? 74.302 -2.595 16.943 0.50 46.84 237 ASP B O 1
ATOM 2431 N N . VAL B 1 122 ? 72.188 -2.218 16.223 1.00 42.57 238 VAL B N 1
ATOM 2432 C CA . VAL B 1 122 ? 71.811 -1.260 17.251 1.00 42.87 238 VAL B CA 1
ATOM 2433 C C . VAL B 1 122 ? 70.940 -2.004 18.252 1.00 44.12 238 VAL B C 1
ATOM 2434 O O . VAL B 1 122 ? 69.852 -2.478 17.913 1.00 38.45 238 VAL B O 1
ATOM 2438 N N . ASP B 1 123 ? 71.429 -2.102 19.483 1.00 47.90 239 ASP B N 1
ATOM 2439 C CA . ASP B 1 123 ? 70.831 -2.977 20.489 1.00 56.48 239 ASP B CA 1
ATOM 2440 C C . ASP B 1 123 ? 69.565 -2.438 21.140 1.00 56.26 239 ASP B C 1
ATOM 2441 O O . ASP B 1 123 ? 68.602 -3.180 21.344 1.00 57.67 239 ASP B O 1
ATOM 2446 N N . GLY B 1 124 ? 69.566 -1.152 21.470 1.00 49.89 240 GLY B N 1
ATOM 2447 C CA . GLY B 1 124 ? 68.477 -0.586 22.265 1.00 50.59 240 GLY B CA 1
ATOM 2448 C C . GLY B 1 124 ? 67.198 -0.275 21.509 1.00 41.47 240 GLY B C 1
ATOM 2449 O O . GLY B 1 124 ? 67.088 -0.505 20.299 1.00 42.72 240 GLY B O 1
ATOM 2450 N N . LYS B 1 125 ? 66.220 0.216 22.257 1.00 40.62 241 LYS B N 1
ATOM 2451 C CA A LYS B 1 125 ? 64.978 0.722 21.696 0.50 40.11 241 LYS B CA 1
ATOM 2452 C CA B LYS B 1 125 ? 64.994 0.732 21.673 0.50 38.95 241 LYS B CA 1
ATOM 2453 C C . LYS B 1 125 ? 64.879 2.221 22.000 1.00 39.85 241 LYS B C 1
ATOM 2454 O O . LYS B 1 125 ? 65.517 2.717 22.932 1.00 41.18 241 LYS B O 1
ATOM 2465 N N . PHE B 1 126 ? 64.079 2.942 21.223 1.00 34.82 242 PHE B N 1
ATOM 2466 C CA . PHE B 1 126 ? 64.024 4.397 21.344 1.00 35.40 242 PHE B CA 1
ATOM 2467 C C . PHE B 1 126 ? 62.587 4.897 21.387 1.00 32.33 242 PHE B C 1
ATOM 2468 O O . PHE B 1 126 ? 61.682 4.234 20.880 1.00 31.99 242 PHE B O 1
ATOM 2476 N N . ASP B 1 127 ? 62.387 6.066 21.992 1.00 28.86 243 ASP B N 1
ATOM 2477 C CA . ASP B 1 127 ? 61.082 6.755 21.961 1.00 31.90 243 ASP B CA 1
ATOM 2478 C C . ASP B 1 127 ? 60.844 7.455 20.632 1.00 33.35 243 ASP B C 1
ATOM 2479 O O . ASP B 1 127 ? 59.706 7.690 20.248 1.00 33.51 243 ASP B O 1
ATOM 2484 N N . LEU B 1 128 ? 61.933 7.838 19.968 1.00 35.49 244 LEU B N 1
ATOM 2485 C CA . LEU B 1 128 ? 61.862 8.634 18.751 1.00 29.90 244 LEU B CA 1
ATOM 2486 C C . LEU B 1 128 ? 62.948 8.212 17.758 1.00 31.77 244 LEU B C 1
ATOM 2487 O O . LEU B 1 128 ? 64.139 8.254 18.063 1.00 28.49 244 LEU B O 1
ATOM 2492 N N . ILE B 1 129 ? 62.530 7.765 16.581 1.00 28.63 245 ILE B N 1
ATOM 2493 C CA . ILE B 1 129 ? 63.473 7.436 15.528 1.00 32.53 245 ILE B CA 1
ATOM 2494 C C . ILE B 1 129 ? 63.291 8.469 14.414 1.00 35.37 245 ILE B C 1
ATOM 2495 O O . ILE B 1 129 ? 62.178 8.688 13.950 1.00 33.68 245 ILE B O 1
ATOM 2500 N N . VAL B 1 130 ? 64.381 9.136 14.029 1.00 30.85 246 VAL B N 1
ATOM 2501 C CA . VAL B 1 130 ? 64.329 10.211 13.039 1.00 28.31 246 VAL B CA 1
ATOM 2502 C C . VAL B 1 130 ? 65.216 9.810 11.870 1.00 30.28 246 VAL B C 1
ATOM 2503 O O . VAL B 1 130 ? 66.318 9.285 12.079 1.00 31.02 246 VAL B O 1
ATOM 2507 N N . ALA B 1 131 ? 64.741 10.038 10.644 1.00 28.61 247 ALA B N 1
ATOM 2508 C CA . ALA B 1 131 ? 65.508 9.680 9.445 1.00 30.85 247 ALA B CA 1
ATOM 2509 C C . ALA B 1 131 ? 65.181 10.607 8.286 1.00 32.90 247 ALA B C 1
ATOM 2510 O O . ALA B 1 131 ? 64.070 10.572 7.766 1.00 30.89 247 ALA B O 1
ATOM 2512 N N . ASN B 1 132 ? 66.143 11.455 7.915 1.00 31.24 248 ASN B N 1
ATOM 2513 C CA . ASN B 1 132 ? 66.046 12.273 6.716 1.00 31.64 248 ASN B CA 1
ATOM 2514 C C . ASN B 1 132 ? 66.942 11.660 5.662 1.00 34.98 248 ASN B C 1
ATOM 2515 O O . ASN B 1 132 ? 68.091 12.063 5.482 1.00 35.32 248 ASN B O 1
ATOM 2520 N N . ILE B 1 133 ? 66.408 10.655 4.983 1.00 35.24 249 ILE B N 1
ATOM 2521 C CA . ILE B 1 133 ? 67.148 9.921 3.970 1.00 38.07 249 ILE B CA 1
ATOM 2522 C C . ILE B 1 133 ? 66.177 9.600 2.826 1.00 37.08 249 ILE B C 1
ATOM 2523 O O . ILE B 1 133 ? 64.950 9.703 2.982 1.00 36.06 249 ILE B O 1
ATOM 2528 N N . LEU B 1 134 ? 66.728 9.232 1.680 1.00 36.61 250 LEU B N 1
ATOM 2529 C CA . LEU B 1 134 ? 65.933 8.992 0.481 1.00 38.08 250 LEU B CA 1
ATOM 2530 C C . LEU B 1 134 ? 65.030 7.777 0.639 1.00 36.50 250 LEU B C 1
ATOM 2531 O O . LEU B 1 134 ? 65.339 6.862 1.406 1.00 37.64 250 LEU B O 1
ATOM 2536 N N . ALA B 1 135 ? 63.910 7.806 -0.079 1.00 38.14 251 ALA B N 1
ATOM 2537 C CA . ALA B 1 135 ? 62.792 6.896 0.139 1.00 38.18 251 ALA B CA 1
ATOM 2538 C C . ALA B 1 135 ? 63.109 5.415 -0.049 1.00 38.25 251 ALA B C 1
ATOM 2539 O O . ALA B 1 135 ? 62.560 4.585 0.663 1.00 44.39 251 ALA B O 1
ATOM 2541 N N . GLU B 1 136 ? 63.991 5.078 -0.989 1.00 43.31 252 GLU B N 1
ATOM 2542 C CA . GLU B 1 136 ? 64.377 3.668 -1.172 1.00 39.88 252 GLU B CA 1
ATOM 2543 C C . GLU B 1 136 ? 65.144 3.090 0.016 1.00 38.94 252 GLU B C 1
ATOM 2544 O O . GLU B 1 136 ? 65.008 1.907 0.315 1.00 43.14 252 GLU B O 1
ATOM 2550 N N . ILE B 1 137 ? 65.916 3.933 0.703 1.00 35.55 253 ILE B N 1
ATOM 2551 C CA . ILE B 1 137 ? 66.600 3.536 1.935 1.00 36.43 253 ILE B CA 1
ATOM 2552 C C . ILE B 1 137 ? 65.588 3.483 3.084 1.00 34.21 253 ILE B C 1
ATOM 2553 O O . ILE B 1 137 ? 65.640 2.574 3.920 1.00 35.79 253 ILE B O 1
ATOM 2558 N N . LEU B 1 138 ? 64.653 4.440 3.111 1.00 32.51 254 LEU B N 1
ATOM 2559 C CA . LEU B 1 138 ? 63.548 4.406 4.089 1.00 36.92 254 LEU B CA 1
ATOM 2560 C C . LEU B 1 138 ? 62.743 3.105 4.027 1.00 35.37 254 LEU B C 1
ATOM 2561 O O . LEU B 1 138 ? 62.373 2.560 5.070 1.00 37.55 254 LEU B O 1
ATOM 2566 N N . LEU B 1 139 ? 62.501 2.619 2.811 1.00 35.11 255 LEU B N 1
ATOM 2567 C CA . LEU B 1 139 ? 61.833 1.328 2.590 1.00 38.50 255 LEU B CA 1
ATOM 2568 C C . LEU B 1 139 ? 62.569 0.161 3.260 1.00 40.48 255 LEU B C 1
ATOM 2569 O O . LEU B 1 139 ? 61.926 -0.761 3.761 1.00 38.69 255 LEU B O 1
ATOM 2574 N N . ASP B 1 140 ? 63.901 0.221 3.294 1.00 41.93 256 ASP B N 1
ATOM 2575 C CA . ASP B 1 140 ? 64.702 -0.760 4.043 1.00 44.17 256 ASP B CA 1
ATOM 2576 C C . ASP B 1 140 ? 64.659 -0.528 5.558 1.00 42.27 256 ASP B C 1
ATOM 2577 O O . ASP B 1 140 ? 64.779 -1.478 6.342 1.00 41.28 256 ASP B O 1
ATOM 2582 N N . LEU B 1 141 ? 64.484 0.731 5.968 1.00 39.85 257 LEU B N 1
ATOM 2583 C CA . LEU B 1 141 ? 64.395 1.073 7.391 1.00 34.09 257 LEU B CA 1
ATOM 2584 C C . LEU B 1 141 ? 63.064 0.647 8.003 1.00 35.36 257 LEU B C 1
ATOM 2585 O O . LEU B 1 141 ? 63.021 0.228 9.164 1.00 37.17 257 LEU B O 1
ATOM 2590 N N . ILE B 1 142 ? 61.984 0.772 7.232 1.00 31.66 258 ILE B N 1
ATOM 2591 C CA . ILE B 1 142 ? 60.638 0.507 7.758 1.00 33.41 258 ILE B CA 1
ATOM 2592 C C . ILE B 1 142 ? 60.515 -0.830 8.550 1.00 36.80 258 ILE B C 1
ATOM 2593 O O . ILE B 1 142 ? 60.107 -0.792 9.717 1.00 34.76 258 ILE B O 1
ATOM 2598 N N . PRO B 1 143 ? 60.935 -1.989 7.966 1.00 41.45 259 PRO B N 1
ATOM 2599 C CA . PRO B 1 143 ? 60.806 -3.253 8.728 1.00 43.77 259 PRO B CA 1
ATOM 2600 C C . PRO B 1 143 ? 61.705 -3.392 9.963 1.00 44.44 259 PRO B C 1
ATOM 2601 O O . PRO B 1 143 ? 61.522 -4.334 10.745 1.00 41.02 259 PRO B O 1
ATOM 2605 N N . GLN B 1 144 ? 62.653 -2.466 10.137 1.00 42.22 260 GLN B N 1
ATOM 2606 C CA . GLN B 1 144 ? 63.536 -2.459 11.306 1.00 42.24 260 GLN B CA 1
ATOM 2607 C C . GLN B 1 144 ? 62.989 -1.629 12.462 1.00 39.65 260 GLN B C 1
ATOM 2608 O O . GLN B 1 144 ? 63.494 -1.736 13.577 1.00 38.00 260 GLN B O 1
ATOM 2614 N N . LEU B 1 145 ? 61.968 -0.809 12.194 1.00 38.77 261 LEU B N 1
ATOM 2615 C CA . LEU B 1 145 ? 61.461 0.170 13.172 1.00 37.38 261 LEU B CA 1
ATOM 2616 C C . LEU B 1 145 ? 60.862 -0.467 14.417 1.00 37.03 261 LEU B C 1
ATOM 2617 O O . LEU B 1 145 ? 61.203 -0.074 15.529 1.00 36.92 261 LEU B O 1
ATOM 2622 N N . ASP B 1 146 ? 59.979 -1.447 14.213 1.00 34.90 262 ASP B N 1
ATOM 2623 C CA . ASP B 1 146 ? 59.275 -2.132 15.310 1.00 39.64 262 ASP B CA 1
ATOM 2624 C C . ASP B 1 146 ? 60.165 -2.618 16.457 1.00 36.20 262 ASP B C 1
ATOM 2625 O O . ASP B 1 146 ? 59.909 -2.304 17.630 1.00 38.55 262 ASP B O 1
ATOM 2630 N N . SER B 1 147 ? 61.213 -3.369 16.122 1.00 39.35 263 SER B N 1
ATOM 2631 C CA . SER B 1 147 ? 62.139 -3.917 17.134 1.00 44.35 263 SER B CA 1
ATOM 2632 C C . SER B 1 147 ? 63.060 -2.883 17.814 1.00 45.33 263 SER B C 1
ATOM 2633 O O . SER B 1 147 ? 63.755 -3.216 18.776 1.00 43.63 263 SER B O 1
ATOM 2636 N N . HIS B 1 148 ? 63.068 -1.643 17.318 1.00 38.65 264 HIS B N 1
ATOM 2637 C CA . HIS B 1 148 ? 63.894 -0.585 17.908 1.00 36.17 264 HIS B CA 1
ATOM 2638 C C . HIS B 1 148 ? 63.059 0.561 18.461 1.00 34.85 264 HIS B C 1
ATOM 2639 O O . HIS B 1 148 ? 63.577 1.642 18.717 1.00 37.77 264 HIS B O 1
ATOM 2646 N N . LEU B 1 149 ? 61.767 0.320 18.656 1.00 35.85 265 LEU B N 1
ATOM 2647 C CA . LEU B 1 149 ? 60.865 1.365 19.099 1.00 36.50 265 LEU B CA 1
ATOM 2648 C C . LEU B 1 149 ? 60.184 0.956 20.387 1.00 38.71 265 LEU B C 1
ATOM 2649 O O . LEU B 1 149 ? 59.570 -0.111 20.447 1.00 42.29 265 LEU B O 1
ATOM 2654 N N . ASN B 1 150 ? 60.297 1.799 21.416 1.00 38.66 266 ASN B N 1
ATOM 2655 C CA . ASN B 1 150 ? 59.557 1.620 22.673 1.00 41.43 266 ASN B CA 1
ATOM 2656 C C . ASN B 1 150 ? 58.040 1.627 22.430 1.00 42.78 266 ASN B C 1
ATOM 2657 O O . ASN B 1 150 ? 57.580 1.987 21.335 1.00 40.74 266 ASN B O 1
ATOM 2662 N N . GLU B 1 151 ? 57.253 1.214 23.423 1.00 47.51 267 GLU B N 1
ATOM 2663 C CA . GLU B 1 151 ? 55.807 1.400 23.303 1.00 51.64 267 GLU B CA 1
ATOM 2664 C C . GLU B 1 151 ? 55.517 2.893 23.412 1.00 47.25 267 GLU B C 1
ATOM 2665 O O . GLU B 1 151 ? 56.192 3.614 24.163 1.00 50.06 267 GLU B O 1
ATOM 2671 N N . ASP B 1 152 ? 54.553 3.347 22.616 1.00 41.31 268 ASP B N 1
ATOM 2672 C CA . ASP B 1 152 ? 54.288 4.780 22.376 1.00 44.39 268 ASP B CA 1
ATOM 2673 C C . ASP B 1 152 ? 55.418 5.485 21.596 1.00 41.12 268 ASP B C 1
ATOM 2674 O O . ASP B 1 152 ? 55.465 6.711 21.540 1.00 40.28 268 ASP B O 1
ATOM 2679 N N . GLY B 1 153 ? 56.307 4.699 20.990 1.00 38.49 269 GLY B N 1
ATOM 2680 C CA . GLY B 1 153 ? 57.397 5.234 20.181 1.00 36.93 269 GLY B CA 1
ATOM 2681 C C . GLY B 1 153 ? 56.898 5.948 18.943 1.00 37.29 269 GLY B C 1
ATOM 2682 O O . GLY B 1 153 ? 55.895 5.557 18.356 1.00 34.97 269 GLY B O 1
ATOM 2683 N N . GLN B 1 154 ? 57.603 7.007 18.550 1.00 34.68 270 GLN B N 1
ATOM 2684 C CA . GLN B 1 154 ? 57.241 7.803 17.389 1.00 30.11 270 GLN B CA 1
ATOM 2685 C C . GLN B 1 154 ? 58.386 7.825 16.385 1.00 31.75 270 GLN B C 1
ATOM 2686 O O . GLN B 1 154 ? 59.532 7.533 16.730 1.00 32.56 270 GLN B O 1
ATOM 2692 N N . VAL B 1 155 ? 58.058 8.137 15.138 1.00 26.80 271 VAL B N 1
ATOM 2693 C CA . VAL B 1 155 ? 59.020 8.087 14.043 1.00 27.46 271 VAL B CA 1
ATOM 2694 C C . VAL B 1 155 ? 58.822 9.358 13.213 1.00 31.29 271 VAL B C 1
ATOM 2695 O O . VAL B 1 155 ? 57.686 9.771 12.955 1.00 30.78 271 VAL B O 1
ATOM 2699 N N . ILE B 1 156 ? 59.922 10.000 12.841 1.00 28.69 272 ILE B N 1
ATOM 2700 C CA . ILE B 1 156 ? 59.880 11.121 11.906 1.00 28.86 272 ILE B CA 1
ATOM 2701 C C . ILE B 1 156 ? 60.721 10.810 10.672 1.00 27.99 272 ILE B C 1
ATOM 2702 O O . ILE B 1 156 ? 61.925 10.563 10.789 1.00 27.46 272 ILE B O 1
ATOM 2707 N N . PHE B 1 157 ? 60.074 10.800 9.506 1.00 24.72 273 PHE B N 1
ATOM 2708 C CA . PHE B 1 157 ? 60.752 10.639 8.224 1.00 24.93 273 PHE B CA 1
ATOM 2709 C C . PHE B 1 157 ? 60.742 11.941 7.476 1.00 26.06 273 PHE B C 1
ATOM 2710 O O . PHE B 1 157 ? 59.752 12.669 7.495 1.00 26.74 273 PHE B O 1
ATOM 2718 N N . SER B 1 158 ? 61.838 12.219 6.788 1.00 27.44 274 SER B N 1
ATOM 2719 C CA . SER B 1 158 ? 61.875 13.298 5.819 1.00 29.66 274 SER B CA 1
ATOM 2720 C C . SER B 1 158 ? 62.745 12.828 4.656 1.00 26.80 274 SER B C 1
ATOM 2721 O O . SER B 1 158 ? 63.320 11.725 4.717 1.00 31.28 274 SER B O 1
ATOM 2724 N N . GLY B 1 159 ? 62.814 13.633 3.600 1.00 27.18 275 GLY B N 1
ATOM 2725 C CA . GLY B 1 159 ? 63.593 13.294 2.409 1.00 31.55 275 GLY B CA 1
ATOM 2726 C C . GLY B 1 159 ? 62.807 12.470 1.398 1.00 30.90 275 GLY B C 1
ATOM 2727 O O . GLY B 1 159 ? 63.391 11.902 0.479 1.00 35.88 275 GLY B O 1
ATOM 2728 N N . ILE B 1 160 ? 61.486 12.410 1.569 1.00 34.41 276 ILE B N 1
ATOM 2729 C CA . ILE B 1 160 ? 60.609 11.644 0.668 1.00 29.79 276 ILE B CA 1
ATOM 2730 C C . ILE B 1 160 ? 60.159 12.509 -0.494 1.00 31.18 276 ILE B C 1
ATOM 2731 O O . ILE B 1 160 ? 59.471 13.507 -0.287 1.00 32.83 276 ILE B O 1
ATOM 2736 N N . ASP B 1 161 ? 60.542 12.143 -1.720 1.00 31.75 277 ASP B N 1
ATOM 2737 C CA . ASP B 1 161 ? 59.947 12.780 -2.908 1.00 34.01 277 ASP B CA 1
ATOM 2738 C C . ASP B 1 161 ? 58.463 12.397 -3.015 1.00 31.83 277 ASP B C 1
ATOM 2739 O O . ASP B 1 161 ? 58.116 11.261 -2.727 1.00 34.33 277 ASP B O 1
ATOM 2744 N N . TYR B 1 162 ? 57.598 13.331 -3.421 1.00 34.94 278 TYR B N 1
ATOM 2745 C CA . TYR B 1 162 ? 56.139 13.099 -3.430 1.00 37.82 278 TYR B CA 1
ATOM 2746 C C . TYR B 1 162 ? 55.673 11.902 -4.280 1.00 42.27 278 TYR B C 1
ATOM 2747 O O . TYR B 1 162 ? 54.673 11.253 -3.952 1.00 42.28 278 TYR B O 1
ATOM 2756 N N . LEU B 1 163 ? 56.419 11.601 -5.342 1.00 38.66 279 LEU B N 1
ATOM 2757 C CA . LEU B 1 163 ? 56.148 10.438 -6.193 1.00 42.52 279 LEU B CA 1
ATOM 2758 C C . LEU B 1 163 ? 56.423 9.114 -5.484 1.00 43.70 279 LEU B C 1
ATOM 2759 O O . LEU B 1 163 ? 55.848 8.087 -5.841 1.00 44.66 279 LEU B O 1
ATOM 2764 N N . GLN B 1 164 ? 57.292 9.151 -4.473 1.00 40.78 280 GLN B N 1
ATOM 2765 C CA . GLN B 1 164 ? 57.647 7.970 -3.693 1.00 39.16 280 GLN B CA 1
ATOM 2766 C C . GLN B 1 164 ? 56.691 7.708 -2.530 1.00 37.75 280 GLN B C 1
ATOM 2767 O O . GLN B 1 164 ? 56.749 6.650 -1.900 1.00 35.72 280 GLN B O 1
ATOM 2773 N N . LEU B 1 165 ? 55.823 8.670 -2.236 1.00 36.63 281 LEU B N 1
ATOM 2774 C CA . LEU B 1 165 ? 54.917 8.560 -1.082 1.00 38.65 281 LEU B CA 1
ATOM 2775 C C . LEU B 1 165 ? 53.967 7.330 -1.026 1.00 38.20 281 LEU B C 1
ATOM 2776 O O . LEU B 1 165 ? 53.882 6.697 0.026 1.00 41.89 281 LEU B O 1
ATOM 2781 N N . PRO B 1 166 ? 53.272 6.976 -2.140 1.00 40.82 282 PRO B N 1
ATOM 2782 C CA . PRO B 1 166 ? 52.492 5.719 -2.145 1.00 39.94 282 PRO B CA 1
ATOM 2783 C C . PRO B 1 166 ? 53.241 4.465 -1.656 1.00 40.95 282 PRO B C 1
ATOM 2784 O O . PRO B 1 166 ? 52.696 3.730 -0.829 1.00 40.71 282 PRO B O 1
ATOM 2788 N N . LYS B 1 167 ? 54.472 4.259 -2.140 1.00 41.33 283 LYS B N 1
ATOM 2789 C CA A LYS B 1 167 ? 55.300 3.122 -1.725 0.50 43.49 283 LYS B CA 1
ATOM 2790 C CA B LYS B 1 167 ? 55.319 3.130 -1.727 0.50 44.23 283 LYS B CA 1
ATOM 2791 C C . LYS B 1 167 ? 55.633 3.175 -0.236 1.00 42.96 283 LYS B C 1
ATOM 2792 O O . LYS B 1 167 ? 55.601 2.146 0.439 1.00 41.68 283 LYS B O 1
ATOM 2803 N N . ILE B 1 168 ? 55.946 4.378 0.263 1.00 38.35 284 ILE B N 1
ATOM 2804 C CA . ILE B 1 168 ? 56.195 4.607 1.692 1.00 35.41 284 ILE B CA 1
ATOM 2805 C C . ILE B 1 168 ? 54.920 4.338 2.521 1.00 37.99 284 ILE B C 1
ATOM 2806 O O . ILE B 1 168 ? 54.952 3.598 3.514 1.00 35.65 284 ILE B O 1
ATOM 2811 N N . GLU B 1 169 ? 53.802 4.920 2.090 1.00 35.39 285 GLU B N 1
ATOM 2812 C CA . GLU B 1 169 ? 52.513 4.718 2.763 1.00 43.93 285 GLU B CA 1
ATOM 2813 C C . GLU B 1 169 ? 52.093 3.248 2.848 1.00 40.91 285 GLU B C 1
ATOM 2814 O O . GLU B 1 169 ? 51.591 2.807 3.873 1.00 41.77 285 GLU B O 1
ATOM 2820 N N . GLN B 1 170 ? 52.322 2.498 1.774 1.00 45.65 286 GLN B N 1
ATOM 2821 C CA . GLN B 1 170 ? 51.957 1.083 1.707 1.00 49.50 286 GLN B CA 1
ATOM 2822 C C . GLN B 1 170 ? 52.830 0.255 2.645 1.00 44.72 286 GLN B C 1
ATOM 2823 O O . GLN B 1 170 ? 52.312 -0.546 3.420 1.00 46.73 286 GLN B O 1
ATOM 2829 N N . ALA B 1 171 ? 54.143 0.487 2.599 1.00 44.38 287 ALA B N 1
ATOM 2830 C CA . ALA B 1 171 ? 55.097 -0.168 3.513 1.00 38.97 287 ALA B CA 1
ATOM 2831 C C . ALA B 1 171 ? 54.861 0.130 4.998 1.00 42.67 287 ALA B C 1
ATOM 2832 O O . ALA B 1 171 ? 55.024 -0.761 5.835 1.00 40.57 287 ALA B O 1
ATOM 2834 N N . LEU B 1 172 ? 54.464 1.365 5.320 1.00 37.01 288 LEU B N 1
ATOM 2835 C CA . LEU B 1 172 ? 54.092 1.720 6.696 1.00 38.23 288 LEU B CA 1
ATOM 2836 C C . LEU B 1 172 ? 52.842 0.946 7.162 1.00 38.54 288 LEU B C 1
ATOM 2837 O O . LEU B 1 172 ? 52.829 0.377 8.255 1.00 40.97 288 LEU B O 1
ATOM 2842 N N . ALA B 1 173 ? 51.810 0.930 6.318 1.00 43.83 289 ALA B N 1
ATOM 2843 C CA . ALA B 1 173 ? 50.559 0.201 6.591 1.00 48.57 289 ALA B CA 1
ATOM 2844 C C . ALA B 1 173 ? 50.823 -1.285 6.828 1.00 48.84 289 ALA B C 1
ATOM 2845 O O . ALA B 1 173 ? 50.349 -1.855 7.814 1.00 52.91 289 ALA B O 1
ATOM 2847 N N . GLU B 1 174 ? 51.621 -1.878 5.938 1.00 49.65 290 GLU B N 1
ATOM 2848 C CA . GLU B 1 174 ? 52.027 -3.285 6.009 1.00 49.96 290 GLU B CA 1
ATOM 2849 C C . GLU B 1 174 ? 52.780 -3.628 7.281 1.00 51.32 290 GLU B C 1
ATOM 2850 O O . GLU B 1 174 ? 52.724 -4.769 7.740 1.00 50.39 290 GLU B O 1
ATOM 2856 N N . ASN B 1 175 ? 53.484 -2.645 7.845 1.00 46.55 291 ASN B N 1
ATOM 2857 C CA . ASN B 1 175 ? 54.227 -2.848 9.088 1.00 41.57 291 ASN B CA 1
ATOM 2858 C C . ASN B 1 175 ? 53.515 -2.307 10.318 1.00 45.00 291 ASN B C 1
ATOM 2859 O O . ASN B 1 175 ? 54.128 -2.170 11.387 1.00 47.26 291 ASN B O 1
ATOM 2864 N N . SER B 1 176 ? 52.217 -2.033 10.136 1.00 48.76 292 SER B N 1
ATOM 2865 C CA A SER B 1 176 ? 51.318 -1.537 11.191 0.50 47.58 292 SER B CA 1
ATOM 2866 C CA B SER B 1 176 ? 51.313 -1.534 11.189 0.50 48.33 292 SER B CA 1
ATOM 2867 C C . SER B 1 176 ? 51.739 -0.184 11.775 1.00 44.90 292 SER B C 1
ATOM 2868 O O . SER B 1 176 ? 51.804 -0.005 12.997 1.00 43.05 292 SER B O 1
ATOM 2873 N N . PHE B 1 177 ? 52.016 0.767 10.885 1.00 42.36 293 PHE B N 1
ATOM 2874 C CA . PHE B 1 177 ? 52.319 2.138 11.280 1.00 41.71 293 PHE B CA 1
ATOM 2875 C C . PHE B 1 177 ? 51.302 3.081 10.653 1.00 42.95 293 PHE B C 1
ATOM 2876 O O . PHE B 1 177 ? 50.890 2.887 9.509 1.00 45.04 293 PHE B O 1
ATOM 2884 N N . GLN B 1 178 ? 50.897 4.094 11.407 1.00 40.97 294 GLN B N 1
ATOM 2885 C CA . GLN B 1 178 ? 50.029 5.131 10.883 1.00 41.75 294 GLN B CA 1
ATOM 2886 C C . GLN B 1 178 ? 50.782 6.463 10.754 1.00 41.49 294 GLN B C 1
ATOM 2887 O O . GLN B 1 178 ? 51.807 6.671 11.412 1.00 32.99 294 GLN B O 1
ATOM 2893 N N . ILE B 1 179 ? 50.251 7.348 9.910 1.00 38.25 295 ILE B N 1
ATOM 2894 C CA . ILE B 1 179 ? 50.778 8.692 9.705 1.00 36.87 295 ILE B CA 1
ATOM 2895 C C . ILE B 1 179 ? 49.883 9.663 10.469 1.00 37.74 295 ILE B C 1
ATOM 2896 O O . ILE B 1 179 ? 48.698 9.814 10.157 1.00 34.70 295 ILE B O 1
ATOM 2901 N N . ASP B 1 180 ? 50.458 10.294 11.486 1.00 29.75 296 ASP B N 1
ATOM 2902 C CA . ASP B 1 180 ? 49.770 11.264 12.306 1.00 34.11 296 ASP B CA 1
ATOM 2903 C C . ASP B 1 180 ? 49.803 12.652 11.670 1.00 32.85 296 ASP B C 1
ATOM 2904 O O . ASP B 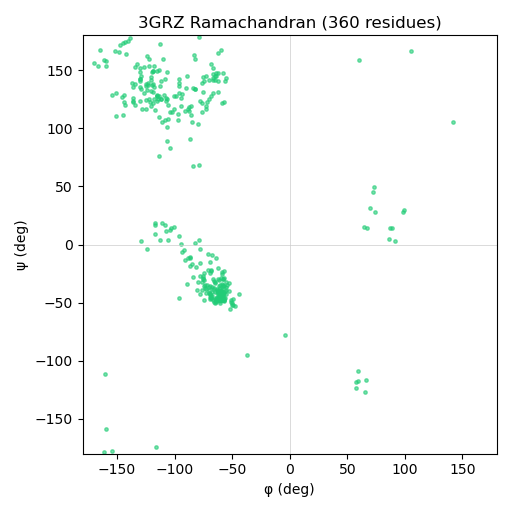1 180 ? 48.921 13.481 11.915 1.00 33.51 296 ASP B O 1
ATOM 2909 N N . LEU B 1 181 ? 50.844 12.906 10.879 1.00 31.63 297 LEU B N 1
ATOM 2910 C CA . LEU B 1 181 ? 51.059 14.211 10.254 1.00 29.30 297 LEU B CA 1
ATOM 2911 C C . LEU B 1 181 ? 51.877 14.057 8.984 1.00 28.58 297 LEU B C 1
ATOM 2912 O O . LEU B 1 181 ? 52.921 13.414 8.975 1.00 32.96 297 LEU B O 1
ATOM 2917 N N . LYS B 1 182 ? 51.358 14.629 7.909 1.00 25.82 298 LYS B N 1
ATOM 2918 C CA . LYS B 1 182 ? 52.013 14.655 6.619 1.00 31.64 298 LYS B CA 1
ATOM 2919 C C . LYS B 1 182 ? 52.320 16.115 6.289 1.00 33.05 298 LYS B C 1
ATOM 2920 O O . LYS B 1 182 ? 51.454 16.985 6.386 1.00 30.72 298 LYS B O 1
ATOM 2926 N N . MET B 1 183 ? 53.565 16.392 5.932 1.00 27.05 299 MET B N 1
ATOM 2927 C CA . MET B 1 183 ? 53.951 17.755 5.569 1.00 30.17 299 MET B CA 1
ATOM 2928 C C . MET B 1 183 ? 54.530 17.727 4.165 1.00 27.87 299 MET B C 1
ATOM 2929 O O . MET B 1 183 ? 55.243 16.802 3.818 1.00 31.53 299 MET B O 1
ATOM 2934 N N . ARG B 1 184 ? 54.197 18.717 3.348 1.00 28.90 300 ARG B N 1
ATOM 2935 C CA . ARG B 1 184 ? 54.749 18.797 2.022 1.00 30.22 300 ARG B CA 1
ATOM 2936 C C . ARG B 1 184 ? 55.216 20.207 1.721 1.00 31.61 300 ARG B C 1
ATOM 2937 O O . ARG B 1 184 ? 54.413 21.144 1.752 1.00 31.61 300 ARG B O 1
ATOM 2945 N N . ALA B 1 185 ? 56.512 20.343 1.435 1.00 30.33 301 ALA B N 1
ATOM 2946 C CA . ALA B 1 185 ? 57.112 21.602 0.988 1.00 33.53 301 ALA B CA 1
ATOM 2947 C C . ALA B 1 185 ? 57.844 21.381 -0.340 1.00 36.42 301 ALA B C 1
ATOM 2948 O O . ALA B 1 185 ? 58.816 20.620 -0.403 1.00 38.53 301 ALA B O 1
ATOM 2950 N N . GLY B 1 186 ? 57.375 22.041 -1.395 1.00 38.94 302 GLY B N 1
ATOM 2951 C CA . GLY B 1 186 ? 57.886 21.802 -2.747 1.00 37.48 302 GLY B CA 1
ATOM 2952 C C . GLY B 1 186 ? 57.539 20.387 -3.146 1.00 36.52 302 GLY B C 1
ATOM 2953 O O . GLY B 1 186 ? 56.393 19.979 -3.024 1.00 39.41 302 GLY B O 1
ATOM 2954 N N . ARG B 1 187 ? 58.532 19.615 -3.577 1.00 37.20 303 ARG B N 1
ATOM 2955 C CA . ARG B 1 187 ? 58.283 18.211 -3.915 1.00 38.84 303 ARG B CA 1
ATOM 2956 C C . ARG B 1 187 ? 58.565 17.248 -2.759 1.00 32.05 303 ARG B C 1
ATOM 2957 O O . ARG B 1 187 ? 58.378 16.036 -2.888 1.00 37.02 303 ARG B O 1
ATOM 2965 N N . TRP B 1 188 ? 58.976 17.804 -1.620 1.00 30.14 304 TRP B N 1
ATOM 2966 C CA . TRP B 1 188 ? 59.432 17.007 -0.473 1.00 31.35 304 TRP B CA 1
ATOM 2967 C C . TRP B 1 188 ? 58.356 16.767 0.562 1.00 32.57 304 TRP B C 1
ATOM 2968 O O . TRP B 1 188 ? 57.569 17.653 0.856 1.00 29.80 304 TRP B O 1
ATOM 2979 N N . ILE B 1 189 ? 58.368 15.569 1.127 1.00 31.21 305 ILE B N 1
ATOM 2980 C CA . ILE B 1 189 ? 57.401 15.132 2.115 1.00 29.72 305 ILE B CA 1
ATOM 2981 C C . ILE B 1 189 ? 58.102 14.811 3.421 1.00 30.37 305 ILE B C 1
ATOM 2982 O O . ILE B 1 189 ? 59.177 14.193 3.424 1.00 29.64 305 ILE B O 1
ATOM 2987 N N . GLY B 1 190 ? 57.491 15.230 4.529 1.00 27.85 306 GLY B N 1
ATOM 2988 C CA . GLY B 1 190 ? 57.882 14.788 5.866 1.00 25.62 306 GLY B CA 1
ATOM 2989 C C . GLY B 1 190 ? 56.707 14.116 6.549 1.00 32.39 306 GLY B C 1
ATOM 2990 O O . GLY B 1 190 ? 55.562 14.520 6.360 1.00 29.74 306 GLY B O 1
ATOM 2991 N N . LEU B 1 191 ? 56.980 13.088 7.343 1.00 30.79 307 LEU B N 1
ATOM 2992 C CA . LEU B 1 191 ? 55.919 12.358 8.047 1.00 33.85 307 LEU B CA 1
ATOM 2993 C C . LEU B 1 191 ? 56.193 12.185 9.528 1.00 32.89 307 LEU B C 1
ATOM 2994 O O . LEU B 1 191 ? 57.308 11.822 9.913 1.00 30.82 307 LEU B O 1
ATOM 2999 N N . ALA B 1 192 ? 55.167 12.428 10.344 1.00 29.99 308 ALA B N 1
ATOM 3000 C CA . ALA B 1 192 ? 55.162 12.019 11.746 1.00 27.94 308 ALA B CA 1
ATOM 3001 C C . ALA B 1 192 ? 54.360 10.721 11.834 1.00 30.26 308 ALA B C 1
ATOM 3002 O O . ALA B 1 192 ? 53.223 10.653 11.354 1.00 30.95 308 ALA B O 1
ATOM 3004 N N . ILE B 1 193 ? 54.969 9.710 12.445 1.00 29.73 309 ILE B N 1
ATOM 3005 C CA . ILE B 1 193 ? 54.524 8.325 12.381 1.00 29.44 309 ILE B CA 1
ATOM 3006 C C . ILE B 1 193 ? 54.437 7.730 13.793 1.00 31.23 309 ILE B C 1
ATOM 3007 O O . ILE B 1 193 ? 55.276 8.009 14.647 1.00 30.17 309 ILE B O 1
ATOM 3012 N N . SER B 1 194 ? 53.409 6.923 14.042 1.00 35.06 310 SER B N 1
ATOM 3013 C CA . SER B 1 194 ? 53.342 6.105 15.260 1.00 33.63 310 SER B CA 1
ATOM 3014 C C . SER B 1 194 ? 52.762 4.729 14.929 1.00 37.66 310 SER B C 1
ATOM 3015 O O . SER B 1 194 ? 52.385 4.485 13.782 1.00 36.59 310 SER B O 1
ATOM 3018 N N . ARG B 1 195 ? 52.731 3.822 15.908 1.00 37.98 311 ARG B N 1
ATOM 3019 C CA A ARG B 1 195 ? 52.105 2.505 15.720 0.50 40.86 311 ARG B CA 1
ATOM 3020 C CA B ARG B 1 195 ? 52.109 2.515 15.688 0.50 40.98 311 ARG B CA 1
ATOM 3021 C C . ARG B 1 195 ? 50.604 2.653 15.498 1.00 40.53 311 ARG B C 1
ATOM 3022 O O . ARG B 1 195 ? 49.966 3.511 16.121 1.00 45.76 311 ARG B O 1
ATOM 3037 N N . LYS B 1 196 ? 50.049 1.818 14.618 1.00 45.94 312 LYS B N 1
ATOM 3038 C CA A LYS B 1 196 ? 48.614 1.845 14.342 0.50 49.84 312 LYS B CA 1
ATOM 3039 C CA B LYS B 1 196 ? 48.617 1.828 14.332 0.50 49.23 312 LYS B CA 1
ATOM 3040 C C . LYS B 1 196 ? 47.802 1.705 15.621 1.00 52.60 312 LYS B C 1
ATOM 3041 O O . LYS B 1 196 ? 47.993 0.766 16.397 1.00 49.30 312 LYS B O 1
ATOM 3052 N N . HIS B 1 197 ? 46.926 2.683 15.841 1.00 63.58 313 HIS B N 1
ATOM 3053 C CA . HIS B 1 197 ? 46.100 2.785 17.040 1.00 75.02 313 HIS B CA 1
ATOM 3054 C C . HIS B 1 197 ? 44.696 3.221 16.644 1.00 78.36 313 HIS B C 1
ATOM 3055 O O . HIS B 1 197 ? 44.531 4.129 15.827 1.00 82.09 313 HIS B O 1
#